Protein 6ZSV (pdb70)

Organism: Chondromyces crocatus (NCBI:txid52)

Nearest PDB structures (foldseek):
  6zsv-assembly1_A  TM=1.003E+00  e=2.819E-73  Chondromyces crocatus
  6zsu-assembly1_A  TM=9.706E-01  e=1.200E-39  Chondromyces crocatus
  3d1l-assembly1_A  TM=4.741E-01  e=6.044E+00  Bacteroides fragilis NCTC 9343
  6zsv-assembly1_A  TM=1.002E+00  e=1.143E-65  Chondromyces crocatus
  6zsu-assembly1_A  TM=9.699E-01  e=3.719E-38  Chondromyces crocatus

Sequence (614 aa):
SMDVLEYFERLKNRELAFVLDDLQLSDMVTRRGFSVIPFDDFDLAREDHPPAFVLVTRLDYHGKLMQAWETAKGISSHLSLAKFDTSPKSVEYSLDQLLSMDFAETLKRRGDYYDSVASTNRMEVVTPGAVLTCDFGNEIEIANNDVEMQKGWLYSVAEFFETSVINLEADRSSYTLNGDLCFTGLIYLCNRPDLKERASATMDELMRMSTRGRNVVSFVDNQIVRMELGGVDMTATLRELIVGKEREGSSTEFAMGCVEYPLAQDWTINSVMNEGSHGIHVGVGMGKEIPHMDFIAKGAELRIAMADIGSMDVLEYFERLKNRELAFVLDDLQLSDMVTRRGFSVIPFDDFDLAREDHPPAFVLVTRLDYHGKLMQAWETAKGISSHLSLAKFDTSPKSVEYSLDQLLSMDFAETLKRRGDYYDSVASTNRMEVVTPGAVLTCDFGNEIEIANNDVEMQKGWLYSVAEFFETSVINLEADRSSYTLNGDLCFTGLIYLCNRPDLKERASATMDELMRMSTRGRNVVSFVDNQIVRMELGGVDMTATLRELIVGKEREGSSTEFAMGCVEYPLAQDWTINSVMNEGSHGIHVGVGMGKEIPHMDFIAKGAELRI

Radius of gyration: 28.45 Å; Cα contacts (8 Å, |Δi|>4): 1372; chains: 2; bounding box: 60×68×69 Å

Structure (mmCIF, N/CA/C/O backbone):
data_6ZSV
#
_entry.id   6ZSV
#
_cell.length_a   52.448
_cell.length_b   67.500
_cell.length_c   86.152
_cell.angle_alpha   90.000
_cell.angle_beta   95.990
_cell.angle_gamma   90.000
#
_symmetry.space_group_name_H-M   'P 1 21 1'
#
loop_
_entity.id
_entity.type
_entity.pdbx_description
1 polymer 'Uncharacterized protein'
2 non-polymer 'ZINC ION'
3 water water
#
loop_
_atom_site.group_PDB
_atom_site.id
_atom_site.type_symbol
_atom_site.label_atom_id
_atom_site.label_alt_id
_atom_site.label_comp_id
_atom_site.label_asym_id
_atom_site.label_entity_id
_atom_site.label_seq_id
_atom_site.pdbx_PDB_ins_code
_atom_site.Cartn_x
_atom_site.Cartn_y
_atom_site.Cartn_z
_atom_site.occupancy
_atom_site.B_iso_or_equiv
_atom_site.auth_seq_id
_atom_site.auth_comp_id
_atom_site.auth_asym_id
_atom_site.auth_atom_id
_atom_site.pdbx_PDB_model_num
ATOM 1 N N . SER A 1 8 ? 58.49476 60.25286 68.47653 1.000 68.73736 0 SER A N 1
ATOM 2 C CA . SER A 1 8 ? 57.17750 60.46149 67.80681 1.000 67.89586 0 SER A CA 1
ATOM 3 C C . SER A 1 8 ? 56.97674 61.94099 67.49856 1.000 70.16945 0 SER A C 1
ATOM 4 O O . SER A 1 8 ? 56.56110 62.72661 68.35135 1.000 73.25882 0 SER A O 1
ATOM 12 N N . MET A 1 9 ? 57.25803 62.29353 66.25055 1.000 67.80659 1 MET A N 1
ATOM 13 C CA . MET A 1 9 ? 57.30875 63.68066 65.82579 1.000 70.36909 1 MET A CA 1
ATOM 14 C C . MET A 1 9 ? 55.92223 64.30394 65.78199 1.000 71.77636 1 MET A C 1
ATOM 15 O O . MET A 1 9 ? 54.92415 63.63802 65.50056 1.000 72.24941 1 MET A O 1
ATOM 29 N N . ASP A 1 10 ? 55.87475 65.60145 66.06715 1.000 71.29740 2 ASP A N 1
ATOM 30 C CA . ASP A 1 10 ? 54.63811 66.36094 65.97052 1.000 69.69781 2 ASP A CA 1
ATOM 31 C C . ASP A 1 10 ? 54.33042 66.66573 64.51019 1.000 64.95210 2 ASP A C 1
ATOM 32 O O . ASP A 1 10 ? 55.23748 66.89564 63.70435 1.000 60.66093 2 ASP A O 1
ATOM 41 N N . VAL A 1 11 ? 53.04022 66.66752 64.17218 1.000 66.45969 3 VAL A N 1
ATOM 42 C CA . VAL A 1 11 ? 52.63871 66.87737 62.78430 1.000 66.18052 3 VAL A CA 1
ATOM 43 C C . VAL A 1 11 ? 53.16766 68.20803 62.26727 1.000 67.30914 3 VAL A C 1
ATOM 44 O O . VAL A 1 11 ? 53.66952 68.29531 61.14027 1.000 61.71717 3 VAL A O 1
ATOM 57 N N . LEU A 1 12 ? 53.04544 69.26988 63.06682 1.000 74.76213 4 LEU A N 1
ATOM 58 C CA . LEU A 1 12 ? 53.54031 70.56856 62.62610 1.000 79.34025 4 LEU A CA 1
ATOM 59 C C . LEU A 1 12 ? 55.05643 70.56135 62.47344 1.000 80.85828 4 LEU A C 1
ATOM 60 O O . LEU A 1 12 ? 55.59197 71.24686 61.59384 1.000 90.61478 4 LEU A O 1
ATOM 76 N N . GLU A 1 13 ? 55.76331 69.79868 63.31363 1.000 75.64633 5 GLU A N 1
ATOM 77 C CA . GLU A 1 13 ? 57.19703 69.61594 63.11454 1.000 71.89328 5 GLU A CA 1
ATOM 78 C C . GLU A 1 13 ? 57.47524 68.93447 61.78234 1.000 80.10848 5 GLU A C 1
ATOM 79 O O . GLU A 1 13 ? 58.47262 69.23561 61.11616 1.000 91.56193 5 GLU A O 1
ATOM 91 N N . TYR A 1 14 ? 56.60424 68.00959 61.37678 1.000 121.52719 6 TYR A N 1
ATOM 92 C CA . TYR A 1 14 ? 56.82845 67.28895 60.12970 1.000 108.06969 6 TYR A CA 1
ATOM 93 C C . TYR A 1 14 ? 56.67122 68.21054 58.92638 1.000 109.33398 6 TYR A C 1
ATOM 94 O O . TYR A 1 14 ? 57.50792 68.20663 58.01507 1.000 57.64825 6 TYR A O 1
ATOM 112 N N . PHE A 1 15 ? 55.60112 69.00910 58.90299 1.000 63.35238 7 PHE A N 1
ATOM 113 C CA . PHE A 1 15 ? 55.29621 69.80438 57.71991 1.000 59.05269 7 PHE A CA 1
ATOM 114 C C . PHE A 1 15 ? 56.16431 71.05093 57.61332 1.000 58.39309 7 PHE A C 1
ATOM 115 O O . PHE A 1 15 ? 56.40186 71.53261 56.50001 1.000 57.61716 7 PHE A O 1
ATOM 132 N N . GLU A 1 16 ? 56.64846 71.58960 58.73652 1.000 60.42895 8 GLU A N 1
ATOM 133 C CA . GLU A 1 16 ? 57.62599 72.66904 58.64999 1.000 62.46833 8 GLU A CA 1
ATOM 134 C C . GLU A 1 16 ? 58.88034 72.19378 57.92515 1.000 59.62176 8 GLU A C 1
ATOM 135 O O . GLU A 1 16 ? 59.46911 72.93409 57.12759 1.000 58.62122 8 GLU A O 1
ATOM 147 N N . ARG A 1 17 ? 59.28986 70.94712 58.17138 1.000 59.84427 9 ARG A N 1
ATOM 148 C CA . ARG A 1 17 ? 60.42464 70.38501 57.44906 1.000 60.21099 9 ARG A CA 1
ATOM 149 C C . ARG A 1 17 ? 60.08652 70.17262 55.98076 1.000 52.31878 9 ARG A C 1
ATOM 150 O O . ARG A 1 17 ? 60.94611 70.34796 55.10971 1.000 53.53132 9 ARG A O 1
ATOM 171 N N . LEU A 1 18 ? 58.84168 69.79392 55.68518 1.000 48.79561 10 LEU A N 1
ATOM 172 C CA . LEU A 1 18 ? 58.42273 69.68812 54.29303 1.000 43.52127 10 LEU A CA 1
ATOM 173 C C . LEU A 1 18 ? 58.49829 71.04424 53.60392 1.000 42.50268 10 LEU A C 1
ATOM 174 O O . LEU A 1 18 ? 58.95758 71.14403 52.46082 1.000 44.14813 10 LEU A O 1
ATOM 190 N N . LYS A 1 19 ? 58.05720 72.10260 54.28915 1.000 49.16364 11 LYS A N 1
ATOM 191 C CA . LYS A 1 19 ? 58.14922 73.44474 53.72794 1.000 53.20538 11 LYS A CA 1
ATOM 192 C C . LYS A 1 19 ? 59.59635 73.87882 53.55352 1.000 53.98727 11 LYS A C 1
ATOM 193 O O . LYS A 1 19 ? 59.89966 74.66510 52.64928 1.000 53.98833 11 LYS A O 1
ATOM 212 N N . ASN A 1 20 ? 60.49958 73.38072 54.39881 1.000 57.55473 12 ASN A N 1
ATOM 213 C CA . ASN A 1 20 ? 61.90175 73.77001 54.36014 1.000 61.81379 12 ASN A CA 1
ATOM 214 C C . ASN A 1 20 ? 62.78005 72.75659 53.63749 1.000 61.05816 12 ASN A C 1
ATOM 215 O O . ASN A 1 20 ? 64.00977 72.85235 53.71305 1.000 63.19603 12 ASN A O 1
ATOM 226 N N . ARG A 1 21 ? 62.18435 71.79455 52.94069 1.000 58.23142 13 ARG A N 1
ATOM 227 C CA . ARG A 1 21 ? 62.93740 70.79637 52.18585 1.000 57.04598 13 ARG A CA 1
ATOM 228 C C . ARG A 1 21 ? 63.97739 70.10572 53.06574 1.000 57.65329 13 ARG A C 1
ATOM 229 O O . ARG A 1 21 ? 65.15013 69.97370 52.70661 1.000 57.40490 13 ARG A O 1
ATOM 250 N N . GLU A 1 22 ? 63.53495 69.66034 54.23696 1.000 56.82335 14 GLU A N 1
ATOM 251 C CA . GLU A 1 22 ? 64.38018 68.91628 55.16210 1.000 59.44892 14 GLU A CA 1
ATOM 252 C C . GLU A 1 22 ? 63.84039 67.50705 55.37481 1.000 59.70151 14 GLU A C 1
ATOM 253 O O . GLU A 1 22 ? 63.94309 66.94823 56.46990 1.000 60.74409 14 GLU A O 1
ATOM 265 N N . LEU A 1 23 ? 63.25586 66.92870 54.32859 1.000 56.96174 15 LEU A N 1
ATOM 266 C CA . LEU A 1 23 ? 62.69864 65.58724 54.38116 1.000 56.09528 15 LEU A CA 1
ATOM 267 C C . LEU A 1 23 ? 63.24368 64.75439 53.23146 1.000 60.58334 15 LEU A C 1
ATOM 268 O O . LEU A 1 23 ? 63.44529 65.26373 52.12421 1.000 58.42265 15 LEU A O 1
ATOM 284 N N . ALA A 1 24 ? 63.46643 63.46741 53.49570 1.000 65.41464 16 ALA A N 1
ATOM 285 C CA . ALA A 1 24 ? 63.75222 62.52160 52.42581 1.000 65.12398 16 ALA A CA 1
ATOM 286 C C . ALA A 1 24 ? 62.52158 62.38020 51.53966 1.000 62.38803 16 ALA A C 1
ATOM 287 O O . ALA A 1 24 ? 61.46032 61.94895 52.00175 1.000 65.17433 16 ALA A O 1
ATOM 294 N N . PHE A 1 25 ? 62.65427 62.76066 50.27113 1.000 54.91327 17 PHE A N 1
ATOM 295 C CA . PHE A 1 25 ? 61.55696 62.66260 49.31339 1.000 47.40400 17 PHE A CA 1
ATOM 296 C C . PHE A 1 25 ? 61.67170 61.32649 48.58717 1.000 44.32963 17 PHE A C 1
ATOM 297 O O . PHE A 1 25 ? 62.56542 61.13779 47.75664 1.000 45.53654 17 PHE A O 1
ATOM 314 N N . VAL A 1 26 ? 60.77687 60.39745 48.90725 1.000 42.86383 18 VAL A N 1
ATOM 315 C CA . VAL A 1 26 ? 60.75138 59.08584 48.27023 1.000 45.26874 18 VAL A CA 1
ATOM 316 C C . VAL A 1 26 ? 59.81102 59.14747 47.07294 1.000 36.89549 18 VAL A C 1
ATOM 317 O O . VAL A 1 26 ? 58.65773 59.57827 47.19796 1.000 31.05207 18 VAL A O 1
ATOM 330 N N . LEU A 1 27 ? 60.30373 58.71971 45.91022 1.000 42.05911 19 LEU A N 1
ATOM 331 C CA . LEU A 1 27 ? 59.56653 58.82755 44.65797 1.000 43.49977 19 LEU A CA 1
ATOM 332 C C . LEU A 1 27 ? 59.55783 57.48933 43.93790 1.000 43.66127 19 LEU A C 1
ATOM 333 O O . LEU A 1 27 ? 60.58307 56.80480 43.86808 1.000 41.36900 19 LEU A O 1
ATOM 349 N N . ASP A 1 28 ? 58.39923 57.13007 43.38708 1.000 44.77131 20 ASP A N 1
ATOM 350 C CA . ASP A 1 28 ? 58.23108 55.83509 42.74038 1.000 44.68899 20 ASP A CA 1
ATOM 351 C C . ASP A 1 28 ? 58.41338 55.88018 41.22950 1.000 43.75385 20 ASP A C 1
ATOM 352 O O . ASP A 1 28 ? 58.84769 54.88250 40.64606 1.000 59.44595 20 ASP A O 1
ATOM 361 N N . ASP A 1 29 ? 58.09350 56.99743 40.57836 1.000 39.31307 21 ASP A N 1
ATOM 362 C CA . ASP A 1 29 ? 58.29223 57.15596 39.13858 1.000 46.63208 21 ASP A CA 1
ATOM 363 C C . ASP A 1 29 ? 59.39836 58.18585 38.93310 1.000 42.72060 21 ASP A C 1
ATOM 364 O O . ASP A 1 29 ? 59.17654 59.38607 39.11932 1.000 40.09563 21 ASP A O 1
ATOM 373 N N . LEU A 1 30 ? 60.59009 57.71610 38.55616 1.000 43.54283 22 LEU A N 1
ATOM 374 C CA . LEU A 1 30 ? 61.73794 58.60454 38.42563 1.000 47.16365 22 LEU A CA 1
ATOM 375 C C . LEU A 1 30 ? 61.63134 59.56057 37.24549 1.000 52.92851 22 LEU A C 1
ATOM 376 O O . LEU A 1 30 ? 62.39226 60.53176 37.20126 1.000 51.74571 22 LEU A O 1
ATOM 392 N N . GLN A 1 31 ? 60.72001 59.31804 36.29846 1.000 58.91770 23 GLN A N 1
ATOM 393 C CA . GLN A 1 31 ? 60.45667 60.30222 35.25702 1.000 63.75725 23 GLN A CA 1
ATOM 394 C C . GLN A 1 31 ? 59.86788 61.58065 35.83094 1.000 53.98764 23 GLN A C 1
ATOM 395 O O . GLN A 1 31 ? 59.92779 62.62478 35.17377 1.000 51.32938 23 GLN A O 1
ATOM 409 N N . LEU A 1 32 ? 59.31726 61.52358 37.04123 1.000 48.24938 24 LEU A N 1
ATOM 410 C CA . LEU A 1 32 ? 58.84559 62.70453 37.74788 1.000 46.74541 24 LEU A CA 1
ATOM 411 C C . LEU A 1 32 ? 59.93647 63.36381 38.58153 1.000 45.66817 24 LEU A C 1
ATOM 412 O O . LEU A 1 32 ? 59.65618 64.34061 39.28337 1.000 41.26092 24 LEU A O 1
ATOM 428 N N . SER A 1 33 ? 61.16810 62.85917 38.52265 1.000 48.37762 25 SER A N 1
ATOM 429 C CA . SER A 1 33 ? 62.21036 63.33700 39.42445 1.000 50.06743 25 SER A CA 1
ATOM 430 C C . SER A 1 33 ? 62.52725 64.80610 39.17369 1.000 50.97810 25 SER A C 1
ATOM 431 O O . SER A 1 33 ? 62.63771 65.59689 40.11757 1.000 44.60947 25 SER A O 1
ATOM 439 N N . ASP A 1 34 ? 62.66765 65.19270 37.90313 1.000 54.72770 26 ASP A N 1
ATOM 440 C CA . ASP A 1 34 ? 63.10500 66.54869 37.58817 1.000 59.75265 26 ASP A CA 1
ATOM 441 C C . ASP A 1 34 ? 62.14642 67.59212 38.14773 1.000 56.25082 26 ASP A C 1
ATOM 442 O O . ASP A 1 34 ? 62.58132 68.64633 38.62632 1.000 58.42854 26 ASP A O 1
ATOM 451 N N . MET A 1 35 ? 60.83746 67.32737 38.09240 1.000 59.03769 27 MET A N 1
ATOM 452 C CA . MET A 1 35 ? 59.88681 68.30506 38.61030 1.000 58.03071 27 MET A CA 1
ATOM 453 C C . MET A 1 35 ? 59.99977 68.43355 40.12374 1.000 54.41930 27 MET A C 1
ATOM 454 O O . MET A 1 35 ? 59.77830 69.52084 40.67006 1.000 52.19678 27 MET A O 1
ATOM 468 N N . VAL A 1 36 ? 60.33351 67.34372 40.81500 1.000 49.84247 28 VAL A N 1
ATOM 469 C CA . VAL A 1 36 ? 60.48643 67.39913 42.26413 1.000 47.57605 28 VAL A CA 1
ATOM 470 C C . VAL A 1 36 ? 61.80086 68.07347 42.63701 1.000 53.17127 28 VAL A C 1
ATOM 471 O O . VAL A 1 36 ? 61.84585 68.92470 43.53220 1.000 52.18098 28 VAL A O 1
ATOM 484 N N . THR A 1 37 ? 62.89439 67.69828 41.96647 1.000 59.75295 29 THR A N 1
ATOM 485 C CA . THR A 1 37 ? 64.18065 68.31995 42.26578 1.000 66.52523 29 THR A CA 1
ATOM 486 C C . THR A 1 37 ? 64.19593 69.78869 41.85879 1.000 70.05256 29 THR A C 1
ATOM 487 O O . THR A 1 37 ? 64.94843 70.58319 42.43547 1.000 72.45683 29 THR A O 1
ATOM 498 N N . ARG A 1 38 ? 63.38174 70.16948 40.87036 1.000 70.57211 30 ARG A N 1
ATOM 499 C CA . ARG A 1 38 ? 63.24851 71.57624 40.51257 1.000 73.93321 30 ARG A CA 1
ATOM 500 C C . ARG A 1 38 ? 62.56576 72.37656 41.61160 1.000 68.29940 30 ARG A C 1
ATOM 501 O O . ARG A 1 38 ? 62.65257 73.60938 41.61030 1.000 69.96288 30 ARG A O 1
ATOM 522 N N . ARG A 1 39 ? 61.90028 71.70358 42.54952 1.000 63.96486 31 ARG A N 1
ATOM 523 C CA . ARG A 1 39 ? 61.26162 72.35764 43.68247 1.000 60.72367 31 ARG A CA 1
ATOM 524 C C . ARG A 1 39 ? 62.12640 72.34836 44.93368 1.000 56.63198 31 ARG A C 1
ATOM 525 O O . ARG A 1 39 ? 61.66000 72.77225 45.99689 1.000 54.78099 31 ARG A O 1
ATOM 546 N N . GLY A 1 40 ? 63.35850 71.86202 44.83954 1.000 52.48613 32 GLY A N 1
ATOM 547 C CA . GLY A 1 40 ? 64.30229 71.94829 45.93222 1.000 51.89038 32 GLY A CA 1
ATOM 548 C C . GLY A 1 40 ? 64.41959 70.73202 46.81868 1.000 48.73565 32 GLY A C 1
ATOM 549 O O . GLY A 1 40 ? 65.01670 70.83503 47.89715 1.000 47.74645 32 GLY A O 1
ATOM 553 N N . PHE A 1 41 ? 63.88280 69.59221 46.40830 1.000 48.69821 33 PHE A N 1
ATOM 554 C CA . PHE A 1 41 ? 63.95183 68.37924 47.20643 1.000 47.90151 33 PHE A CA 1
ATOM 555 C C . PHE A 1 41 ? 65.04378 67.45576 46.68027 1.000 50.60737 33 PHE A C 1
ATOM 556 O O . PHE A 1 41 ? 65.31743 67.40869 45.47902 1.000 56.13544 33 PHE A O 1
ATOM 573 N N . SER A 1 42 ? 65.66704 66.71759 47.59812 1.000 50.93899 34 SER A N 1
ATOM 574 C CA . SER A 1 42 ? 66.59594 65.64968 47.24502 1.000 57.17292 34 SER A CA 1
ATOM 575 C C . SER A 1 42 ? 65.80854 64.34699 47.15804 1.000 58.77064 34 SER A C 1
ATOM 576 O O . SER A 1 42 ? 65.27217 63.87042 48.16540 1.000 60.03492 34 SER A O 1
ATOM 584 N N . VAL A 1 43 ? 65.73661 63.77512 45.95972 1.000 56.56641 35 VAL A N 1
ATOM 585 C CA . VAL A 1 43 ? 64.84951 62.65183 45.67657 1.000 53.39975 35 VAL A CA 1
ATOM 586 C C . VAL A 1 43 ? 65.61673 61.34207 45.77692 1.000 52.76659 35 VAL A C 1
ATOM 587 O O . VAL A 1 43 ? 66.78433 61.25553 45.38190 1.000 53.53703 35 VAL A O 1
ATOM 600 N N . ILE A 1 44 ? 64.94671 60.31520 46.29175 1.000 50.14719 36 ILE A N 1
ATOM 601 C CA . ILE A 1 44 ? 65.49845 58.96642 46.37405 1.000 53.11308 36 ILE A CA 1
ATOM 602 C C . ILE A 1 44 ? 64.44910 57.99804 45.84032 1.000 48.92692 36 ILE A C 1
ATOM 603 O O . ILE A 1 44 ? 63.27080 58.09924 4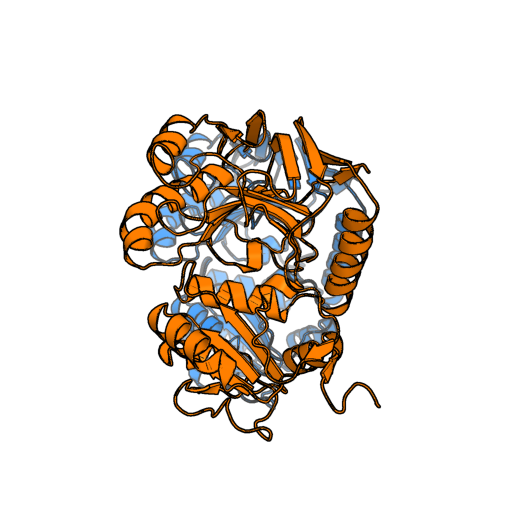6.21544 1.000 46.83480 36 ILE A O 1
ATOM 619 N N . PRO A 1 45 ? 64.81043 57.06505 44.96111 1.000 47.64648 37 PRO A N 1
ATOM 620 C CA . PRO A 1 45 ? 63.80740 56.11441 44.46137 1.000 44.41812 37 PRO A CA 1
ATOM 621 C C . PRO A 1 45 ? 63.17613 55.30464 45.58736 1.000 43.90546 37 PRO A C 1
ATOM 622 O O . PRO A 1 45 ? 63.74059 55.13552 46.67148 1.000 42.13435 37 PRO A O 1
ATOM 633 N N . PHE A 1 46 ? 61.97654 54.79395 45.30313 1.000 43.76714 38 PHE A N 1
ATOM 634 C CA . PHE A 1 46 ? 61.20845 54.06000 46.30373 1.000 47.02073 38 PHE A CA 1
ATOM 635 C C . PHE A 1 46 ? 61.94789 52.80584 46.75108 1.000 42.72713 38 PHE A C 1
ATOM 636 O O . PHE A 1 46 ? 62.05628 52.52807 47.95081 1.000 42.90223 38 PHE A O 1
ATOM 653 N N . ASP A 1 47 ? 62.46917 52.03536 45.79781 1.000 46.35110 39 ASP A N 1
ATOM 654 C CA . ASP A 1 47 ? 63.10013 50.75852 46.10911 1.000 56.07175 39 ASP A CA 1
ATOM 655 C C . ASP A 1 47 ? 64.49528 50.90306 46.70379 1.000 55.56985 39 ASP A C 1
ATOM 656 O O . ASP A 1 47 ? 65.15574 49.88431 46.93867 1.000 56.83153 39 ASP A O 1
ATOM 665 N N . ASP A 1 48 ? 64.95638 52.12732 46.95863 1.000 55.80406 40 ASP A N 1
ATOM 666 C CA . ASP A 1 48 ? 66.25545 52.35156 47.57784 1.000 62.46240 40 ASP A CA 1
ATOM 667 C C . ASP A 1 48 ? 66.16124 52.91815 48.98788 1.000 58.60084 40 ASP A C 1
ATOM 668 O O . ASP A 1 48 ? 67.18504 52.98997 49.67744 1.000 62.49163 40 ASP A O 1
ATOM 677 N N . PHE A 1 49 ? 64.97397 53.32240 49.43054 1.000 52.52712 41 PHE A N 1
ATOM 678 C CA . PHE A 1 49 ? 64.76613 53.86662 50.76563 1.000 46.36097 41 PHE A CA 1
ATOM 679 C C . PHE A 1 49 ? 64.28721 52.75235 51.68632 1.000 47.40508 41 PHE A C 1
ATOM 680 O O . PHE A 1 49 ? 63.32231 52.04979 51.36706 1.000 49.20555 41 PHE A O 1
ATOM 697 N N . ASP A 1 50 ? 64.96223 52.59019 52.82385 1.000 48.06928 42 ASP A N 1
ATOM 698 C CA . ASP A 1 50 ? 64.62442 51.52409 53.76633 1.000 49.02688 42 ASP A CA 1
ATOM 699 C C . ASP A 1 50 ? 63.62220 52.06879 54.77654 1.000 47.96433 42 ASP A C 1
ATOM 700 O O . ASP A 1 50 ? 63.98545 52.65767 55.79582 1.000 48.26180 42 ASP A O 1
ATOM 709 N N . LEU A 1 51 ? 62.33590 51.87062 54.48783 1.000 50.19428 43 LEU A N 1
ATOM 710 C CA . LEU A 1 51 ? 61.30196 52.21721 55.45115 1.000 50.91710 43 LEU A CA 1
ATOM 711 C C . LEU A 1 51 ? 61.40590 51.38057 56.71753 1.000 52.91716 43 LEU A C 1
ATOM 712 O O . LEU A 1 51 ? 60.90809 51.80228 57.76738 1.000 50.28111 43 LEU A O 1
ATOM 728 N N . ALA A 1 52 ? 62.07544 50.22548 56.65062 1.000 58.58373 44 ALA A N 1
ATOM 729 C CA . ALA A 1 52 ? 62.09583 49.30376 57.78275 1.000 61.85276 44 ALA A CA 1
ATOM 730 C C . ALA A 1 52 ? 63.09602 49.75102 58.84913 1.000 63.71767 44 ALA A C 1
ATOM 731 O O . ALA A 1 52 ? 62.85752 49.56062 60.04874 1.000 67.66674 44 ALA A O 1
ATOM 738 N N . ARG A 1 53 ? 64.23398 50.30275 58.44609 1.000 67.80905 45 ARG A N 1
ATOM 739 C CA . ARG A 1 53 ? 65.24338 50.70434 59.42130 1.000 71.02860 45 ARG A CA 1
ATOM 740 C C . ARG A 1 53 ? 64.69344 51.81634 60.30597 1.000 83.29261 45 ARG A C 1
ATOM 741 O O . ARG A 1 53 ? 63.99636 52.70368 59.83142 1.000 69.76835 45 ARG A O 1
ATOM 762 N N . GLU A 1 54 ? 65.00066 51.77060 61.60330 1.000 74.84857 46 GLU A N 1
ATOM 763 C CA . GLU A 1 54 ? 64.39809 52.73012 62.52631 1.000 76.78559 46 GLU A CA 1
ATOM 764 C C . GLU A 1 54 ? 65.10270 54.08012 62.50507 1.000 76.01961 46 GLU A C 1
ATOM 765 O O . GLU A 1 54 ? 64.46817 55.10946 62.76787 1.000 79.00145 46 GLU A O 1
ATOM 777 N N . ASP A 1 55 ? 66.39424 54.09948 62.18664 1.000 77.13882 47 ASP A N 1
ATOM 778 C CA . ASP A 1 55 ? 67.13416 55.34832 62.07962 1.000 80.31606 47 ASP A CA 1
ATOM 779 C C . ASP A 1 55 ? 66.88856 56.07530 60.76240 1.000 67.84082 47 ASP A C 1
ATOM 780 O O . ASP A 1 55 ? 67.45204 57.15879 60.56688 1.000 63.66149 47 ASP A O 1
ATOM 789 N N . HIS A 1 56 ? 66.07331 55.52755 59.85797 1.000 60.95956 48 HIS A N 1
ATOM 790 C CA . HIS A 1 56 ? 65.90123 56.15937 58.55735 1.000 54.78905 48 HIS A CA 1
ATOM 791 C C . HIS A 1 56 ? 65.36573 57.57369 58.75134 1.000 51.59377 48 HIS A C 1
ATOM 792 O O . HIS A 1 56 ? 64.55216 57.81320 59.64640 1.000 49.06679 48 HIS A O 1
ATOM 806 N N . PRO A 1 57 ? 65.81669 58.53883 57.95454 1.000 49.52283 49 PRO A N 1
ATOM 807 C CA . PRO A 1 57 ? 65.39796 59.94420 58.16719 1.000 50.68246 49 PRO A CA 1
ATOM 808 C C . PRO A 1 57 ? 63.93372 60.14042 57.82916 1.000 45.59378 49 PRO A C 1
ATOM 809 O O . PRO A 1 57 ? 63.36750 59.37916 57.03489 1.000 42.91215 49 PRO A O 1
ATOM 820 N N . PRO A 1 58 ? 63.28984 61.14178 58.43907 1.000 47.02702 50 PRO A N 1
ATOM 821 C CA . PRO A 1 58 ? 61.84836 61.32609 58.21160 1.000 45.64457 50 PRO A CA 1
ATOM 822 C C . PRO A 1 58 ? 61.56945 61.58270 56.74211 1.000 43.28041 50 PRO A C 1
ATOM 823 O O . PRO A 1 58 ? 62.20867 62.42281 56.10362 1.000 44.35295 50 PRO A O 1
ATOM 834 N N . ALA A 1 59 ? 60.59218 60.85693 56.20393 1.000 44.54294 51 ALA A N 1
ATOM 835 C CA . ALA A 1 59 ? 60.43140 60.73570 54.76553 1.000 44.07667 51 ALA A CA 1
ATOM 836 C C . ALA A 1 59 ? 59.04585 61.16457 54.30723 1.000 45.77113 51 ALA A C 1
ATOM 837 O O . ALA A 1 59 ? 58.06765 61.07549 55.04935 1.000 43.95714 51 ALA A O 1
ATOM 844 N N . PHE A 1 60 ? 58.97639 61.62621 53.06104 1.000 45.37241 52 PHE A N 1
ATOM 845 C CA . PHE A 1 60 ? 57.72594 61.92114 52.37562 1.000 45.54987 52 PHE A CA 1
ATOM 846 C C . PHE A 1 60 ? 57.71372 61.10116 51.09434 1.000 39.25748 52 PHE A C 1
ATOM 847 O O . PHE A 1 60 ? 58.56816 61.29693 50.22049 1.000 37.66894 52 PHE A O 1
ATOM 864 N N . VAL A 1 61 ? 56.76447 60.17574 50.98604 1.000 39.13767 53 VAL A N 1
ATOM 865 C CA . VAL A 1 61 ? 56.65930 59.28251 49.83852 1.000 32.26810 53 VAL A CA 1
ATOM 866 C C . VAL A 1 61 ? 55.56623 59.79772 48.91394 1.000 33.05775 53 VAL A C 1
ATOM 867 O O . VAL A 1 61 ? 54.44438 60.07515 49.35575 1.000 27.40157 53 VAL A O 1
ATOM 880 N N . LEU A 1 62 ? 55.89318 59.92958 47.63193 1.000 31.17804 54 LEU A N 1
ATOM 881 C CA . LEU A 1 62 ? 54.92305 60.25016 46.59066 1.000 34.26917 54 LEU A CA 1
ATOM 882 C C . LEU A 1 62 ? 54.71422 58.98587 45.77059 1.000 38.30954 54 LEU A C 1
ATOM 883 O O . LEU A 1 62 ? 55.62168 58.54685 45.05719 1.000 33.24286 54 LEU A O 1
ATOM 899 N N . VAL A 1 63 ? 53.53647 58.38486 45.88799 1.000 41.87265 55 VAL A N 1
ATOM 900 C CA . VAL A 1 63 ? 53.19296 57.20778 45.10127 1.000 41.87395 55 VAL A CA 1
ATOM 901 C C . VAL A 1 63 ? 52.31928 57.65164 43.93616 1.000 49.77647 55 VAL A C 1
ATOM 902 O O . VAL A 1 63 ? 51.24216 58.22986 44.13298 1.000 40.76432 55 VAL A O 1
ATOM 915 N N . THR A 1 64 ? 52.80846 57.40592 42.71977 1.000 54.38565 56 THR A N 1
ATOM 916 C CA . THR A 1 64 ? 52.10044 57.73168 41.49048 1.000 44.94778 56 THR A CA 1
ATOM 917 C C . THR A 1 64 ? 51.48944 56.51029 40.82442 1.000 51.30144 56 THR A C 1
ATOM 918 O O . THR A 1 64 ? 50.61096 56.65852 39.97097 1.000 47.79729 56 THR A O 1
ATOM 929 N N . ARG A 1 65 ? 51.93082 55.31653 41.19952 1.000 48.23584 57 ARG A N 1
ATOM 930 C CA . ARG A 1 65 ? 51.56478 54.08201 40.52593 1.000 53.44959 57 ARG A CA 1
ATOM 931 C C . ARG A 1 65 ? 50.88655 53.14118 41.50858 1.000 51.83315 57 ARG A C 1
ATOM 932 O O . ARG A 1 65 ? 51.27311 53.06306 42.68015 1.000 48.80885 57 ARG A O 1
ATOM 953 N N . LEU A 1 66 ? 49.87354 52.42758 41.01815 1.000 60.50224 58 LEU A N 1
ATOM 954 C CA . LEU A 1 66 ? 49.09451 51.55418 41.88490 1.000 64.63945 58 LEU A CA 1
ATOM 955 C C . LEU A 1 66 ? 49.93185 50.39590 42.40618 1.000 59.29952 58 LEU A C 1
ATOM 956 O O . LEU A 1 66 ? 49.75952 49.97192 43.55418 1.000 59.76515 58 LEU A O 1
ATOM 972 N N . ASP A 1 67 ? 50.84169 49.86892 41.58273 1.000 57.68109 59 ASP A N 1
ATOM 973 C CA . ASP A 1 67 ? 51.69235 48.77730 42.04401 1.000 57.25983 59 ASP A CA 1
ATOM 974 C C . ASP A 1 67 ? 52.59205 49.23195 43.18801 1.000 55.44726 59 ASP A C 1
ATOM 975 O O . ASP A 1 67 ? 52.83305 48.47452 44.13519 1.000 54.34197 59 ASP A O 1
ATOM 984 N N . TYR A 1 68 ? 53.09514 50.46819 43.12328 1.000 59.23540 60 TYR A N 1
ATOM 985 C CA . TYR A 1 68 ? 53.89414 50.99221 44.22590 1.000 56.77739 60 TYR A CA 1
ATOM 986 C C . TYR A 1 68 ? 53.02311 51.34370 45.42514 1.000 54.40638 60 TYR A C 1
ATOM 987 O O . TYR A 1 68 ? 53.47665 51.23195 46.57010 1.000 52.09658 60 TYR A O 1
ATOM 1005 N N . HIS A 1 69 ? 51.78364 51.77912 45.18895 1.000 53.90208 61 HIS A N 1
ATOM 1006 C CA . HIS A 1 69 ? 50.83932 51.93510 46.28567 1.000 63.16256 61 HIS A CA 1
ATOM 1007 C C . HIS A 1 69 ? 50.67427 50.64032 47.05902 1.000 66.64411 61 HIS A C 1
ATOM 1008 O O . HIS A 1 69 ? 50.49225 50.67152 48.27784 1.000 55.00300 61 HIS A O 1
ATOM 1022 N N . GLY A 1 70 ? 50.75391 49.49861 46.37396 1.000 57.23802 62 GLY A N 1
ATOM 1023 C CA . GLY A 1 70 ? 50.66798 48.20887 47.02057 1.000 60.06898 62 GLY A CA 1
ATOM 1024 C C . GLY A 1 70 ? 51.94337 47.84365 47.74558 1.000 60.93666 62 GLY A C 1
ATOM 1025 O O . GLY A 1 70 ? 51.89599 47.30141 48.85279 1.000 62.66421 62 GLY A O 1
ATOM 1029 N N . LYS A 1 71 ? 53.09181 48.12505 47.12599 1.000 67.27378 63 LYS A N 1
ATOM 1030 C CA . LYS A 1 71 ? 54.36346 47.89549 47.80175 1.000 65.73376 63 LYS A CA 1
ATOM 1031 C C . LYS A 1 71 ? 54.41953 48.65136 49.12400 1.000 59.76972 63 LYS A C 1
ATOM 1032 O O . LYS A 1 71 ? 54.89083 48.11720 50.13480 1.000 68.91153 63 LYS A O 1
ATOM 1051 N N . LEU A 1 72 ? 53.93707 49.89715 49.13752 1.000 60.93277 64 LEU A N 1
ATOM 1052 C CA . LEU A 1 72 ? 53.91933 50.67182 50.37344 1.000 55.52625 64 LEU A CA 1
ATOM 1053 C C . LEU A 1 72 ? 53.01667 50.02371 51.41408 1.000 58.95091 64 LEU A C 1
ATOM 1054 O O . LEU A 1 72 ? 53.38018 49.93923 52.59292 1.000 56.05904 64 LEU A O 1
ATOM 1070 N N . MET A 1 73 ? 51.83687 49.55355 50.99622 1.000 60.72611 65 MET A N 1
ATOM 1071 C CA . MET A 1 73 ? 50.93850 48.88404 51.93041 1.000 60.95266 65 MET A CA 1
ATOM 1072 C C . MET A 1 73 ? 51.55333 47.59884 52.46918 1.000 62.27034 65 MET A C 1
ATOM 1073 O O . MET A 1 73 ? 51.26940 47.20486 53.60618 1.000 60.69549 65 MET A O 1
ATOM 1087 N N . GLN A 1 74 ? 52.38759 46.92857 51.67075 1.000 66.87651 66 GLN A N 1
ATOM 1088 C CA . GLN A 1 74 ? 53.08536 45.74609 52.15741 1.000 70.68081 66 GLN A CA 1
ATOM 1089 C C . GLN A 1 74 ? 54.06188 46.07820 53.27495 1.000 68.59830 66 GLN A C 1
ATOM 1090 O O . GLN A 1 74 ? 54.44588 45.18014 54.03428 1.000 68.59544 66 GLN A O 1
ATOM 1104 N N . ALA A 1 75 ? 54.46240 47.34277 53.39695 1.000 66.72982 67 ALA A N 1
ATOM 1105 C CA . ALA A 1 75 ? 55.51533 47.7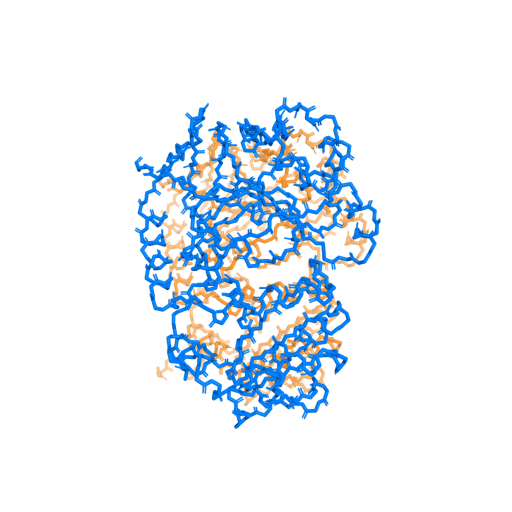4971 54.31469 1.000 64.06252 67 ALA A CA 1
ATOM 1106 C C . ALA A 1 75 ? 54.98798 48.45216 55.55888 1.000 63.34892 67 ALA A C 1
ATOM 1107 O O . ALA A 1 75 ? 55.78342 49.01361 56.32039 1.000 62.08123 67 ALA A O 1
ATOM 1114 N N . TRP A 1 76 ? 53.67729 48.41366 55.80114 1.000 66.03591 68 TRP A N 1
ATOM 1115 C CA . TRP A 1 76 ? 53.12353 49.13266 56.94309 1.000 67.77233 68 TRP A CA 1
ATOM 1116 C C . TRP A 1 76 ? 53.54161 48.48078 58.25680 1.000 73.76379 68 TRP A C 1
ATOM 1117 O O . TRP A 1 76 ? 54.09354 49.14679 59.14073 1.000 72.93373 68 TRP A O 1
ATOM 1138 N N . GLU A 1 77 ? 53.29024 47.17673 58.40764 1.000 81.91527 69 GLU A N 1
ATOM 1139 C CA . GLU A 1 77 ? 53.63727 46.50633 59.65582 1.000 87.97233 69 GLU A CA 1
ATOM 1140 C C . GLU A 1 77 ? 55.14330 46.46661 59.88247 1.000 82.66640 69 GLU A C 1
ATOM 1141 O O . GLU A 1 77 ? 55.58390 46.33223 61.02993 1.000 84.25481 69 GLU A O 1
ATOM 1153 N N . THR A 1 78 ? 55.93848 46.57734 58.81892 1.000 76.92545 70 THR A N 1
ATOM 1154 C CA . THR A 1 78 ? 57.39136 46.58436 58.92527 1.000 72.34898 70 THR A CA 1
ATOM 1155 C C . THR A 1 78 ? 57.97204 47.98328 59.10100 1.000 65.45101 70 THR A C 1
ATOM 1156 O O . THR A 1 78 ? 59.14013 48.10860 59.48427 1.000 60.29348 70 THR A O 1
ATOM 1167 N N . ALA A 1 79 ? 57.19081 49.02841 58.84011 1.000 56.70787 71 ALA A N 1
ATOM 1168 C CA . ALA A 1 79 ? 57.69145 50.39085 58.95262 1.000 55.45763 71 ALA A CA 1
ATOM 1169 C C . ALA A 1 79 ? 58.04249 50.71531 60.39670 1.000 56.26103 71 ALA A C 1
ATOM 1170 O O . ALA A 1 79 ? 57.32280 50.34001 61.32878 1.000 55.59412 71 ALA A O 1
ATOM 1177 N N . LYS A 1 80 ? 59.15783 51.43132 60.58003 1.000 59.05427 72 LYS A N 1
ATOM 1178 C CA . LYS A 1 80 ? 59.62177 51.71075 61.93550 1.000 60.27464 72 LYS A CA 1
ATOM 1179 C C . LYS A 1 80 ? 60.11665 53.14001 62.13356 1.000 60.94322 72 LYS A C 1
ATOM 1180 O O . LYS A 1 80 ? 60.89672 53.38956 63.06306 1.000 65.87672 72 LYS A O 1
ATOM 1199 N N . GLY A 1 81 ? 59.66514 54.08215 61.32165 1.000 55.55147 73 GLY A N 1
ATOM 1200 C CA . GLY A 1 81 ? 60.08345 55.45858 61.47269 1.000 53.16311 73 GLY A CA 1
ATOM 1201 C C . GLY A 1 81 ? 58.97152 56.44095 61.17002 1.000 51.35190 73 GLY A C 1
ATOM 1202 O O . GLY A 1 81 ? 57.78521 56.10542 61.26710 1.000 52.73851 73 GLY A O 1
ATOM 1206 N N . ILE A 1 82 ? 59.34109 57.64941 60.75672 1.000 48.84704 74 ILE A N 1
ATOM 1207 C CA . ILE A 1 82 ? 58.38198 58.71678 60.49982 1.000 53.34685 74 ILE A CA 1
ATOM 1208 C C . ILE A 1 82 ? 58.17625 58.85116 58.99835 1.000 45.77056 74 ILE A C 1
ATOM 1209 O O . ILE A 1 82 ? 59.13842 59.01441 58.23601 1.000 37.92049 74 ILE A O 1
ATOM 1225 N N . SER A 1 83 ? 56.91833 58.78989 58.57040 1.000 42.35715 75 SER A N 1
ATOM 1226 C CA . SER A 1 83 ? 56.59509 58.89642 57.15157 1.000 47.85092 75 SER A CA 1
ATOM 1227 C C . SER A 1 83 ? 55.11210 59.19889 56.99093 1.000 50.32991 75 SER A C 1
ATOM 1228 O O . SER A 1 83 ? 54.27927 58.57921 57.64758 1.000 49.12394 75 SER A O 1
ATOM 1236 N N . SER A 1 84 ? 54.77873 60.15380 56.14493 1.000 54.38384 76 SER A N 1
ATOM 1237 C CA . SER A 1 84 ? 53.43441 60.28349 55.57422 1.000 53.31283 76 SER A CA 1
ATOM 1238 C C . SER A 1 84 ? 53.53929 59.85416 54.10046 1.000 52.66525 76 SER A C 1
ATOM 1239 O O . SER A 1 84 ? 54.64217 59.58169 53.59749 1.000 51.44872 76 SER A O 1
ATOM 1247 N N . HIS A 1 85 ? 52.51364 60.17534 53.30867 1.000 42.22434 77 HIS A N 1
ATOM 1248 C CA . HIS A 1 85 ? 52.63922 59.92801 51.88346 1.000 43.17307 77 HIS A CA 1
ATOM 1249 C C . HIS A 1 85 ? 51.41504 60.47625 51.17667 1.000 38.43523 77 HIS A C 1
ATOM 1250 O O . HIS A 1 85 ? 50.29715 60.30480 51.66207 1.000 44.23789 77 HIS A O 1
ATOM 1264 N N . LEU A 1 86 ? 51.63827 61.14427 50.04842 1.000 48.16346 78 LEU A N 1
ATOM 1265 C CA . LEU A 1 86 ? 50.55274 61.62942 49.20241 1.000 51.32382 78 LEU A CA 1
ATOM 1266 C C . LEU A 1 86 ? 50.25757 60.56201 48.15420 1.000 44.15668 78 LEU A C 1
ATOM 1267 O O . LEU A 1 86 ? 51.08329 60.29779 47.27233 1.000 38.83348 78 LEU A O 1
ATOM 1283 N N . SER A 1 87 ? 49.09289 59.93305 48.25648 1.000 47.20983 79 SER A N 1
ATOM 1284 C CA . SER A 1 87 ? 48.73390 58.80560 47.39996 1.000 49.23174 79 SER A CA 1
ATOM 1285 C C . SER A 1 87 ? 47.88177 59.32792 46.24876 1.000 49.94385 79 SER A C 1
ATOM 1286 O O . SER A 1 87 ? 46.68048 59.56819 46.40567 1.000 49.53612 79 SER A O 1
ATOM 1294 N N . LEU A 1 88 ? 48.50592 59.49835 45.08880 1.000 49.51973 80 LEU A N 1
ATOM 1295 C CA . LEU A 1 88 ? 47.82131 59.92995 43.88005 1.000 52.81746 80 LEU A CA 1
ATOM 1296 C C . LEU A 1 88 ? 47.57847 58.78506 42.90843 1.000 48.62081 80 LEU A C 1
ATOM 1297 O O . LEU A 1 88 ? 46.99505 59.00587 41.84324 1.000 50.49700 80 LEU A O 1
ATOM 1313 N N . ALA A 1 89 ? 47.99441 57.56544 43.25968 1.000 47.25757 81 ALA A N 1
ATOM 1314 C CA . ALA A 1 89 ? 47.86514 56.44273 42.33928 1.000 47.15465 81 ALA A CA 1
ATOM 1315 C C . ALA A 1 89 ? 46.41154 56.16130 41.98640 1.000 50.24512 81 ALA A C 1
ATOM 1316 O O . ALA A 1 89 ? 46.11809 55.75008 40.85789 1.000 50.71196 81 ALA A O 1
ATOM 1323 N N . LYS A 1 90 ? 45.49243 56.36878 42.92383 1.000 52.63067 82 LYS A N 1
ATOM 1324 C CA . LYS A 1 90 ? 44.08711 56.05602 42.70256 1.000 56.58824 82 LYS A CA 1
ATOM 1325 C C . LYS A 1 90 ? 43.30894 57.20102 42.06415 1.000 54.73308 82 LYS A C 1
ATOM 1326 O O . LYS A 1 90 ? 42.12327 57.03155 41.76890 1.000 54.32608 82 LYS A O 1
ATOM 1345 N N . PHE A 1 91 ? 43.94563 58.34905 41.83372 1.000 51.30111 83 PHE A N 1
ATOM 1346 C CA . PHE A 1 91 ? 43.31178 59.46873 41.14696 1.000 51.13153 83 PHE A CA 1
ATOM 1347 C C . PHE A 1 91 ? 43.90739 59.62511 39.75275 1.000 46.76261 83 PHE A C 1
ATOM 1348 O O . PHE A 1 91 ? 44.19543 58.62997 39.08060 1.000 43.41512 83 PHE A O 1
ATOM 1365 N N . ASP A 1 92 ? 44.09296 60.86549 39.30655 1.000 43.97626 84 ASP A N 1
ATOM 1366 C CA . ASP A 1 92 ? 44.73564 61.14772 38.02813 1.000 43.98084 84 ASP A CA 1
ATOM 1367 C C . ASP A 1 92 ? 46.23907 61.27002 38.25038 1.000 41.48192 84 ASP A C 1
ATOM 1368 O O . ASP A 1 92 ? 46.68833 62.12648 39.02123 1.000 38.74676 84 ASP A O 1
ATOM 1377 N N . THR A 1 93 ? 47.01667 60.42576 37.56807 1.000 42.05001 85 THR A N 1
ATOM 1378 C CA . THR A 1 93 ? 48.45045 60.31436 37.82304 1.000 42.22504 85 THR A CA 1
ATOM 1379 C C . THR A 1 93 ? 49.30317 60.93407 36.71863 1.000 43.66769 85 THR A C 1
ATOM 1380 O O . THR A 1 93 ? 50.47694 60.57314 36.57240 1.000 42.90020 85 THR A O 1
ATOM 1391 N N . SER A 1 94 ? 48.75107 61.85683 35.94625 1.000 48.58959 86 SER A N 1
ATOM 1392 C CA . SER A 1 94 ? 49.51584 62.48593 34.88407 1.000 50.10388 86 SER A CA 1
ATOM 1393 C C . SER A 1 94 ? 50.43989 63.55436 35.45615 1.000 48.14020 86 SER A C 1
ATOM 1394 O O . SER A 1 94 ? 50.20168 64.07639 36.54948 1.000 44.67087 86 SER A O 1
ATOM 1402 N N . PRO A 1 95 ? 51.51470 63.89089 34.73708 1.000 49.18219 87 PRO A N 1
ATOM 1403 C CA . PRO A 1 95 ? 52.37552 64.99585 35.19965 1.000 45.53756 87 PRO A CA 1
ATOM 1404 C C . PRO A 1 95 ? 51.59570 66.25798 35.53078 1.000 50.96971 87 PRO A C 1
ATOM 1405 O O . PRO A 1 95 ? 51.91610 66.94505 36.50990 1.000 44.27153 87 PRO A O 1
ATOM 1416 N N . LYS A 1 96 ? 50.57408 66.58231 34.73644 1.000 49.69286 88 LYS A N 1
ATOM 1417 C CA . LYS A 1 96 ? 49.74556 67.74350 35.04080 1.000 52.14611 88 LYS A CA 1
ATOM 1418 C C . LYS A 1 96 ? 49.13810 67.62208 36.43125 1.000 54.42943 88 LYS A C 1
ATOM 1419 O O . LYS A 1 96 ? 49.19188 68.56326 37.23111 1.000 46.64964 88 LYS A O 1
ATOM 1438 N N . SER A 1 97 ? 48.55211 66.46258 36.73673 1.000 46.82331 89 SER A N 1
ATOM 1439 C CA . SER A 1 97 ? 47.95748 66.25988 38.05190 1.000 46.23973 89 SER A CA 1
ATOM 1440 C C . SER A 1 97 ? 49.01725 66.27641 39.14458 1.000 43.55082 89 SER A C 1
ATOM 1441 O O . SER A 1 97 ? 48.79815 66.84662 40.21943 1.000 41.98108 89 SER A O 1
ATOM 1449 N N . VAL A 1 98 ? 50.17422 65.66595 38.88650 1.000 44.60679 90 VAL A N 1
ATOM 1450 C CA . VAL A 1 98 ? 51.21511 65.57622 39.90541 1.000 43.83329 90 VAL A CA 1
ATOM 1451 C C . VAL A 1 98 ? 51.78616 66.95654 40.20554 1.000 41.17025 90 VAL A C 1
ATOM 1452 O O . VAL A 1 98 ? 51.93375 67.34254 41.37068 1.000 39.81516 90 VAL A O 1
ATOM 1465 N N . GLU A 1 99 ? 52.11996 67.72103 39.16319 1.000 52.88646 91 GLU A N 1
ATOM 1466 C CA . GLU A 1 99 ? 52.60925 69.07795 39.38475 1.000 51.06176 91 GLU A CA 1
ATOM 1467 C C . GLU A 1 99 ? 51.58982 69.90603 40.15914 1.000 47.99947 91 GLU A C 1
ATOM 1468 O O . GLU A 1 99 ? 51.95153 70.66190 41.06887 1.000 47.97029 91 GLU A O 1
ATOM 1480 N N . TYR A 1 100 ? 50.30828 69.77849 39.80811 1.000 47.91729 92 TYR A N 1
ATOM 1481 C CA . TYR A 1 100 ? 49.25279 70.49821 40.51406 1.000 46.48736 92 TYR A CA 1
ATOM 1482 C C . TYR A 1 100 ? 49.19571 70.08222 41.97827 1.000 42.14513 92 TYR A C 1
ATOM 1483 O O . TYR A 1 100 ? 49.13555 70.93040 42.87502 1.000 40.40488 92 TYR A O 1
ATOM 1501 N N . SER A 1 101 ? 49.23220 68.77443 42.23973 1.000 39.02937 93 SER A N 1
ATOM 1502 C CA . SER A 1 101 ? 49.11523 68.29613 43.61182 1.000 39.34243 93 SER A CA 1
ATOM 1503 C C . SER A 1 101 ? 50.26785 68.79904 44.47126 1.000 42.31816 93 SER A C 1
ATOM 1504 O O . SER A 1 101 ? 50.05790 69.22828 45.61197 1.000 41.02286 93 SER A O 1
ATOM 1512 N N . LEU A 1 102 ? 51.49332 68.76102 43.93939 1.000 38.92308 94 LEU A N 1
ATOM 1513 C CA . LEU A 1 102 ? 52.64649 69.18904 44.72423 1.000 38.63644 94 LEU A CA 1
ATOM 1514 C C . LEU A 1 102 ? 52.66386 70.70176 44.90313 1.000 40.97899 94 LEU A C 1
ATOM 1515 O O . LEU A 1 102 ? 52.97899 71.19839 45.99147 1.000 39.99976 94 LEU A O 1
ATOM 1531 N N . ASP A 1 103 ? 52.32933 71.45385 43.85060 1.000 44.38647 95 ASP A N 1
ATOM 1532 C CA . ASP A 1 103 ? 52.23389 72.90340 43.98821 1.000 48.67985 95 ASP A CA 1
ATOM 1533 C C . ASP A 1 103 ? 51.20828 73.28444 45.04901 1.000 47.79776 95 ASP A C 1
ATOM 1534 O O . ASP A 1 103 ? 51.43127 74.21449 45.83337 1.000 49.29436 95 ASP A O 1
ATOM 1543 N N . GLN A 1 104 ? 50.07555 72.57834 45.08918 1.000 54.16549 96 GLN A N 1
ATOM 1544 C CA . GLN A 1 104 ? 49.05152 72.87785 46.08511 1.000 47.60241 96 GLN A CA 1
ATOM 1545 C C . GLN A 1 104 ? 49.54683 72.56382 47.49144 1.000 46.74131 96 GLN A C 1
ATOM 1546 O O . GLN A 1 104 ? 49.37755 73.36878 48.41501 1.000 47.28269 96 GLN A O 1
ATOM 1560 N N . LEU A 1 105 ? 50.16329 71.39502 47.67222 1.000 48.52992 97 LEU A N 1
ATOM 1561 C CA . LEU A 1 105 ? 50.62544 70.99228 48.99576 1.000 47.79478 97 LEU A CA 1
ATOM 1562 C C . LEU A 1 105 ? 51.68637 71.94712 49.52391 1.000 45.28894 97 LEU A C 1
ATOM 1563 O O . LEU A 1 105 ? 51.63901 72.36478 50.68566 1.000 48.27452 97 LEU A O 1
ATOM 1579 N N . LEU A 1 106 ? 52.65253 72.30436 48.68315 1.000 50.51280 98 LEU A N 1
ATOM 1580 C CA . LEU A 1 106 ? 53.81198 73.06372 49.12883 1.000 50.72504 98 LEU A CA 1
ATOM 1581 C C . LEU A 1 106 ? 53.54319 74.55411 49.27915 1.000 59.07796 98 LEU A C 1
ATOM 1582 O O . LEU A 1 106 ? 54.44627 75.28594 49.70022 1.000 54.56207 98 LEU A O 1
ATOM 1598 N N . SER A 1 107 ? 52.33906 75.02196 48.96354 1.000 62.05669 99 SER A N 1
ATOM 1599 C CA . SER A 1 107 ? 52.02442 76.43834 49.05614 1.000 72.95955 99 SER A CA 1
ATOM 1600 C C . SER A 1 107 ? 51.13424 76.78725 50.23863 1.000 82.33467 99 SER A C 1
ATOM 1601 O O . SER A 1 107 ? 50.98245 77.97626 50.54461 1.000 86.86584 99 SER A O 1
ATOM 1609 N N . MET A 1 108 ? 50.55382 75.80045 50.90899 1.000 87.77436 100 MET A N 1
ATOM 1610 C CA . MET A 1 108 ? 49.50463 76.06237 51.87865 1.000 95.14519 100 MET A CA 1
ATOM 1611 C C . MET A 1 108 ? 50.05717 76.21004 53.29380 1.000 89.83627 100 MET A C 1
ATOM 1612 O O . MET A 1 108 ? 51.21348 75.90184 53.58353 1.000 76.76865 100 MET A O 1
ATOM 1626 N N . ASP A 1 109 ? 49.19060 76.69778 54.18122 1.000 91.51019 101 ASP A N 1
ATOM 1627 C CA . ASP A 1 109 ? 49.52422 76.96479 55.57611 1.000 107.52416 101 ASP A CA 1
ATOM 1628 C C . ASP A 1 109 ? 49.10179 75.75533 56.40274 1.000 92.66841 101 ASP A C 1
ATOM 1629 O O . ASP A 1 109 ? 47.90687 75.53219 56.62067 1.000 91.62344 101 ASP A O 1
ATOM 1638 N N . PHE A 1 110 ? 50.08278 74.98024 56.86778 1.000 77.17489 102 PHE A N 1
ATOM 1639 C CA . PHE A 1 110 ? 49.77419 73.71014 57.51641 1.000 86.96969 102 PHE A CA 1
ATOM 1640 C C . PHE A 1 110 ? 49.21853 73.92141 58.92042 1.000 89.20386 102 PHE A C 1
ATOM 1641 O O . PHE A 1 110 ? 48.16978 73.36786 59.26861 1.000 92.38834 102 PHE A O 1
ATOM 1658 N N . ALA A 1 111 ? 49.90908 74.71208 59.74721 1.000 97.06573 103 ALA A N 1
ATOM 1659 C CA . ALA A 1 111 ? 49.42890 74.94376 61.10676 1.000 101.09097 103 ALA A CA 1
ATOM 1660 C C . ALA A 1 111 ? 48.01276 75.50565 61.09571 1.000 102.84980 103 ALA A C 1
ATOM 1661 O O . ALA A 1 111 ? 47.17423 75.11484 61.91632 1.000 104.96080 103 ALA A O 1
ATOM 1668 N N . GLU A 1 112 ? 47.72849 76.42720 60.17157 1.000 100.92183 104 GLU A N 1
ATOM 1669 C CA . GLU A 1 112 ? 46.37186 76.94353 60.02623 1.000 101.95472 104 GLU A CA 1
ATOM 1670 C C . GLU A 1 112 ? 45.39700 75.82662 59.67638 1.000 94.35947 104 GLU A C 1
ATOM 1671 O O . GLU A 1 112 ? 44.25157 75.82373 60.14133 1.000 99.29555 104 GLU A O 1
ATOM 1683 N N . THR A 1 113 ? 45.83541 74.86756 58.85873 1.000 101.87902 105 THR A N 1
ATOM 1684 C CA . THR A 1 113 ? 44.95686 73.77516 58.45639 1.000 68.87837 105 THR A CA 1
ATOM 1685 C C . THR A 1 113 ? 44.71560 72.80406 59.60612 1.000 94.48566 105 THR A C 1
ATOM 1686 O O . THR A 1 113 ? 43.58994 72.33017 59.79955 1.000 68.20084 105 THR A O 1
ATOM 1697 N N . LEU A 1 114 ? 45.75729 72.49819 60.38149 1.000 70.48071 106 LEU A N 1
ATOM 1698 C CA . LEU A 1 114 ? 45.63118 71.47470 61.41179 1.000 73.34685 106 LEU A CA 1
ATOM 1699 C C . LEU A 1 114 ? 44.73802 71.92240 62.56152 1.000 74.44122 106 LEU A C 1
ATOM 1700 O O . LEU A 1 114 ? 44.14236 71.07772 63.23989 1.000 72.74858 106 LEU A O 1
ATOM 1716 N N . LYS A 1 115 ? 44.62848 73.23065 62.80383 1.000 72.62357 107 LYS A N 1
ATOM 1717 C CA . LYS A 1 115 ? 43.78236 73.69369 63.89836 1.000 75.33114 107 LYS A CA 1
ATOM 1718 C C . LYS A 1 115 ? 42.30603 73.63104 63.51807 1.000 71.26714 107 LYS A C 1
ATOM 1719 O O . LYS A 1 115 ? 41.47640 73.17972 64.31688 1.000 71.24478 107 LYS A O 1
ATOM 1738 N N . ARG A 1 116 ? 41.95350 74.09019 62.31299 1.000 66.11761 108 ARG A N 1
ATOM 1739 C CA . ARG A 1 116 ? 40.59782 73.87937 61.81466 1.000 60.37734 108 ARG A CA 1
ATOM 1740 C C . ARG A 1 116 ? 40.22428 72.40530 61.91076 1.000 57.53942 108 ARG A C 1
ATOM 1741 O O . ARG A 1 116 ? 39.14898 72.04860 62.40746 1.000 57.43744 108 ARG A O 1
ATOM 1762 N N . ARG A 1 117 ? 41.11996 71.53212 61.44759 1.000 54.84135 109 ARG A N 1
ATOM 1763 C CA . ARG A 1 117 ? 40.91906 70.09513 61.58431 1.000 56.37627 109 ARG A CA 1
ATOM 1764 C C . ARG A 1 117 ? 40.66825 69.71692 63.03669 1.000 57.82472 109 ARG A C 1
ATOM 1765 O O . ARG A 1 117 ? 39.70290 69.01306 63.35057 1.000 58.47072 109 ARG A O 1
ATOM 1786 N N . GLY A 1 118 ? 41.52865 70.18439 63.94029 1.000 59.20910 110 GLY A N 1
ATOM 1787 C CA . GLY A 1 118 ? 41.31227 69.91733 65.35027 1.000 61.56718 110 GLY A CA 1
ATOM 1788 C C . GLY A 1 118 ? 39.98814 70.46282 65.84511 1.000 63.60165 110 GLY A C 1
ATOM 1789 O O . GLY A 1 118 ? 39.27043 69.79258 66.59118 1.000 65.75944 110 GLY A O 1
ATOM 1793 N N . ASP A 1 119 ? 39.64285 71.68349 65.43192 1.000 62.84288 111 ASP A N 1
ATOM 1794 C CA . ASP A 1 119 ? 38.38529 72.27829 65.86659 1.000 63.89387 111 ASP A CA 1
ATOM 1795 C C . ASP A 1 119 ? 37.19108 71.50484 65.32067 1.000 61.72271 111 ASP A C 1
ATOM 1796 O O . ASP A 1 119 ? 36.18260 71.34250 66.01706 1.000 65.75508 111 ASP A O 1
ATOM 1805 N N . TYR A 1 120 ? 37.28060 71.02054 64.07670 1.000 57.94232 112 TYR A N 1
ATOM 1806 C CA . TYR A 1 120 ? 36.15278 70.30186 63.48939 1.000 54.65824 112 TYR A CA 1
ATOM 1807 C C . TYR A 1 120 ? 35.88498 68.99693 64.23093 1.000 54.18727 112 TYR A C 1
ATOM 1808 O O . TYR A 1 120 ? 34.72366 68.61406 64.42114 1.000 56.17918 112 TYR A O 1
ATOM 1826 N N . TYR A 1 121 ? 36.93965 68.28780 64.64182 1.000 51.43456 113 TYR A N 1
ATOM 1827 C CA . TYR A 1 121 ? 36.74238 67.12421 65.49708 1.000 51.40257 113 TYR A CA 1
ATOM 1828 C C . TYR A 1 121 ? 36.15217 67.51233 66.84308 1.000 54.32976 113 TYR A C 1
ATOM 1829 O O . TYR A 1 121 ? 35.35146 66.75663 67.40082 1.000 54.10291 113 TYR A O 1
ATOM 1847 N N . ASP A 1 122 ? 36.50754 68.69479 67.36105 1.000 56.26156 114 ASP A N 1
ATOM 1848 C CA . ASP A 1 122 ? 35.85069 69.22782 68.54547 1.000 59.96101 114 ASP A CA 1
ATOM 1849 C C . ASP A 1 122 ? 34.38852 69.56289 68.29458 1.000 58.48205 114 ASP A C 1
ATOM 1850 O O . ASP A 1 122 ? 33.67804 69.90617 69.24649 1.000 61.37627 114 ASP A O 1
ATOM 1859 N N . SER A 1 123 ? 33.92315 69.48252 67.04786 1.000 55.27408 115 SER A N 1
ATOM 1860 C CA . SER A 1 123 ? 32.52820 69.73762 66.71292 1.000 55.30374 115 SER A CA 1
ATOM 1861 C C . SER A 1 123 ? 31.74120 68.46047 66.46066 1.000 54.49689 115 SER A C 1
ATOM 1862 O O . SER A 1 123 ? 30.58014 68.36233 66.86816 1.000 56.60901 115 SER A O 1
ATOM 1870 N N . VAL A 1 124 ? 32.35281 67.47123 65.81025 1.000 51.81066 116 VAL A N 1
ATOM 1871 C CA . VAL A 1 124 ? 31.65188 66.22237 65.53788 1.000 51.29795 116 VAL A CA 1
ATOM 1872 C C . VAL A 1 124 ? 31.38227 65.46594 66.83251 1.000 53.49307 116 VAL A C 1
ATOM 1873 O O . VAL A 1 124 ? 30.30081 64.89741 67.01899 1.000 54.96356 116 VAL A O 1
ATOM 1886 N N . ALA A 1 125 ? 32.35828 65.43419 67.74096 1.000 54.00853 117 ALA A N 1
ATOM 1887 C CA . ALA A 1 125 ? 32.20115 64.64965 68.96007 1.000 56.25346 117 ALA A CA 1
ATOM 1888 C C . ALA A 1 125 ? 31.06689 65.18561 69.82473 1.000 59.78253 117 ALA A C 1
ATOM 1889 O O . ALA A 1 125 ? 30.32718 64.40957 70.44106 1.000 61.81920 117 ALA A O 1
ATOM 1896 N N . SER A 1 126 ? 30.90158 66.50802 69.87097 1.000 60.87670 118 SER A N 1
ATOM 1897 C CA . SER A 1 126 ? 29.94827 67.10026 70.80119 1.000 66.95241 118 SER A CA 1
ATOM 1898 C C . SER A 1 126 ? 28.52610 67.08715 70.25474 1.000 72.34359 118 SER A C 1
ATOM 1899 O O . SER A 1 126 ? 27.57393 66.84649 71.00630 1.000 76.83607 118 SER A O 1
ATOM 1907 N N . THR A 1 127 ? 28.36073 67.32880 68.96053 1.000 75.72454 119 THR A N 1
ATOM 1908 C CA . THR A 1 127 ? 27.04390 67.59251 68.40376 1.000 80.19552 119 THR A CA 1
ATOM 1909 C C . THR A 1 127 ? 26.41005 66.33453 67.82418 1.000 78.54308 119 THR A C 1
ATOM 1910 O O . THR A 1 127 ? 27.09709 65.39851 67.40450 1.000 76.11956 119 THR A O 1
ATOM 1921 N N . ASN A 1 128 ? 25.07566 66.33331 67.80390 1.000 78.44551 120 ASN A N 1
ATOM 1922 C CA . ASN A 1 128 ? 24.28809 65.27022 67.19717 1.000 76.33301 120 ASN A CA 1
ATOM 1923 C C . ASN A 1 128 ? 23.73278 65.66255 65.83451 1.000 71.84677 120 ASN A C 1
ATOM 1924 O O . ASN A 1 128 ? 23.19543 64.80136 65.12879 1.000 68.95956 120 ASN A O 1
ATOM 1935 N N . ARG A 1 129 ? 23.84901 66.93479 65.45197 1.000 70.85125 121 ARG A N 1
ATOM 1936 C CA . ARG A 1 129 ? 23.24659 67.44582 64.22948 1.000 70.03678 121 ARG A CA 1
ATOM 1937 C C . ARG A 1 129 ? 24.15123 68.49697 63.60674 1.000 64.07113 121 ARG A C 1
ATOM 1938 O O . ARG A 1 129 ? 24.72211 69.33380 64.31163 1.000 63.41396 121 ARG A O 1
ATOM 1959 N N . MET A 1 130 ? 24.26324 68.45820 62.28076 1.000 58.60572 122 MET A N 1
ATOM 1960 C CA . MET A 1 130 ? 24.97669 69.47917 61.52771 1.000 57.18339 122 MET A CA 1
ATOM 1961 C C . MET A 1 130 ? 24.14666 69.88796 60.32130 1.000 58.08454 122 MET A C 1
ATOM 1962 O O . MET A 1 130 ? 23.56140 69.03971 59.64311 1.000 57.66322 122 MET A O 1
ATOM 1976 N N . GLU A 1 131 ? 24.09579 71.19254 60.06376 1.000 59.95180 123 GLU A N 1
ATOM 1977 C CA . GLU A 1 131 ? 23.40193 71.75175 58.91131 1.000 63.35564 123 GLU A CA 1
ATOM 1978 C C . GLU A 1 131 ? 24.41615 72.41075 57.98926 1.000 59.30874 123 GLU A C 1
ATOM 1979 O O . GLU A 1 131 ? 25.18915 73.27225 58.42344 1.000 60.07008 123 GLU A O 1
ATOM 1991 N N . VAL A 1 132 ? 24.41308 72.00750 56.72426 1.000 57.59684 124 VAL A N 1
ATOM 1992 C CA . VAL A 1 132 ? 25.32136 72.54922 55.72018 1.000 56.24177 124 VAL A CA 1
ATOM 1993 C C . VAL A 1 132 ? 24.49822 73.43141 54.79368 1.000 58.34184 124 VAL A C 1
ATOM 1994 O O . VAL A 1 132 ? 23.62093 72.94114 54.07173 1.000 57.47140 124 VAL A O 1
ATOM 2007 N N . VAL A 1 133 ? 24.78130 74.73036 54.80505 1.000 66.13266 125 VAL A N 1
ATOM 2008 C CA . VAL A 1 133 ? 24.03458 75.70237 54.01491 1.000 75.98521 125 VAL A CA 1
ATOM 2009 C C . VAL A 1 133 ? 24.87614 76.10139 52.80756 1.000 76.52986 125 VAL A C 1
ATOM 2010 O O . VAL A 1 133 ? 25.97874 76.63825 52.95871 1.000 67.96993 125 VAL A O 1
ATOM 2023 N N . THR A 1 134 ? 24.35337 75.84094 51.60901 1.000 71.31732 126 THR A N 1
ATOM 2024 C CA . THR A 1 134 ? 24.94755 76.25150 50.34010 1.000 71.68628 126 THR A CA 1
ATOM 2025 C C . THR A 1 134 ? 23.93402 77.14618 49.63638 1.000 75.74304 126 THR A C 1
ATOM 2026 O O . THR A 1 134 ? 22.77970 77.22784 50.07840 1.000 76.90952 126 THR A O 1
ATOM 2037 N N . PRO A 1 135 ? 24.31215 77.82929 48.54773 1.000 77.56982 127 PRO A N 1
ATOM 2038 C CA . PRO A 1 135 ? 23.46831 78.92376 48.03673 1.000 87.64242 127 PRO A CA 1
ATOM 2039 C C . PRO A 1 135 ? 21.97629 78.63753 47.97943 1.000 86.30233 127 PRO A C 1
ATOM 2040 O O . PRO A 1 135 ? 21.17541 79.46433 48.42886 1.000 82.71106 127 PRO A O 1
ATOM 2051 N N . GLY A 1 136 ? 21.58954 77.49155 47.43078 1.000 83.88106 128 GLY A N 1
ATOM 2052 C CA . GLY A 1 136 ? 20.18100 77.18563 47.30217 1.000 79.00163 128 GLY A CA 1
ATOM 2053 C C . GLY A 1 136 ? 19.78753 75.85365 47.89842 1.000 79.51417 128 GLY A C 1
ATOM 2054 O O . GLY A 1 136 ? 18.82608 75.22104 47.44787 1.000 83.63345 128 GLY A O 1
ATOM 2058 N N . ALA A 1 137 ? 20.51330 75.42564 48.92733 1.000 76.03185 129 ALA A N 1
ATOM 2059 C CA . ALA A 1 137 ? 20.29473 74.10890 49.50137 1.000 71.93540 129 ALA A CA 1
ATOM 2060 C C . ALA A 1 137 ? 20.69675 74.10589 50.96749 1.000 66.86171 129 ALA A C 1
ATOM 2061 O O . ALA A 1 137 ? 21.47090 74.94797 51.42729 1.000 67.10326 129 ALA A O 1
ATOM 2068 N N . VAL A 1 138 ? 20.14227 73.14195 51.69769 1.000 70.61585 130 VAL A N 1
ATOM 2069 C CA . VAL A 1 138 ? 20.49900 72.88689 53.08777 1.000 64.77481 130 VAL A CA 1
ATOM 2070 C C . VAL A 1 138 ? 20.58855 71.37907 53.26912 1.000 58.63645 130 VAL A C 1
ATOM 2071 O O . VAL A 1 138 ? 19.69728 70.64256 52.83469 1.000 59.26134 130 VAL A O 1
ATOM 2084 N N . LEU A 1 139 ? 21.66505 70.91774 53.89619 1.000 56.54592 131 LEU A N 1
ATOM 2085 C CA . LEU A 1 139 ? 21.87939 69.50134 54.15040 1.000 54.89954 131 LEU A CA 1
ATOM 2086 C C . LEU A 1 139 ? 22.01839 69.27069 55.64625 1.000 55.53057 131 LEU A C 1
ATOM 2087 O O . LEU A 1 139 ? 22.68013 70.04402 56.34345 1.000 55.68687 131 LEU A O 1
ATOM 2103 N N . THR A 1 140 ? 21.39854 68.20235 56.13303 1.000 59.67801 132 THR A N 1
ATOM 2104 C CA . THR A 1 140 ? 21.48447 67.82132 57.53230 1.000 60.30098 132 THR A CA 1
ATOM 2105 C C . THR A 1 140 ? 22.27493 66.52741 57.67153 1.000 57.22159 132 THR A C 1
ATOM 2106 O O . THR A 1 140 ? 22.22929 65.65137 56.80220 1.000 53.72092 132 THR A O 1
ATOM 2117 N N . CYS A 1 141 ? 23.00345 66.42027 58.77971 1.000 55.27052 133 CYS A N 1
ATOM 2118 C CA . CYS A 1 141 ? 23.79148 65.23714 59.09870 1.000 55.06221 133 CYS A CA 1
ATOM 2119 C C . CYS A 1 141 ? 23.52191 64.86424 60.54658 1.000 58.25247 133 CYS A C 1
ATOM 2120 O O . CYS A 1 141 ? 23.82326 65.64457 61.45564 1.000 56.24121 133 CYS A O 1
ATOM 2128 N N . ASP A 1 142 ? 22.93952 63.68696 60.75674 1.000 59.45703 134 ASP A N 1
ATOM 2129 C CA . ASP A 1 142 ? 22.66685 63.16863 62.09251 1.000 67.28223 134 ASP A CA 1
ATOM 2130 C C . ASP A 1 142 ? 23.73228 62.13698 62.43808 1.000 56.93557 134 ASP A C 1
ATOM 2131 O O . ASP A 1 142 ? 23.70128 61.01397 61.92664 1.000 56.29715 134 ASP A O 1
ATOM 2140 N N . PHE A 1 143 ? 24.67172 62.51379 63.30300 1.000 63.19522 135 PHE A N 1
ATOM 2141 C CA . PHE A 1 143 ? 25.68733 61.57394 63.75389 1.000 55.55525 135 PHE A CA 1
ATOM 2142 C C . PHE A 1 143 ? 25.07669 60.56179 64.71413 1.000 58.27499 135 PHE A C 1
ATOM 2143 O O . PHE A 1 143 ? 24.27689 60.91279 65.58541 1.000 61.19975 135 PHE A O 1
ATOM 2160 N N . GLY A 1 144 ? 25.44813 59.29792 64.54817 1.000 57.64850 136 GLY A N 1
ATOM 2161 C CA . GLY A 1 144 ? 25.06494 58.27881 65.49822 1.000 60.34352 136 GLY A CA 1
ATOM 2162 C C . GLY A 1 144 ? 25.80604 58.45030 66.81142 1.000 61.39094 136 GLY A C 1
ATOM 2163 O O . GLY A 1 144 ? 26.59376 59.37525 67.01120 1.000 60.10810 136 GLY A O 1
ATOM 2167 N N . ASN A 1 145 ? 25.53587 57.52856 67.73634 1.000 68.83997 137 ASN A N 1
ATOM 2168 C CA . ASN A 1 145 ? 26.23391 57.54166 69.01539 1.000 67.79686 137 ASN A CA 1
ATOM 2169 C C . ASN A 1 145 ? 27.61614 56.90800 68.92306 1.000 64.06575 137 ASN A C 1
ATOM 2170 O O . ASN A 1 145 ? 28.44269 57.11594 69.81824 1.000 63.81314 137 ASN A O 1
ATOM 2181 N N . GLU A 1 146 ? 27.87871 56.14245 67.86527 1.000 61.32133 138 GLU A N 1
ATOM 2182 C CA . GLU A 1 146 ? 29.18995 55.55519 67.60736 1.000 59.17443 138 GLU A CA 1
ATOM 2183 C C . GLU A 1 146 ? 29.59089 55.93222 66.18874 1.000 56.96153 138 GLU A C 1
ATOM 2184 O O . GLU A 1 146 ? 29.04087 55.39210 65.22255 1.000 56.51738 138 GLU A O 1
ATOM 2196 N N . ILE A 1 147 ? 30.54246 56.85254 66.05709 1.000 55.89546 139 ILE A N 1
ATOM 2197 C CA . ILE A 1 147 ? 30.99741 57.32739 64.75520 1.000 58.15941 139 ILE A CA 1
ATOM 2198 C C . ILE A 1 147 ? 32.38999 56.77592 64.48447 1.000 54.41485 139 ILE A C 1
ATOM 2199 O O . ILE A 1 147 ? 33.22827 56.69805 65.39035 1.000 55.17843 139 ILE A O 1
ATOM 2215 N N . GLU A 1 148 ? 32.63293 56.39484 63.23302 1.000 53.66414 140 GLU A N 1
ATOM 2216 C CA . GLU A 1 148 ? 33.95458 55.99786 62.76612 1.000 52.29426 140 GLU A CA 1
ATOM 2217 C C . GLU A 1 148 ? 34.61395 57.20776 62.11830 1.000 49.52938 140 GLU A C 1
ATOM 2218 O O . GLU A 1 148 ? 33.97716 57.91763 61.33018 1.000 48.20335 140 GLU A O 1
ATOM 2230 N N . ILE A 1 149 ? 35.88273 57.44590 62.44734 1.000 48.77101 141 ILE A N 1
ATOM 2231 C CA . ILE A 1 149 ? 36.59203 58.61377 61.94287 1.000 48.52813 141 ILE A CA 1
ATOM 2232 C C . ILE A 1 149 ? 37.94407 58.19661 61.37832 1.000 47.24901 141 ILE A C 1
ATOM 2233 O O . ILE A 1 149 ? 38.47660 57.12873 61.68639 1.000 44.94828 141 ILE A O 1
ATOM 2249 N N . ALA A 1 150 ? 38.49546 59.06977 60.53863 1.000 44.14403 142 ALA A N 1
ATOM 2250 C CA . ALA A 1 150 ? 39.84160 58.89527 60.01819 1.000 42.50179 142 ALA A CA 1
ATOM 2251 C C . ALA A 1 150 ? 40.86054 59.26526 61.08805 1.000 44.29166 142 ALA A C 1
ATOM 2252 O O . ALA A 1 150 ? 40.61636 60.13308 61.93133 1.000 45.61848 142 ALA A O 1
ATOM 2259 N N . ASN A 1 151 ? 42.00635 58.58672 61.05101 1.000 47.95856 143 ASN A N 1
ATOM 2260 C CA . ASN A 1 151 ? 43.07477 58.81157 62.01943 1.000 51.78647 143 ASN A CA 1
ATOM 2261 C C . ASN A 1 151 ? 43.20824 60.29159 62.34805 1.000 61.43480 143 ASN A C 1
ATOM 2262 O O . ASN A 1 151 ? 43.29758 61.13376 61.45214 1.000 65.82289 143 ASN A O 1
ATOM 2273 N N . ASN A 1 152 ? 43.21366 60.60701 63.64433 1.000 62.39449 144 ASN A N 1
ATOM 2274 C CA . ASN A 1 152 ? 43.25520 61.99042 64.10095 1.000 60.38839 144 ASN A CA 1
ATOM 2275 C C . ASN A 1 152 ? 44.49402 62.28824 64.93908 1.000 60.35245 144 ASN A C 1
ATOM 2276 O O . ASN A 1 152 ? 44.48265 63.23002 65.73800 1.000 64.06629 144 ASN A O 1
ATOM 2287 N N . ASP A 1 153 ? 45.56886 61.52743 64.75393 1.000 60.34463 145 ASP A N 1
ATOM 2288 C CA . ASP A 1 153 ? 46.79368 61.77885 65.50121 1.000 79.01490 145 ASP A CA 1
ATOM 2289 C C . ASP A 1 153 ? 47.35278 63.15359 65.15458 1.000 72.04960 145 ASP A C 1
ATOM 2290 O O . ASP A 1 153 ? 47.43022 63.52874 63.98176 1.000 66.95126 145 ASP A O 1
ATOM 2299 N N . VAL A 1 154 ? 47.73581 63.91100 66.18218 1.000 102.95143 146 VAL A N 1
ATOM 2300 C CA . VAL A 1 154 ? 48.42198 65.18202 65.97973 1.000 119.49950 146 VAL A CA 1
ATOM 2301 C C . VAL A 1 154 ? 49.92954 65.05967 66.18169 1.000 120.43057 146 VAL A C 1
ATOM 2302 O O . VAL A 1 154 ? 50.68364 65.87431 65.62850 1.000 130.25093 146 VAL A O 1
ATOM 2315 N N . GLU A 1 155 ? 50.38952 64.07998 66.95563 1.000 116.15023 147 GLU A N 1
ATOM 2316 C CA . GLU A 1 155 ? 51.80064 63.71931 67.02523 1.000 108.14345 147 GLU A CA 1
ATOM 2317 C C . GLU A 1 155 ? 51.98182 62.41021 66.26593 1.000 96.49209 147 GLU A C 1
ATOM 2318 O O . GLU A 1 155 ? 51.34483 61.40404 66.59575 1.000 96.45627 147 GLU A O 1
ATOM 2330 N N . MET A 1 156 ? 52.83327 62.43074 65.24220 1.000 90.78331 148 MET A N 1
ATOM 2331 C CA . MET A 1 156 ? 52.95591 61.29695 64.33541 1.000 80.11219 148 MET A CA 1
ATOM 2332 C C . MET A 1 156 ? 53.68886 60.14379 65.00846 1.000 78.27437 148 MET A C 1
ATOM 2333 O O . MET A 1 156 ? 54.79735 60.31231 65.52650 1.000 75.49635 148 MET A O 1
ATOM 2347 N N . GLN A 1 157 ? 53.06448 58.97011 64.99259 1.000 68.64765 149 GLN A N 1
ATOM 2348 C CA . GLN A 1 157 ? 53.60475 57.80974 65.67665 1.000 71.45907 149 GLN A CA 1
ATOM 2349 C C . GLN A 1 157 ? 54.67005 57.12292 64.82633 1.000 71.86545 149 GLN A C 1
ATOM 2350 O O . GLN A 1 157 ? 54.77481 57.33541 63.61558 1.000 69.61674 149 GLN A O 1
ATOM 2364 N N . LYS A 1 158 ? 55.46759 56.28766 65.48868 1.000 75.67262 150 LYS A N 1
ATOM 2365 C CA . LYS A 1 158 ? 56.51518 55.52838 64.82179 1.000 76.85858 150 LYS A CA 1
ATOM 2366 C C . LYS A 1 158 ? 55.90842 54.33362 64.10084 1.000 73.34686 150 LYS A C 1
ATOM 2367 O O . LYS A 1 158 ? 55.08469 53.60773 64.66662 1.000 72.61508 150 LYS A O 1
ATOM 2386 N N . GLY A 1 159 ? 56.31415 54.13195 62.85157 1.000 71.44963 151 GLY A N 1
ATOM 2387 C CA . GLY A 1 159 ? 55.86391 52.99396 62.08352 1.000 68.61074 151 GLY A CA 1
ATOM 2388 C C . GLY A 1 159 ? 54.48896 53.11876 61.46846 1.000 63.64908 151 GLY A C 1
ATOM 2389 O O . GLY A 1 159 ? 54.07405 52.20792 60.73879 1.000 61.31546 151 GLY A O 1
ATOM 2393 N N . TRP A 1 160 ? 53.76871 54.20229 61.73208 1.000 62.29808 152 TRP A N 1
ATOM 2394 C CA . TRP A 1 160 ? 52.44743 54.40684 61.15296 1.000 58.50741 152 TRP A CA 1
ATOM 2395 C C . TRP A 1 160 ? 52.58514 55.18882 59.85145 1.000 57.52421 152 TRP A C 1
ATOM 2396 O O . TRP A 1 160 ? 53.14376 56.29204 59.83754 1.000 56.99021 152 TRP A O 1
ATOM 2417 N N . LEU A 1 161 ? 52.07498 54.61875 58.76186 1.000 55.99683 153 LEU A N 1
ATOM 2418 C CA . LEU A 1 161 ? 52.15505 55.25184 57.44769 1.000 54.59466 153 LEU A CA 1
ATOM 2419 C C . LEU A 1 161 ? 50.97603 56.20553 57.29770 1.000 53.51303 153 LEU A C 1
ATOM 2420 O O . LEU A 1 161 ? 49.87603 55.81660 56.90087 1.000 58.57321 153 LEU A O 1
ATOM 2436 N N . TYR A 1 162 ? 51.21271 57.47621 57.60716 1.000 53.82233 154 TYR A N 1
ATOM 2437 C CA . TYR A 1 162 ? 50.16040 58.47694 57.53353 1.000 48.55957 154 TYR A CA 1
ATOM 2438 C C . TYR A 1 162 ? 49.89494 58.86509 56.08300 1.000 47.93947 154 TYR A C 1
ATOM 2439 O O . TYR A 1 162 ? 50.82343 59.17388 55.33202 1.000 48.93572 154 TYR A O 1
ATOM 2457 N N . SER A 1 163 ? 48.62729 58.83983 55.68470 1.000 55.74250 155 SER A N 1
ATOM 2458 C CA . SER A 1 163 ? 48.21884 59.47636 54.43885 1.000 52.97724 155 SER A CA 1
ATOM 2459 C C . SER A 1 163 ? 48.12836 60.97513 54.69932 1.000 50.14490 155 SER A C 1
ATOM 2460 O O . SER A 1 163 ? 47.42254 61.40383 55.62034 1.000 49.33225 155 SER A O 1
ATOM 2468 N N . VAL A 1 164 ? 48.84849 61.77799 53.91189 1.000 49.26842 156 VAL A N 1
ATOM 2469 C CA . VAL A 1 164 ? 48.82982 63.21884 54.14698 1.000 50.38559 156 VAL A CA 1
ATOM 2470 C C . VAL A 1 164 ? 47.39927 63.73581 54.11903 1.000 46.36230 156 VAL A C 1
ATOM 2471 O O . VAL A 1 164 ? 46.99507 64.52311 54.98138 1.000 45.21317 156 VAL A O 1
ATOM 2484 N N . ALA A 1 165 ? 46.60346 63.27808 53.14587 1.000 42.96819 157 ALA A N 1
ATOM 2485 C CA . ALA A 1 165 ? 45.24696 63.78963 52.97693 1.000 44.02016 157 ALA A CA 1
ATOM 2486 C C . ALA A 1 165 ? 44.49004 63.82629 54.29859 1.000 42.42277 157 ALA A C 1
ATOM 2487 O O . ALA A 1 165 ? 43.76431 64.78630 54.58083 1.000 43.87055 157 ALA A O 1
ATOM 2494 N N . GLU A 1 166 ? 44.64938 62.79394 55.12799 1.000 40.90476 158 GLU A N 1
ATOM 2495 C CA . GLU A 1 166 ? 43.96084 62.76350 56.41219 1.000 46.63296 158 GLU A CA 1
ATOM 2496 C C . GLU A 1 166 ? 44.40945 63.87988 57.34386 1.000 43.27607 158 GLU A C 1
ATOM 2497 O O . GLU A 1 166 ? 43.77136 64.09052 58.38367 1.000 45.57486 158 GLU A O 1
ATOM 2509 N N . PHE A 1 167 ? 45.48040 64.59674 57.00176 1.000 54.02177 159 PHE A N 1
ATOM 2510 C CA . PHE A 1 167 ? 45.86284 65.79057 57.74307 1.000 52.31330 159 PHE A CA 1
ATOM 2511 C C . PHE A 1 167 ? 45.12859 67.03689 57.26329 1.000 46.71436 159 PHE A C 1
ATOM 2512 O O . PHE A 1 167 ? 45.21152 68.08145 57.92352 1.000 47.91078 159 PHE A O 1
ATOM 2529 N N . PHE A 1 168 ? 44.42430 66.95541 56.13403 1.000 64.26147 160 PHE A N 1
ATOM 2530 C CA . PHE A 1 168 ? 43.79138 68.11375 55.51721 1.000 60.09574 160 PHE A CA 1
ATOM 2531 C C . PHE A 1 168 ? 42.28316 68.14769 55.72146 1.000 45.48855 160 PHE A C 1
ATOM 2532 O O . PHE A 1 168 ? 41.61726 69.03433 55.17255 1.000 46.57549 160 PHE A O 1
ATOM 2549 N N . GLU A 1 169 ? 41.72595 67.20950 56.48265 1.000 46.90215 161 GLU A N 1
ATOM 2550 C CA . GLU A 1 169 ? 40.27908 67.11756 56.59416 1.000 47.93370 161 GLU A CA 1
ATOM 2551 C C . GLU A 1 169 ? 39.89050 66.42241 57.88775 1.000 47.68922 161 GLU A C 1
ATOM 2552 O O . GLU A 1 169 ? 40.66325 65.64256 58.44686 1.000 46.24635 161 GLU A O 1
ATOM 2564 N N . THR A 1 170 ? 38.68096 66.72472 58.34933 1.000 52.99256 162 THR A N 1
ATOM 2565 C CA . THR A 1 170 ? 38.01442 65.97576 59.40743 1.000 49.41192 162 THR A CA 1
ATOM 2566 C C . THR A 1 170 ? 36.94331 65.11263 58.74932 1.000 47.46042 162 THR A C 1
ATOM 2567 O O . THR A 1 170 ? 35.99306 65.63826 58.15930 1.000 49.38648 162 THR A O 1
ATOM 2578 N N . SER A 1 171 ? 37.09860 63.79244 58.84035 1.000 43.80704 163 SER A N 1
ATOM 2579 C CA . SER A 1 171 ? 36.33980 62.86381 58.00892 1.000 41.44368 163 SER A CA 1
ATOM 2580 C C . SER A 1 171 ? 35.65242 61.81344 58.86759 1.000 42.02828 163 SER A C 1
ATOM 2581 O O . SER A 1 171 ? 36.31354 61.06599 59.59438 1.000 43.60524 163 SER A O 1
ATOM 2589 N N . VAL A 1 172 ? 34.32590 61.76470 58.77105 1.000 45.89185 164 VAL A N 1
ATOM 2590 C CA . VAL A 1 172 ? 33.50763 60.71480 59.36779 1.000 43.31816 164 VAL A CA 1
ATOM 2591 C C . VAL A 1 172 ? 33.02959 59.81976 58.24107 1.000 47.72557 164 VAL A C 1
ATOM 2592 O O . VAL A 1 172 ? 32.69491 60.30413 57.14904 1.000 41.62971 164 VAL A O 1
ATOM 2605 N N . ILE A 1 173 ? 32.98901 58.51071 58.49103 1.000 49.01638 165 ILE A N 1
ATOM 2606 C CA . ILE A 1 173 ? 32.69318 57.54728 57.44140 1.000 53.36347 165 ILE A CA 1
ATOM 2607 C C . ILE A 1 173 ? 31.78070 56.44480 57.95886 1.000 52.92565 165 ILE A C 1
ATOM 2608 O O . ILE A 1 173 ? 31.83056 56.06505 59.13195 1.000 56.06729 165 ILE A O 1
ATOM 2624 N N . ASN A 1 174 ? 30.93847 55.92961 57.05686 1.000 51.30105 166 ASN A N 1
ATOM 2625 C CA . ASN A 1 174 ? 30.05724 54.79796 57.35101 1.000 53.92260 166 ASN A CA 1
ATOM 2626 C C . ASN A 1 174 ? 30.71526 53.54115 56.78903 1.000 53.22372 166 ASN A C 1
ATOM 2627 O O . ASN A 1 174 ? 30.41398 53.08594 55.68342 1.000 50.99505 166 ASN A O 1
ATOM 2638 N N . LEU A 1 175 ? 31.63196 52.97150 57.57096 1.000 65.52984 167 LEU A N 1
ATOM 2639 C CA . LEU A 1 175 ? 32.42414 51.84150 57.09943 1.000 65.73975 167 LEU A CA 1
ATOM 2640 C C . LEU A 1 175 ? 31.78855 50.49731 57.43812 1.000 63.07222 167 LEU A C 1
ATOM 2641 O O . LEU A 1 175 ? 31.61734 49.65229 56.55400 1.000 62.08335 167 LEU A O 1
ATOM 2657 N N . GLU A 1 176 ? 31.44274 50.28010 58.70832 1.000 70.14614 168 GLU A N 1
ATOM 2658 C CA . GLU A 1 176 ? 30.89389 48.98959 59.10966 1.000 76.71925 168 GLU A CA 1
ATOM 2659 C C . GLU A 1 176 ? 29.56561 48.71350 58.41716 1.000 70.84131 168 GLU A C 1
ATOM 2660 O O . GLU A 1 176 ? 29.30365 47.58217 57.99245 1.000 72.11700 168 GLU A O 1
ATOM 2672 N N . ALA A 1 177 ? 28.71283 49.72864 58.29575 1.000 64.72802 169 ALA A N 1
ATOM 2673 C CA . ALA A 1 177 ? 27.40332 49.54432 57.68804 1.000 60.44006 169 ALA A CA 1
ATOM 2674 C C . ALA A 1 177 ? 26.97201 50.83516 57.00617 1.000 60.32553 169 ALA A C 1
ATOM 2675 O O . ALA A 1 177 ? 27.63385 51.87003 57.10897 1.000 53.77714 169 ALA A O 1
ATOM 2682 N N . ASP A 1 178 ? 25.83823 50.75685 56.30505 1.000 60.45281 170 ASP A N 1
ATOM 2683 C CA . ASP A 1 178 ? 25.32109 51.90053 55.56013 1.000 60.95850 170 ASP A CA 1
ATOM 2684 C C . ASP A 1 178 ? 25.33362 53.16563 56.40867 1.000 56.54607 170 ASP A C 1
ATOM 2685 O O . ASP A 1 178 ? 25.95912 54.16749 56.04694 1.000 53.83537 170 ASP A O 1
ATOM 2694 N N . ARG A 1 179 ? 24.64430 53.13491 57.54614 1.000 64.06702 171 ARG A N 1
ATOM 2695 C CA . ARG A 1 179 ? 24.59422 54.29330 58.42792 1.000 62.31973 171 ARG A CA 1
ATOM 2696 C C . ARG A 1 179 ? 25.10458 53.94355 59.81820 1.000 63.15594 171 ARG A C 1
ATOM 2697 O O . ARG A 1 179 ? 24.40025 54.12614 60.81552 1.000 58.30746 171 ARG A O 1
ATOM 2718 N N . SER A 1 180 ? 26.34126 53.45302 59.89261 1.000 60.65754 172 SER A N 1
ATOM 2719 C CA . SER A 1 180 ? 26.93646 53.13436 61.18117 1.000 66.44521 172 SER A CA 1
ATOM 2720 C C . SER A 1 180 ? 27.36747 54.38083 61.93885 1.000 65.76299 172 SER A C 1
ATOM 2721 O O . SER A 1 180 ? 27.56259 54.30912 63.15762 1.000 70.45820 172 SER A O 1
ATOM 2729 N N . SER A 1 181 ? 27.50006 55.51593 61.25647 1.000 55.86382 173 SER A N 1
ATOM 2730 C CA . SER A 1 181 ? 27.98751 56.73051 61.90242 1.000 56.12245 173 SER A CA 1
ATOM 2731 C C . SER A 1 181 ? 27.07254 57.93310 61.72139 1.000 55.98781 173 SER A C 1
ATOM 2732 O O . SER A 1 181 ? 26.92033 58.72310 62.65550 1.000 57.64930 173 SER A O 1
ATOM 2740 N N . TYR A 1 182 ? 26.46717 58.10025 60.54950 1.000 54.42305 174 TYR A N 1
ATOM 2741 C CA . TYR A 1 182 ? 25.72033 59.31534 60.26056 1.000 54.39806 174 TYR A CA 1
ATOM 2742 C C . TYR A 1 182 ? 24.70519 59.02790 59.16706 1.000 81.91943 174 TYR A C 1
ATOM 2743 O O . TYR A 1 182 ? 24.83390 58.05643 58.41897 1.000 52.68455 174 TYR A O 1
ATOM 2761 N N . THR A 1 183 ? 23.69622 59.89358 59.08019 1.000 77.34436 175 THR A N 1
ATOM 2762 C CA . THR A 1 183 ? 22.71477 59.84122 58.00612 1.000 65.34501 175 THR A CA 1
ATOM 2763 C C . THR A 1 183 ? 22.54864 61.22800 57.40414 1.000 62.98544 175 THR A C 1
ATOM 2764 O O . THR A 1 183 ? 22.62704 62.24091 58.10515 1.000 54.78203 175 THR A O 1
ATOM 2775 N N . LEU A 1 184 ? 22.29441 61.26582 56.09925 1.000 63.73582 176 LEU A N 1
ATOM 2776 C CA . LEU A 1 184 ? 22.18933 62.51537 55.35945 1.000 58.30398 176 LEU A CA 1
ATOM 2777 C C . LEU A 1 184 ? 20.79475 62.64651 54.76773 1.000 58.59890 176 LEU A C 1
ATOM 2778 O O . LEU A 1 184 ? 20.29494 61.71446 54.12869 1.000 53.55183 176 LEU A O 1
ATOM 2794 N N . ASN A 1 185 ? 20.17037 63.80060 54.99395 1.000 55.25237 177 ASN A N 1
ATOM 2795 C CA . ASN A 1 185 ? 18.88504 64.13780 54.39146 1.000 56.77171 177 ASN A CA 1
ATOM 2796 C C . ASN A 1 185 ? 18.94599 65.59073 53.95424 1.000 57.44179 177 ASN A C 1
ATOM 2797 O O . ASN A 1 185 ? 19.16844 66.47871 54.78295 1.000 58.58457 177 ASN A O 1
ATOM 2808 N N . GLY A 1 186 ? 18.76764 65.83450 52.66272 1.000 57.09853 178 GLY A N 1
ATOM 2809 C CA . GLY A 1 186 ? 18.75640 67.18197 52.14442 1.000 58.13142 178 GLY A CA 1
ATOM 2810 C C . GLY A 1 186 ? 19.67561 67.32700 50.95606 1.000 61.26016 178 GLY A C 1
ATOM 2811 O O . GLY A 1 186 ? 20.20270 66.34828 50.41703 1.000 59.29804 178 GLY A O 1
ATOM 2815 N N . ASP A 1 187 ? 19.89127 68.57744 50.55697 1.000 58.02907 179 ASP A N 1
ATOM 2816 C CA . ASP A 1 187 ? 20.59483 68.90947 49.32950 1.000 56.35809 179 ASP A CA 1
ATOM 2817 C C . ASP A 1 187 ? 21.91569 69.60256 49.63059 1.000 55.56005 179 ASP A C 1
ATOM 2818 O O . ASP A 1 187 ? 22.06011 70.29708 50.64105 1.000 56.79630 179 ASP A O 1
ATOM 2827 N N . LEU A 1 188 ? 22.87728 69.40393 48.73278 1.000 54.98875 180 LEU A N 1
ATOM 2828 C CA . LEU A 1 188 ? 24.19086 70.02765 48.83370 1.000 53.89337 180 LEU A CA 1
ATOM 2829 C C . LEU A 1 188 ? 24.56776 70.59556 47.47445 1.000 53.20233 180 LEU A C 1
ATOM 2830 O O . LEU A 1 188 ? 24.72213 69.84425 46.50741 1.000 51.85098 180 LEU A O 1
ATOM 2846 N N . CYS A 1 189 ? 24.70909 71.91648 47.40147 1.000 55.15143 181 CYS A N 1
ATOM 2847 C CA . CYS A 1 189 ? 25.23148 72.58928 46.21801 1.000 56.98045 181 CYS A CA 1
ATOM 2848 C C . CYS A 1 189 ? 26.74173 72.71692 46.37789 1.000 54.24907 181 CYS A C 1
ATOM 2849 O O . CYS A 1 189 ? 27.21883 73.34301 47.33074 1.000 55.15489 181 CYS A O 1
ATOM 2857 N N . PHE A 1 190 ? 27.48926 72.11206 45.46076 1.000 59.03591 182 PHE A N 1
ATOM 2858 C CA . PHE A 1 190 ? 28.92930 71.96664 45.60266 1.000 50.87426 182 PHE A CA 1
ATOM 2859 C C . PHE A 1 190 ? 29.67652 72.57418 44.42018 1.000 51.29654 182 PHE A C 1
ATOM 2860 O O . PHE A 1 190 ? 29.09660 72.92747 43.39177 1.000 52.51511 182 PHE A O 1
ATOM 2877 N N . THR A 1 191 ? 30.99368 72.69446 44.59403 1.000 50.53818 183 THR A N 1
ATOM 2878 C CA . THR A 1 191 ? 31.84989 73.36446 43.62095 1.000 51.22442 183 THR A CA 1
ATOM 2879 C C . THR A 1 191 ? 32.30742 72.40898 42.52185 1.000 49.38530 183 THR A C 1
ATOM 2880 O O . THR A 1 191 ? 32.03430 72.63640 41.33921 1.000 50.28310 183 THR A O 1
ATOM 2891 N N . GLY A 1 192 ? 33.01292 71.34560 42.90025 1.000 47.17741 184 GLY A N 1
ATOM 2892 C CA . GLY A 1 192 ? 33.47885 70.36019 41.94653 1.000 45.70568 184 GLY A CA 1
ATOM 2893 C C . GLY A 1 192 ? 33.45472 68.96991 42.54077 1.000 43.79911 184 GLY A C 1
ATOM 2894 O O . GLY A 1 192 ? 32.79905 68.74404 43.56048 1.000 43.69733 184 GLY A O 1
ATOM 2898 N N . LEU A 1 193 ? 34.16183 68.02488 41.92913 1.000 42.58738 185 LEU A N 1
ATOM 2899 C CA . LEU A 1 193 ? 34.22098 66.68330 42.48438 1.000 41.17628 185 LEU A CA 1
ATOM 2900 C C . LEU A 1 193 ? 35.53143 66.02164 42.09565 1.000 40.23901 185 LEU A C 1
ATOM 2901 O O . LEU A 1 193 ? 36.18539 66.40265 41.12154 1.000 40.62358 185 LEU A O 1
ATOM 2917 N N . ILE A 1 194 ? 35.91621 65.03216 42.89734 1.000 39.27203 186 ILE A N 1
ATOM 2918 C CA . ILE A 1 194 ? 36.98762 64.10883 42.56239 1.000 38.59997 186 ILE A CA 1
ATOM 2919 C C . ILE A 1 194 ? 36.42766 62.70185 42.72169 1.000 38.27941 186 ILE A C 1
ATOM 2920 O O . ILE A 1 194 ? 35.34209 62.49921 43.26656 1.000 40.56985 186 ILE A O 1
ATOM 2936 N N . TYR A 1 195 ? 37.18398 61.71954 42.24278 1.000 38.11484 187 TYR A N 1
ATOM 2937 C CA . TYR A 1 195 ? 36.74392 60.33426 42.30730 1.000 38.30761 187 TYR A CA 1
ATOM 2938 C C . TYR A 1 195 ? 37.96340 59.43498 42.42876 1.000 38.21931 187 TYR A C 1
ATOM 2939 O O . TYR A 1 195 ? 38.99667 59.68516 41.80300 1.000 38.22844 187 TYR A O 1
ATOM 2957 N N . LEU A 1 196 ? 37.82179 58.38237 43.23012 1.000 38.41536 188 LEU A N 1
ATOM 2958 C CA . LEU A 1 196 ? 38.92390 57.52324 43.63626 1.000 41.58293 188 LEU A CA 1
ATOM 2959 C C . LEU A 1 196 ? 38.58392 56.08389 43.29440 1.000 46.06619 188 LEU A C 1
ATOM 2960 O O . LEU A 1 196 ? 37.48599 55.60895 43.60535 1.000 40.25313 188 LEU A O 1
ATOM 2976 N N . CYS A 1 197 ? 39.52440 55.40234 42.65174 1.000 53.71202 189 CYS A N 1
ATOM 2977 C CA . CYS A 1 197 ? 39.36783 54.00758 42.26857 1.000 65.06284 189 CYS A CA 1
ATOM 2978 C C . CYS A 1 197 ? 40.53531 53.20854 42.82634 1.000 83.18861 189 CYS A C 1
ATOM 2979 O O . CYS A 1 197 ? 41.69845 53.55559 42.59401 1.000 85.30974 189 CYS A O 1
ATOM 2987 N N . ASN A 1 198 ? 40.22181 52.14516 43.56446 1.000 95.75756 190 ASN A N 1
ATOM 2988 C CA . ASN A 1 198 ? 41.25115 51.32344 44.18605 1.000 110.02759 190 ASN A CA 1
ATOM 2989 C C . ASN A 1 198 ? 41.81843 50.26533 43.25008 1.000 108.18119 190 ASN A C 1
ATOM 2990 O O . ASN A 1 198 ? 42.83184 49.64238 43.58806 1.000 115.20125 190 ASN A O 1
ATOM 3001 N N . ARG A 1 199 ? 41.20157 50.04402 42.09544 1.000 95.97503 191 ARG A N 1
ATOM 3002 C CA . ARG A 1 199 ? 41.59143 48.96270 41.20851 1.000 86.15464 191 ARG A CA 1
ATOM 3003 C C . ARG A 1 199 ? 41.75130 49.47359 39.78623 1.000 79.40233 191 ARG A C 1
ATOM 3004 O O . ARG A 1 199 ? 41.09046 50.44009 39.38995 1.000 74.89731 191 ARG A O 1
ATOM 3025 N N . PRO A 1 200 ? 42.62757 48.84527 38.99470 1.000 78.34699 192 PRO A N 1
ATOM 3026 C CA . PRO A 1 200 ? 42.72605 49.24224 37.57975 1.000 75.50975 192 PRO A CA 1
ATOM 3027 C C . PRO A 1 200 ? 41.49973 48.84193 36.78162 1.000 72.30002 192 PRO A C 1
ATOM 3028 O O . PRO A 1 200 ? 41.17029 49.50728 35.79170 1.000 70.27764 192 PRO A O 1
ATOM 3039 N N . ASP A 1 201 ? 40.81165 47.77347 37.19148 1.000 71.44744 193 ASP A N 1
ATOM 3040 C CA . ASP A 1 201 ? 39.57632 47.37561 36.52564 1.000 75.92386 193 ASP A CA 1
ATOM 3041 C C . ASP A 1 201 ? 38.55021 48.50059 36.57108 1.000 68.66707 193 ASP A C 1
ATOM 3042 O O . ASP A 1 201 ? 37.98986 48.88819 35.54007 1.000 65.22174 193 ASP A O 1
ATOM 3051 N N . LEU A 1 202 ? 38.29831 49.04457 37.76324 1.000 59.63275 194 LEU A N 1
ATOM 3052 C CA . LEU A 1 202 ? 37.29494 50.09446 37.90136 1.000 62.13807 194 LEU A CA 1
ATOM 3053 C C . LEU A 1 202 ? 37.71951 51.36983 37.18598 1.000 59.78494 194 LEU A C 1
ATOM 3054 O O . LEU A 1 202 ? 36.89984 52.01498 36.52348 1.000 55.64786 194 LEU A O 1
ATOM 3070 N N . LYS A 1 203 ? 38.99076 51.75499 37.31591 1.000 58.62559 195 LYS A N 1
ATOM 3071 C CA . LYS A 1 203 ? 39.45612 52.99879 36.71139 1.000 64.78475 195 LYS A CA 1
ATOM 3072 C C . LYS A 1 203 ? 39.28367 52.98573 35.19834 1.000 69.36338 195 LYS A C 1
ATOM 3073 O O . LYS A 1 203 ? 38.99798 54.02762 34.59783 1.000 65.94612 195 LYS A O 1
ATOM 3092 N N . GLU A 1 204 ? 39.45432 51.82236 34.56694 1.000 77.52508 196 GLU A N 1
ATOM 3093 C CA . GLU A 1 204 ? 39.26313 51.71837 33.12432 1.000 80.61231 196 GLU A CA 1
ATOM 3094 C C . GLU A 1 204 ? 37.80892 51.95701 32.74133 1.000 76.75924 196 GLU A C 1
ATOM 3095 O O . GLU A 1 204 ? 37.52770 52.58877 31.71689 1.000 75.75027 196 GLU A O 1
ATOM 3107 N N . ARG A 1 205 ? 36.87448 51.46859 33.55483 1.000 74.04366 197 ARG A N 1
ATOM 3108 C CA . ARG A 1 205 ? 35.46360 51.57295 33.20460 1.000 70.74738 197 ARG A CA 1
ATOM 3109 C C . ARG A 1 205 ? 34.94656 52.99263 33.39429 1.000 63.29789 197 ARG A C 1
ATOM 3110 O O . ARG A 1 205 ? 34.29271 53.55036 32.50454 1.000 60.65623 197 ARG A O 1
ATOM 3131 N N . ALA A 1 206 ? 35.22693 53.59281 34.55197 1.000 64.48442 198 ALA A N 1
ATOM 3132 C CA . ALA A 1 206 ? 34.49881 54.77493 34.99010 1.000 57.85480 198 ALA A CA 1
ATOM 3133 C C . ALA A 1 206 ? 35.21879 56.08957 34.73054 1.000 48.21086 198 ALA A C 1
ATOM 3134 O O . ALA A 1 206 ? 34.55926 57.13546 34.70143 1.000 47.70681 198 ALA A O 1
ATOM 3141 N N . SER A 1 207 ? 36.53723 56.06947 34.54408 1.000 47.77208 199 SER A N 1
ATOM 3142 C CA . SER A 1 207 ? 37.29382 57.31614 34.48940 1.000 46.36861 199 SER A CA 1
ATOM 3143 C C . SER A 1 207 ? 36.74778 58.24740 33.41408 1.000 47.46432 199 SER A C 1
ATOM 3144 O O . SER A 1 207 ? 36.50157 59.43180 33.67047 1.000 46.51343 199 SER A O 1
ATOM 3152 N N . ALA A 1 208 ? 36.55407 57.72841 32.19938 1.000 49.86143 200 ALA A N 1
ATOM 3153 C CA . ALA A 1 208 ? 36.03173 58.54983 31.11192 1.000 51.43195 200 ALA A CA 1
ATOM 3154 C C . ALA A 1 208 ? 34.72683 59.22825 31.51467 1.000 51.16590 200 ALA A C 1
ATOM 3155 O O . ALA A 1 208 ? 34.56904 60.44322 31.35669 1.000 50.97372 200 ALA A O 1
ATOM 3162 N N . THR A 1 209 ? 33.78693 58.45500 32.06275 1.000 59.81329 201 THR A N 1
ATOM 3163 C CA . THR A 1 209 ? 32.51244 59.01974 32.49437 1.000 52.54247 201 THR A CA 1
ATOM 3164 C C . THR A 1 209 ? 32.72381 60.05419 33.59113 1.000 48.89581 201 THR A C 1
ATOM 3165 O O . THR A 1 209 ? 32.17430 61.15878 33.53486 1.000 49.09752 201 THR A O 1
ATOM 3176 N N . MET A 1 210 ? 33.52156 59.71220 34.60423 1.000 46.92577 202 MET A N 1
ATOM 3177 C CA . MET A 1 210 ? 33.69935 60.61874 35.73380 1.000 47.40979 202 MET A CA 1
ATOM 3178 C C . MET A 1 210 ? 34.32448 61.93586 35.29073 1.000 44.88527 202 MET A C 1
ATOM 3179 O O . MET A 1 210 ? 33.98138 63.00097 35.81659 1.000 44.48633 202 MET A O 1
ATOM 3193 N N . ASP A 1 211 ? 35.24151 61.88851 34.32163 1.000 45.57323 203 ASP A N 1
ATOM 3194 C CA . ASP A 1 211 ? 35.83167 63.12374 33.81671 1.000 45.90199 203 ASP A CA 1
ATOM 3195 C C . ASP A 1 211 ? 34.78774 63.98018 33.11158 1.000 51.47851 203 ASP A C 1
ATOM 3196 O O . ASP A 1 211 ? 34.82221 65.21230 33.20694 1.000 49.47773 203 ASP A O 1
ATOM 3205 N N . GLU A 1 212 ? 33.85543 63.34845 32.39497 1.000 57.63738 204 GLU A N 1
ATOM 3206 C CA . GLU A 1 212 ? 32.71414 64.08231 31.86070 1.000 60.48653 204 GLU A CA 1
ATOM 3207 C C . GLU A 1 212 ? 31.99461 64.83324 32.97224 1.000 51.55712 204 GLU A C 1
ATOM 3208 O O . GLU A 1 212 ? 31.71972 66.03270 32.85449 1.000 51.21783 204 GLU A O 1
ATOM 3220 N N . LEU A 1 213 ? 31.69728 64.13864 34.07311 1.000 48.72992 205 LEU A N 1
ATOM 3221 C CA . LEU A 1 213 ? 30.98343 64.77193 35.17597 1.000 48.07517 205 LEU A CA 1
ATOM 3222 C C . LEU A 1 213 ? 31.78862 65.92622 35.75791 1.000 47.16581 205 LEU A C 1
ATOM 3223 O O . LEU A 1 213 ? 31.22386 66.96433 36.12148 1.000 47.89480 205 LEU A O 1
ATOM 3239 N N . MET A 1 214 ? 33.11090 65.77028 35.84364 1.000 45.93678 206 MET A N 1
ATOM 3240 C CA . MET A 1 214 ? 33.94203 66.83775 36.39153 1.000 45.42990 206 MET A CA 1
ATOM 3241 C C . MET A 1 214 ? 33.88912 68.08304 35.51671 1.000 47.39238 206 MET A C 1
ATOM 3242 O O . MET A 1 214 ? 33.77050 69.20687 36.02268 1.000 48.02952 206 MET A O 1
ATOM 3256 N N . ARG A 1 215 ? 34.00271 67.90870 34.19894 1.000 48.73448 207 ARG A N 1
ATOM 3257 C CA . ARG A 1 215 ? 33.95014 69.05855 33.30396 1.000 50.99827 207 ARG A CA 1
ATOM 3258 C C . ARG A 1 215 ? 32.57529 69.71708 33.33742 1.000 52.71409 207 ARG A C 1
ATOM 3259 O O . ARG A 1 215 ? 32.46398 70.94713 33.24645 1.000 54.39513 207 ARG A O 1
ATOM 3280 N N . MET A 1 216 ? 31.51292 68.91833 33.44977 1.000 58.67815 208 MET A N 1
ATOM 3281 C CA . MET A 1 216 ? 30.17951 69.49095 33.58916 1.000 61.50499 208 MET A CA 1
ATOM 3282 C C . MET A 1 216 ? 30.10386 70.39385 34.81485 1.000 56.19855 208 MET A C 1
ATOM 3283 O O . MET A 1 216 ? 29.40243 71.41838 34.80258 1.000 55.91703 208 MET A O 1
ATOM 3297 N N . SER A 1 217 ? 30.82065 70.03454 35.88800 1.000 51.45360 209 SER A N 1
ATOM 3298 C CA . SER A 1 217 ? 30.72803 70.79178 37.12978 1.000 54.75995 209 SER A CA 1
ATOM 3299 C C . SER A 1 217 ? 31.16438 72.23663 36.95240 1.000 53.09767 209 SER A C 1
ATOM 3300 O O . SER A 1 217 ? 30.80074 73.08095 37.78333 1.000 54.06909 209 SER A O 1
ATOM 3308 N N . THR A 1 218 ? 31.91714 72.55102 35.89325 1.000 56.92099 210 THR A N 1
ATOM 3309 C CA . THR A 1 218 ? 32.30667 73.93341 35.64747 1.000 56.26246 210 THR A CA 1
ATOM 3310 C C . THR A 1 218 ? 31.23519 74.73090 34.91602 1.000 62.35948 210 THR A C 1
ATOM 3311 O O . THR A 1 218 ? 31.38056 75.95405 34.78092 1.000 61.89467 210 THR A O 1
ATOM 3322 N N . ARG A 1 219 ? 30.18955 74.08244 34.40744 1.000 62.88402 211 ARG A N 1
ATOM 3323 C CA . ARG A 1 219 ? 29.25628 74.73567 33.49660 1.000 63.96891 211 ARG A CA 1
ATOM 3324 C C . ARG A 1 219 ? 27.99340 75.24515 34.18306 1.000 65.78664 211 ARG A C 1
ATOM 3325 O O . ARG A 1 219 ? 27.02296 75.58562 33.49572 1.000 67.49285 211 ARG A O 1
ATOM 3346 N N . GLY A 1 220 ? 27.96875 75.29354 35.50607 1.000 63.81210 212 GLY A N 1
ATOM 3347 C CA . GLY A 1 220 ? 26.84119 75.86771 36.20134 1.000 67.83174 212 GLY A CA 1
ATOM 3348 C C . GLY A 1 220 ? 26.49788 75.08805 37.45292 1.000 70.70063 212 GLY A C 1
ATOM 3349 O O . GLY A 1 220 ? 27.32881 74.37069 38.00709 1.000 68.12906 212 GLY A O 1
ATOM 3353 N N . ARG A 1 221 ? 25.24324 75.24103 37.87387 1.000 69.92986 213 ARG A N 1
ATOM 3354 C CA . ARG A 1 221 ? 24.77623 74.74475 39.16246 1.000 68.61952 213 ARG A CA 1
ATOM 3355 C C . ARG A 1 221 ? 25.05303 73.26109 39.34314 1.000 63.93234 213 ARG A C 1
ATOM 3356 O O . ARG A 1 221 ? 24.69386 72.43853 38.49672 1.000 62.54317 213 ARG A O 1
ATOM 3377 N N . ASN A 1 222 ? 25.67901 72.92951 40.46831 1.000 57.25431 214 ASN A N 1
ATOM 3378 C CA . ASN A 1 222 ? 25.89696 71.55150 40.88491 1.000 54.49799 214 ASN A CA 1
ATOM 3379 C C . ASN A 1 222 ? 25.14595 71.31408 42.18241 1.000 54.37294 214 ASN A C 1
ATOM 3380 O O . ASN A 1 222 ? 25.29062 72.08915 43.13287 1.000 55.05524 214 ASN A O 1
ATOM 3391 N N . VAL A 1 223 ? 24.36056 70.24280 42.22689 1.000 53.81435 215 VAL A N 1
ATOM 3392 C CA . VAL A 1 223 ? 23.55047 69.92651 43.39871 1.000 53.95117 215 VAL A CA 1
ATOM 3393 C C . VAL A 1 223 ? 23.39829 68.41697 43.49940 1.000 53.94412 215 VAL A C 1
ATOM 3394 O O . VAL A 1 223 ? 23.06289 67.74996 42.51671 1.000 52.54249 215 VAL A O 1
ATOM 3407 N N . VAL A 1 224 ? 23.63205 67.88159 44.69431 1.000 51.04112 216 VAL A N 1
ATOM 3408 C CA . VAL A 1 224 ? 23.37657 66.48097 45.00278 1.000 50.00932 216 VAL A CA 1
ATOM 3409 C C . VAL A 1 224 ? 22.35789 66.42090 46.13219 1.000 51.10210 216 VAL A C 1
ATOM 3410 O O . VAL A 1 224 ? 22.41730 67.21612 47.07686 1.000 51.66292 216 VAL A O 1
ATOM 3423 N N . SER A 1 225 ? 21.42683 65.47540 46.03515 1.000 51.72150 217 SER A N 1
ATOM 3424 C CA . SER A 1 225 ? 20.32994 65.35447 46.98395 1.000 55.00692 217 SER A CA 1
ATOM 3425 C C . SER A 1 225 ? 20.34132 63.97993 47.63493 1.000 52.26162 217 SER A C 1
ATOM 3426 O O . SER A 1 225 ? 20.54597 62.96361 46.96418 1.000 51.63417 217 SER A O 1
ATOM 3434 N N . PHE A 1 226 ? 20.10371 63.95719 48.94217 1.000 58.14212 218 PHE A N 1
ATOM 3435 C CA . PHE A 1 226 ? 20.09139 62.72829 49.71956 1.000 55.76275 218 PHE A CA 1
ATOM 3436 C C . PHE A 1 226 ? 18.75735 62.57255 50.43372 1.000 61.77134 218 PHE A C 1
ATOM 3437 O O . PHE A 1 226 ? 18.21328 63.53922 50.97680 1.000 64.42328 218 PHE A O 1
ATOM 3454 N N . VAL A 1 227 ? 18.22615 61.35331 50.40342 1.000 54.93745 219 VAL A N 1
ATOM 3455 C CA . VAL A 1 227 ? 17.05177 60.97314 51.17942 1.000 56.99492 219 VAL A CA 1
ATOM 3456 C C . VAL A 1 227 ? 17.40433 59.70265 51.93814 1.000 56.63747 219 VAL A C 1
ATOM 3457 O O . VAL A 1 227 ? 17.71093 58.67488 51.32199 1.000 56.17778 219 VAL A O 1
ATOM 3470 N N . ASP A 1 228 ? 17.37448 59.77046 53.27033 1.000 57.19569 220 ASP A N 1
ATOM 3471 C CA . ASP A 1 228 ? 17.71533 58.61958 54.10659 1.000 57.26325 220 ASP A CA 1
ATOM 3472 C C . ASP A 1 228 ? 19.14447 58.16051 53.83178 1.000 63.99827 220 ASP A C 1
ATOM 3473 O O . ASP A 1 228 ? 19.43167 56.96347 53.75608 1.000 57.71686 220 ASP A O 1
ATOM 3482 N N . ASN A 1 229 ? 20.04805 59.13009 53.67225 1.000 68.69603 221 ASN A N 1
ATOM 3483 C CA . ASN A 1 229 ? 21.47066 58.89002 53.42084 1.000 71.25537 221 ASN A CA 1
ATOM 3484 C C . ASN A 1 229 ? 21.71563 58.21743 52.06990 1.000 75.52628 221 ASN A C 1
ATOM 3485 O O . ASN A 1 229 ? 22.79612 57.66591 51.82382 1.000 49.49117 221 ASN A O 1
ATOM 3496 N N . GLN A 1 230 ? 20.73169 58.26157 51.17695 1.000 75.21214 222 GLN A N 1
ATOM 3497 C CA . GLN A 1 230 ? 20.84658 57.68957 49.84273 1.000 76.00847 222 GLN A CA 1
ATOM 3498 C C . GLN A 1 230 ? 20.78718 58.81226 48.81650 1.000 72.36676 222 GLN A C 1
ATOM 3499 O O . GLN A 1 230 ? 19.85901 59.62645 48.83760 1.000 68.77662 222 GLN A O 1
ATOM 3513 N N . ILE A 1 231 ? 21.77728 58.85943 47.92657 1.000 71.27608 223 ILE A N 1
ATOM 3514 C CA . ILE A 1 231 ? 21.79240 59.87485 46.88289 1.000 67.68144 223 ILE A CA 1
ATOM 3515 C C . ILE A 1 231 ? 20.67828 59.58048 45.89051 1.000 66.58618 223 ILE A C 1
ATOM 3516 O O . ILE A 1 231 ? 20.56265 58.46552 45.36404 1.000 69.23461 223 ILE A O 1
ATOM 3532 N N . VAL A 1 232 ? 19.83072 60.57715 45.65780 1.000 61.33503 224 VAL A N 1
ATOM 3533 C CA . VAL A 1 232 ? 18.66407 60.41446 44.79690 1.000 64.93136 224 VAL A CA 1
ATOM 3534 C C . VAL A 1 232 ? 18.66194 61.34977 43.59741 1.000 65.85843 224 VAL A C 1
ATOM 3535 O O . VAL A 1 232 ? 17.75487 61.24522 42.75663 1.000 58.05466 224 VAL A O 1
ATOM 3548 N N . ARG A 1 233 ? 19.63046 62.26476 43.49332 1.000 59.99427 225 ARG A N 1
ATOM 3549 C CA . ARG A 1 233 ? 19.68331 63.19220 42.37454 1.000 62.74009 225 ARG A CA 1
ATOM 3550 C C . ARG A 1 233 ? 21.07325 63.80162 42.32138 1.000 62.07010 225 ARG A C 1
ATOM 3551 O O . ARG A 1 233 ? 21.68305 64.06395 43.36139 1.000 51.57666 225 ARG A O 1
ATOM 3572 N N . MET A 1 234 ? 21.56542 64.01735 41.10414 1.000 53.28484 226 MET A N 1
ATOM 3573 C CA . MET A 1 234 ? 22.88050 64.61163 40.88614 1.000 51.70636 226 MET A CA 1
ATOM 3574 C C . MET A 1 234 ? 22.78295 65.57044 39.70915 1.000 53.35346 226 MET A C 1
ATOM 3575 O O . MET A 1 234 ? 22.68883 65.13542 38.55759 1.000 54.43218 226 MET A O 1
ATOM 3589 N N . GLU A 1 235 ? 22.81210 66.86734 39.99835 1.000 53.91472 227 GLU A N 1
ATOM 3590 C CA . GLU A 1 235 ? 22.79122 67.90898 38.98148 1.000 55.76110 227 GLU A CA 1
ATOM 3591 C C . GLU A 1 235 ? 24.20232 68.45033 38.79501 1.000 54.40334 227 GLU A C 1
ATOM 3592 O O . GLU A 1 235 ? 24.88303 68.76883 39.77549 1.000 52.94638 227 GLU A O 1
ATOM 3604 N N . LEU A 1 236 ? 24.63974 68.54533 37.54132 1.000 55.16551 228 LEU A N 1
ATOM 3605 C CA . LEU A 1 236 ? 25.94845 69.09704 37.21766 1.000 54.32584 228 LEU A CA 1
ATOM 3606 C C . LEU A 1 236 ? 25.80491 70.03847 36.03415 1.000 56.93709 228 LEU A C 1
ATOM 3607 O O . LEU A 1 236 ? 25.15730 69.69532 35.04083 1.000 58.70918 228 LEU A O 1
ATOM 3623 N N . GLY A 1 237 ? 26.40893 71.21826 36.14174 1.000 57.53388 229 GLY A N 1
ATOM 3624 C CA . GLY A 1 237 ? 26.30552 72.20452 35.08276 1.000 60.38045 229 GLY A CA 1
ATOM 3625 C C . GLY A 1 237 ? 24.88926 72.64089 34.79326 1.000 63.37797 229 GLY A C 1
ATOM 3626 O O . GLY A 1 237 ? 24.57825 73.01206 33.65680 1.000 66.02098 229 GLY A O 1
ATOM 3630 N N . GLY A 1 238 ? 24.01901 72.60207 35.79514 1.000 63.29898 230 GLY A N 1
ATOM 3631 C CA . GLY A 1 238 ? 22.63010 72.93645 35.59963 1.000 89.70602 230 GLY A CA 1
ATOM 3632 C C . GLY A 1 238 ? 21.81420 71.87924 34.89902 1.000 80.92924 230 GLY A C 1
ATOM 3633 O O . GLY A 1 238 ? 20.69645 72.17368 34.45684 1.000 69.92287 230 GLY A O 1
ATOM 3637 N N . VAL A 1 239 ? 22.33104 70.65804 34.78760 1.000 76.60666 231 VAL A N 1
ATOM 3638 C CA . VAL A 1 239 ? 21.63954 69.57296 34.10595 1.000 81.18632 231 VAL A CA 1
ATOM 3639 C C . VAL A 1 239 ? 21.55771 68.37392 35.04167 1.000 82.18695 231 VAL A C 1
ATOM 3640 O O . VAL A 1 239 ? 22.51001 68.07492 35.76987 1.000 60.11417 231 VAL A O 1
ATOM 3653 N N . ASP A 1 240 ? 20.42099 67.68122 35.01107 1.000 86.84328 232 ASP A N 1
ATOM 3654 C CA . ASP A 1 240 ? 20.19939 66.50343 35.84093 1.000 87.43785 232 ASP A CA 1
ATOM 3655 C C . ASP A 1 240 ? 20.88494 65.29799 35.21352 1.000 67.69715 232 ASP A C 1
ATOM 3656 O O . ASP A 1 240 ? 20.53481 64.88396 34.10274 1.000 78.60435 232 ASP A O 1
ATOM 3665 N N . MET A 1 241 ? 21.85569 64.73437 35.93324 1.000 92.20749 233 MET A N 1
ATOM 3666 C CA . MET A 1 241 ? 22.58537 63.56206 35.46871 1.000 103.34382 233 MET A CA 1
ATOM 3667 C C . MET A 1 241 ? 22.24408 62.30922 36.26632 1.000 57.37335 233 MET A C 1
ATOM 3668 O O . MET A 1 241 ? 23.02935 61.35376 36.28331 1.000 56.17527 233 MET A O 1
ATOM 3682 N N . THR A 1 242 ? 21.09633 62.28968 36.94143 1.000 58.34545 234 THR A N 1
ATOM 3683 C CA . THR A 1 242 ? 20.77426 61.16074 37.80345 1.000 57.83699 234 THR A CA 1
ATOM 3684 C C . THR A 1 242 ? 20.78654 59.84327 37.03833 1.000 59.22224 234 THR A C 1
ATOM 3685 O O . THR A 1 242 ? 21.13332 58.80330 37.61048 1.000 58.30615 234 THR A O 1
ATOM 3696 N N . ALA A 1 243 ? 20.42166 59.86090 35.75350 1.000 61.79870 235 ALA A N 1
ATOM 3697 C CA . ALA A 1 243 ? 20.45778 58.63599 34.96055 1.000 63.66957 235 ALA A CA 1
ATOM 3698 C C . ALA A 1 243 ? 21.87330 58.07565 34.87823 1.000 61.68205 235 ALA A C 1
ATOM 3699 O O . ALA A 1 243 ? 22.08021 56.86473 35.02408 1.000 62.04639 235 ALA A O 1
ATOM 3706 N N . THR A 1 244 ? 22.86246 58.94088 34.63844 1.000 59.88664 236 THR A N 1
ATOM 3707 C CA . THR A 1 244 ? 24.25054 58.49331 34.61342 1.000 58.01786 236 THR A CA 1
ATOM 3708 C C . THR A 1 244 ? 24.72064 58.05983 35.99687 1.000 55.43216 236 THR A C 1
ATOM 3709 O O . THR A 1 244 ? 25.56240 57.16138 36.10996 1.000 54.75387 236 THR A O 1
ATOM 3720 N N . LEU A 1 245 ? 24.19064 58.67491 37.05600 1.000 54.31076 237 LEU A N 1
ATOM 3721 C CA . LEU A 1 245 ? 24.56184 58.25747 38.40403 1.000 52.30401 237 LEU A CA 1
ATOM 3722 C C . LEU A 1 245 ? 24.06268 56.84745 38.69557 1.000 56.22595 237 LEU A C 1
ATOM 3723 O O . LEU A 1 245 ? 24.79788 56.02735 39.25831 1.000 52.69386 237 LEU A O 1
ATOM 3739 N N . ARG A 1 246 ? 22.81425 56.54881 38.32501 1.000 67.51300 238 ARG A N 1
ATOM 3740 C CA . ARG A 1 246 ? 22.25138 55.23550 38.61622 1.000 66.69734 238 ARG A CA 1
ATOM 3741 C C . ARG A 1 246 ? 22.98881 54.13742 37.86239 1.000 63.30307 238 ARG A C 1
ATOM 3742 O O . ARG A 1 246 ? 23.22723 53.05637 38.40884 1.000 63.03959 238 ARG A O 1
ATOM 3763 N N . GLU A 1 247 ? 23.37261 54.39707 36.61072 1.000 62.82961 239 GLU A N 1
ATOM 3764 C CA . GLU A 1 247 ? 24.08007 53.38103 35.84234 1.000 69.19512 239 GLU A CA 1
ATOM 3765 C C . GLU A 1 247 ? 25.38183 52.97018 36.51846 1.000 62.66925 239 GLU A C 1
ATOM 3766 O O . GLU A 1 247 ? 25.80150 51.81212 36.40432 1.000 65.29533 239 GLU A O 1
ATOM 3778 N N . LEU A 1 248 ? 26.02605 53.88746 37.23808 1.000 58.21082 240 LEU A N 1
ATOM 3779 C CA . LEU A 1 248 ? 27.32463 53.60544 37.82981 1.000 53.95432 240 LEU A CA 1
ATOM 3780 C C . LEU A 1 248 ? 27.25796 53.20989 39.29645 1.000 52.80279 240 LEU A C 1
ATOM 3781 O O . LEU A 1 248 ? 28.29769 52.85810 39.86577 1.000 52.82263 240 LEU A O 1
ATOM 3797 N N . ILE A 1 249 ? 26.08350 53.25063 39.92152 1.000 53.46380 241 ILE A N 1
ATOM 3798 C CA . ILE A 1 249 ? 25.94626 52.78186 41.29429 1.000 56.92996 241 ILE A CA 1
ATOM 3799 C C . ILE A 1 249 ? 24.93622 51.65216 41.44396 1.000 55.70712 241 ILE A C 1
ATOM 3800 O O . ILE A 1 249 ? 25.03891 50.87777 42.40932 1.000 55.96680 241 ILE A O 1
ATOM 3816 N N . VAL A 1 250 ? 23.95337 51.52554 40.55205 1.000 54.94546 242 VAL A N 1
ATOM 3817 C CA . VAL A 1 250 ? 22.87522 50.56772 40.76250 1.000 57.42798 242 VAL A CA 1
ATOM 3818 C C . VAL A 1 250 ? 23.41936 49.14767 40.70191 1.000 58.37919 242 VAL A C 1
ATOM 3819 O O . VAL A 1 250 ? 24.26016 48.81469 39.85636 1.000 56.86558 242 VAL A O 1
ATOM 3832 N N . GLY A 1 251 ? 22.93994 48.30266 41.60971 1.000 55.61725 243 GLY A N 1
ATOM 3833 C CA . GLY A 1 251 ? 23.36876 46.92148 41.64821 1.000 56.53962 243 GLY A CA 1
ATOM 3834 C C . GLY A 1 251 ? 24.81053 46.70844 42.03887 1.000 54.42064 243 GLY A C 1
ATOM 3835 O O . GLY A 1 251 ? 25.35957 45.63704 41.76925 1.000 57.40032 243 GLY A O 1
ATOM 3839 N N . LYS A 1 252 ? 25.44158 47.69321 42.67393 1.000 52.72424 244 LYS A N 1
ATOM 3840 C CA . LYS A 1 252 ? 26.84575 47.59771 43.04372 1.000 52.82878 244 LYS A CA 1
ATOM 3841 C C . LYS A 1 252 ? 27.06092 48.19164 44.42764 1.000 50.72604 244 LYS A C 1
ATOM 3842 O O . LYS A 1 252 ? 26.48369 49.22824 44.76529 1.000 46.98532 244 LYS A O 1
ATOM 3861 N N . GLU A 1 253 ? 27.89739 47.51802 45.21649 1.000 50.19840 245 GLU A N 1
ATOM 3862 C CA . GLU A 1 253 ? 28.27542 47.93174 46.57362 1.000 48.52431 245 GLU A CA 1
ATOM 3863 C C . GLU A 1 253 ? 27.00588 48.29299 47.34442 1.000 51.30224 245 GLU A C 1
ATOM 3864 O O . GLU A 1 253 ? 26.03708 47.52292 47.31490 1.000 48.68491 245 GLU A O 1
ATOM 3876 N N . ARG A 1 254 ? 26.97597 49.42385 48.05452 1.000 55.45406 246 ARG A N 1
ATOM 3877 C CA . ARG A 1 254 ? 25.78745 49.91471 48.73831 1.000 61.94245 246 ARG A CA 1
ATOM 3878 C C . ARG A 1 254 ? 25.05137 50.96629 47.91687 1.000 71.79729 246 ARG A C 1
ATOM 3879 O O . ARG A 1 254 ? 24.25840 51.73892 48.46602 1.000 80.51129 246 ARG A O 1
ATOM 3900 N N . GLU A 1 255 ? 25.31928 51.01969 46.61443 1.000 77.55989 247 GLU A N 1
ATOM 3901 C CA . GLU A 1 255 ? 24.58655 51.86501 45.66986 1.000 86.43969 247 GLU A CA 1
ATOM 3902 C C . GLU A 1 255 ? 24.67403 53.31192 46.13611 1.000 92.15441 247 GLU A C 1
ATOM 3903 O O . GLU A 1 255 ? 25.79278 53.85069 46.19810 1.000 96.68946 247 GLU A O 1
ATOM 3915 N N . GLY A 1 256 ? 23.56695 53.97229 46.45369 1.000 82.85721 248 GLY A N 1
ATOM 3916 C CA . GLY A 1 256 ? 23.58278 55.38374 46.75698 1.000 73.48336 248 GLY A CA 1
ATOM 3917 C C . GLY A 1 256 ? 23.95935 55.76208 48.16387 1.000 76.20005 248 GLY A C 1
ATOM 3918 O O . GLY A 1 256 ? 23.98954 56.95410 48.48324 1.000 85.93770 248 GLY A O 1
ATOM 3922 N N . SER A 1 257 ? 24.24960 54.78801 49.01794 1.000 70.03700 249 SER A N 1
ATOM 3923 C CA . SER A 1 257 ? 24.60342 55.08799 50.39630 1.000 59.04592 249 SER A CA 1
ATOM 3924 C C . SER A 1 257 ? 25.79289 56.03697 50.45141 1.000 49.25681 249 SER A C 1
ATOM 3925 O O . SER A 1 257 ? 26.83229 55.78846 49.83281 1.000 40.66728 249 SER A O 1
ATOM 3933 N N . SER A 1 258 ? 25.63426 57.13339 51.18956 1.000 47.86768 250 SER A N 1
ATOM 3934 C CA . SER A 1 258 ? 26.76157 58.01582 51.44656 1.000 46.15117 250 SER A CA 1
ATOM 3935 C C . SER A 1 258 ? 27.79028 57.27211 52.28547 1.000 40.08807 250 SER A C 1
ATOM 3936 O O . SER A 1 258 ? 27.45183 56.66253 53.30424 1.000 42.18887 250 SER A O 1
ATOM 3944 N N . THR A 1 259 ? 29.04939 57.31402 51.84819 1.000 40.28463 251 THR A N 1
ATOM 3945 C CA . THR A 1 259 ? 30.12212 56.60298 52.52555 1.000 52.70796 251 THR A CA 1
ATOM 3946 C C . THR A 1 259 ? 31.04362 57.50863 53.32557 1.000 72.21862 251 THR A C 1
ATOM 3947 O O . THR A 1 259 ? 31.78520 57.00710 54.17708 1.000 44.93793 251 THR A O 1
ATOM 3958 N N . GLU A 1 260 ? 31.01172 58.81666 53.08456 1.000 56.32739 252 GLU A N 1
ATOM 3959 C CA . GLU A 1 260 ? 31.88770 59.73755 53.79340 1.000 51.03237 252 GLU A CA 1
ATOM 3960 C C . GLU A 1 260 ? 31.18719 61.07219 53.97862 1.000 58.61010 252 GLU A C 1
ATOM 3961 O O . GLU A 1 260 ? 30.56845 61.58733 53.04441 1.000 54.49301 252 GLU A O 1
ATOM 3973 N N . PHE A 1 261 ? 31.27388 61.61127 55.19011 1.000 64.36304 253 PHE A N 1
ATOM 3974 C CA . PHE A 1 261 ? 30.94505 63.00258 55.46729 1.000 61.34910 253 PHE A CA 1
ATOM 3975 C C . PHE A 1 261 ? 32.16124 63.63933 56.11919 1.000 59.10393 253 PHE A C 1
ATOM 3976 O O . PHE A 1 261 ? 32.56732 63.23309 57.21363 1.000 60.24243 253 PHE A O 1
ATOM 3993 N N . ALA A 1 262 ? 32.74572 64.63224 55.45132 1.000 51.69103 254 ALA A N 1
ATOM 3994 C CA . ALA A 1 262 ? 34.01291 65.19659 55.88531 1.000 52.86628 254 ALA A CA 1
ATOM 3995 C C . ALA A 1 262 ? 34.01666 66.70335 55.67990 1.000 53.67254 254 ALA A C 1
ATOM 3996 O O . ALA A 1 262 ? 33.20645 67.25621 54.93324 1.000 54.69148 254 ALA A O 1
ATOM 4003 N N . MET A 1 263 ? 34.95222 67.35860 56.36458 1.000 52.68560 255 MET A N 1
ATOM 4004 C CA . MET A 1 263 ? 35.08919 68.80932 56.33864 1.000 53.72441 255 MET A CA 1
ATOM 4005 C C . MET A 1 263 ? 36.52603 69.15689 55.98272 1.000 48.08036 255 MET A C 1
ATOM 4006 O O . MET A 1 263 ? 37.45137 68.80453 56.72131 1.000 45.18308 255 MET A O 1
ATOM 4020 N N . GLY A 1 264 ? 36.70998 69.83780 54.85438 1.000 46.70406 256 GLY A N 1
ATOM 4021 C CA . GLY A 1 264 ? 38.03640 70.27477 54.46966 1.000 44.65930 256 GLY A CA 1
ATOM 4022 C C . GLY A 1 264 ? 38.50365 71.45094 55.30385 1.000 44.63907 256 GLY A C 1
ATOM 4023 O O . GLY A 1 264 ? 37.70988 72.26096 55.78453 1.000 46.20777 256 GLY A O 1
ATOM 4027 N N . CYS A 1 265 ? 39.82740 71.55203 55.46148 1.000 44.37816 257 CYS A N 1
ATOM 4028 C CA . CYS A 1 265 ? 40.40449 72.52297 56.38479 1.000 47.56264 257 CYS A CA 1
ATOM 4029 C C . CYS A 1 265 ? 41.51437 73.35109 55.75199 1.000 50.09782 257 CYS A C 1
ATOM 4030 O O . CYS A 1 265 ? 42.32640 73.93624 56.47838 1.000 47.58245 257 CYS A O 1
ATOM 4038 N N . VAL A 1 266 ? 41.55769 73.43882 54.42840 1.000 51.62623 258 VAL A N 1
ATOM 4039 C CA . VAL A 1 266 ? 42.68106 74.05136 53.73076 1.000 47.29577 258 VAL A CA 1
ATOM 4040 C C . VAL A 1 266 ? 42.19913 75.29099 52.99233 1.000 47.55263 258 VAL A C 1
ATOM 4041 O O . VAL A 1 266 ? 41.30683 75.20576 52.13930 1.000 46.74358 258 VAL A O 1
ATOM 4054 N N . GLU A 1 267 ? 42.80700 76.43517 53.30494 1.000 49.78770 259 GLU A N 1
ATOM 4055 C CA . GLU A 1 267 ? 42.64874 77.65311 52.51006 1.000 53.92147 259 GLU A CA 1
ATOM 4056 C C . GLU A 1 267 ? 43.77390 77.66279 51.48202 1.000 53.90234 259 GLU A C 1
ATOM 4057 O O . GLU A 1 267 ? 44.86908 78.16626 51.73264 1.000 57.63030 259 GLU A O 1
ATOM 4069 N N . TYR A 1 268 ? 43.51464 77.08820 50.31592 1.000 50.61270 260 TYR A N 1
ATOM 4070 C CA . TYR A 1 268 ? 44.53312 77.01759 49.27145 1.000 51.41794 260 TYR A CA 1
ATOM 4071 C C . TYR A 1 268 ? 44.83528 78.40858 48.73215 1.000 50.52518 260 TYR A C 1
ATOM 4072 O O . TYR A 1 268 ? 43.92518 79.07359 48.21605 1.000 49.22862 260 TYR A O 1
ATOM 4090 N N . PRO A 1 269 ? 46.07909 78.89010 48.82668 1.000 55.48008 261 PRO A N 1
ATOM 4091 C CA . PRO A 1 269 ? 46.38368 80.22324 48.27642 1.000 59.37200 261 PRO A CA 1
ATOM 4092 C C . PRO A 1 269 ? 46.41304 80.26586 46.75757 1.000 59.65385 261 PRO A C 1
ATOM 4093 O O . PRO A 1 269 ? 46.20975 81.34360 46.18464 1.000 59.60370 261 PRO A O 1
ATOM 4104 N N . LEU A 1 270 ? 46.65544 79.14323 46.08971 1.000 60.16258 262 LEU A N 1
ATOM 4105 C CA . LEU A 1 270 ? 46.73876 79.10471 44.63816 1.000 62.13335 262 LEU A CA 1
ATOM 4106 C C . LEU A 1 270 ? 45.42539 78.60998 44.04368 1.000 65.66751 262 LEU A C 1
ATOM 4107 O O . LEU A 1 270 ? 44.66537 77.88113 44.68701 1.000 64.76338 262 LEU A O 1
ATOM 4123 N N . ALA A 1 271 ? 45.16958 79.01311 42.80035 1.000 71.40931 263 ALA A N 1
ATOM 4124 C CA . ALA A 1 271 ? 43.89193 78.72144 42.16393 1.000 73.24195 263 ALA A CA 1
ATOM 4125 C C . ALA A 1 271 ? 43.67927 77.21849 42.03694 1.000 71.73278 263 ALA A C 1
ATOM 4126 O O . ALA A 1 271 ? 44.55795 76.48854 41.56894 1.000 70.22059 263 ALA A O 1
ATOM 4133 N N . GLN A 1 272 ? 42.50305 76.75958 42.45404 1.000 69.77005 264 GLN A N 1
ATOM 4134 C CA . GLN A 1 272 ? 42.11864 75.36991 42.26822 1.000 63.77372 264 GLN A CA 1
ATOM 4135 C C . GLN A 1 272 ? 41.72310 75.12497 40.81740 1.000 58.21070 264 GLN A C 1
ATOM 4136 O O . GLN A 1 272 ? 41.26808 76.02996 40.11223 1.000 55.24208 264 GLN A O 1
ATOM 4150 N N . ASP A 1 273 ? 41.91823 73.88731 40.37004 1.000 53.99533 265 ASP A N 1
ATOM 4151 C CA . ASP A 1 273 ? 41.53850 73.46065 39.02705 1.000 51.68453 265 ASP A CA 1
ATOM 4152 C C . ASP A 1 273 ? 40.64244 72.23913 39.17795 1.000 44.95833 265 ASP A C 1
ATOM 4153 O O . ASP A 1 273 ? 41.12173 71.15082 39.51249 1.000 45.09291 265 ASP A O 1
ATOM 4162 N N . TRP A 1 274 ? 39.34519 72.41881 38.93849 1.000 55.77624 266 TRP A N 1
ATOM 4163 C CA . TRP A 1 274 ? 38.35767 71.37635 39.18348 1.000 53.28979 266 TRP A CA 1
ATOM 4164 C C . TRP A 1 274 ? 38.19339 70.41371 38.01767 1.000 48.85625 266 TRP A C 1
ATOM 4165 O O . TRP A 1 274 ? 37.30462 69.55680 38.06582 1.000 48.44640 266 TRP A O 1
ATOM 4186 N N . THR A 1 275 ? 39.01404 70.53546 36.97659 1.000 49.78421 267 THR A N 1
ATOM 4187 C CA . THR A 1 275 ? 39.11515 69.50240 35.95552 1.000 52.65822 267 THR A CA 1
ATOM 4188 C C . THR A 1 275 ? 40.18414 68.47152 36.29085 1.000 49.20335 267 THR A C 1
ATOM 4189 O O . THR A 1 275 ? 40.26619 67.43732 35.61887 1.000 48.05338 267 THR A O 1
ATOM 4200 N N . ILE A 1 276 ? 40.99028 68.72270 37.31924 1.000 48.30769 268 ILE A N 1
ATOM 4201 C CA . ILE A 1 276 ? 42.07012 67.82765 37.71688 1.000 45.62979 268 ILE A CA 1
ATOM 4202 C C . ILE A 1 276 ? 41.57803 66.95262 38.86105 1.000 40.81594 268 ILE A C 1
ATOM 4203 O O . ILE A 1 276 ? 41.23161 67.45687 39.93712 1.000 38.29766 268 ILE A O 1
ATOM 4219 N N . ASN A 1 277 ? 41.55963 65.63837 38.63488 1.000 39.10369 269 ASN A N 1
ATOM 4220 C CA . ASN A 1 277 ? 41.20105 64.67732 39.67670 1.000 37.11973 269 ASN A CA 1
ATOM 4221 C C . ASN A 1 277 ? 42.42246 64.45527 40.56517 1.000 37.56439 269 ASN A C 1
ATOM 4222 O O . ASN A 1 277 ? 43.17877 63.49211 40.41816 1.000 36.08399 269 ASN A O 1
ATOM 4233 N N . SER A 1 278 ? 42.62395 65.38064 41.49879 1.000 43.43240 270 SER A N 1
ATOM 4234 C CA . SER A 1 278 ? 43.69692 65.29349 42.47907 1.000 41.75745 270 SER A CA 1
ATOM 4235 C C . SER A 1 278 ? 43.10101 65.30047 43.88050 1.000 38.61884 270 SER A C 1
ATOM 4236 O O . SER A 1 278 ? 42.16301 66.05246 44.16426 1.000 34.00193 270 SER A O 1
ATOM 4244 N N . VAL A 1 279 ? 43.65873 64.46260 44.75744 1.000 34.73983 271 VAL A N 1
ATOM 4245 C CA . VAL A 1 279 ? 43.12547 64.33175 46.11028 1.000 34.21525 271 VAL A CA 1
ATOM 4246 C C . VAL A 1 279 ? 43.22638 65.65102 46.86285 1.000 34.93421 271 VAL A C 1
ATOM 4247 O O . VAL A 1 279 ? 42.44706 65.90599 47.78881 1.000 34.74098 271 VAL A O 1
ATOM 4260 N N . MET A 1 280 ? 44.16598 66.51475 46.47156 1.000 36.05179 272 MET A N 1
ATOM 4261 C CA . MET A 1 280 ? 44.32630 67.79984 47.14185 1.000 37.46097 272 MET A CA 1
ATOM 4262 C C . MET A 1 280 ? 43.01686 68.57600 47.21643 1.000 37.90667 272 MET A C 1
ATOM 4263 O O . MET A 1 280 ? 42.79394 69.32811 48.17314 1.000 41.28977 272 MET A O 1
ATOM 4277 N N . ASN A 1 281 ? 42.14643 68.42762 46.21343 1.000 38.73410 273 ASN A N 1
ATOM 4278 C CA . ASN A 1 281 ? 40.90126 69.18564 46.19315 1.000 38.54154 273 ASN A CA 1
ATOM 4279 C C . ASN A 1 281 ? 39.92859 68.73226 47.27306 1.000 42.63175 273 ASN A C 1
ATOM 4280 O O . ASN A 1 281 ? 39.05896 69.51493 47.67223 1.000 42.86989 273 ASN A O 1
ATOM 4291 N N . GLU A 1 282 ? 40.05971 67.49545 47.75951 1.000 40.34526 274 GLU A N 1
ATOM 4292 C CA . GLU A 1 282 ? 39.18330 67.02195 48.82608 1.000 47.40997 274 GLU A CA 1
ATOM 4293 C C . GLU A 1 282 ? 39.35727 67.84977 50.09189 1.000 53.06179 274 GLU A C 1
ATOM 4294 O O . GLU A 1 282 ? 38.39707 68.04596 50.84806 1.000 60.20304 274 GLU A O 1
ATOM 4306 N N . GLY A 1 283 ? 40.56627 68.34587 50.33479 1.000 51.71508 275 GLY A N 1
ATOM 4307 C CA . GLY A 1 283 ? 40.82619 69.19221 51.47671 1.000 48.46886 275 GLY A CA 1
ATOM 4308 C C . GLY A 1 283 ? 40.34919 70.61659 51.34543 1.000 43.62831 275 GLY A C 1
ATOM 4309 O O . GLY A 1 283 ? 40.55326 71.41439 52.26548 1.000 44.58026 275 GLY A O 1
ATOM 4313 N N . SER A 1 284 ? 39.72328 70.96068 50.22150 1.000 39.68360 276 SER A N 1
ATOM 4314 C CA . SER A 1 284 ? 39.19340 72.30298 50.02439 1.000 43.41911 276 SER A CA 1
ATOM 4315 C C . SER A 1 284 ? 38.36294 72.72788 51.22662 1.000 45.51415 276 SER A C 1
ATOM 4316 O O . SER A 1 284 ? 37.47575 71.99488 51.67268 1.000 47.68551 276 SER A O 1
ATOM 4324 N N . HIS A 1 285 ? 38.65730 73.91702 51.75261 1.000 45.49009 277 HIS A N 1
ATOM 4325 C CA . HIS A 1 285 ? 37.93305 74.41566 52.91257 1.000 47.41041 277 HIS A CA 1
ATOM 4326 C C . HIS A 1 285 ? 36.43647 74.38762 52.64136 1.000 47.18459 277 HIS A C 1
ATOM 4327 O O . HIS A 1 285 ? 35.96112 74.94909 51.65144 1.000 47.48049 277 HIS A O 1
ATOM 4341 N N . GLY A 1 286 ? 35.70063 73.71082 53.51750 1.000 46.85657 278 GLY A N 1
ATOM 4342 C CA . GLY A 1 286 ? 34.27329 73.55194 53.34457 1.000 48.56083 278 GLY A CA 1
ATOM 4343 C C . GLY A 1 286 ? 33.80831 72.14582 53.65862 1.000 53.88116 278 GLY A C 1
ATOM 4344 O O . GLY A 1 286 ? 34.33371 71.49876 54.57124 1.000 49.87005 278 GLY A O 1
ATOM 4348 N N . ILE A 1 287 ? 32.81895 71.66493 52.90709 1.000 66.39380 279 ILE A N 1
ATOM 4349 C CA . ILE A 1 287 ? 32.23224 70.34912 53.12699 1.000 76.67277 279 ILE A CA 1
ATOM 4350 C C . ILE A 1 287 ? 32.30086 69.55269 51.83453 1.000 74.90231 279 ILE A C 1
ATOM 4351 O O . ILE A 1 287 ? 32.22093 70.10943 50.73658 1.000 94.03410 279 ILE A O 1
ATOM 4367 N N . HIS A 1 288 ? 32.44474 68.23386 51.96952 1.000 60.74269 280 HIS A N 1
ATOM 4368 C CA . HIS A 1 288 ? 32.31334 67.32428 50.84225 1.000 52.59920 280 HIS A CA 1
ATOM 4369 C C . HIS A 1 288 ? 31.67243 66.03087 51.33159 1.000 81.98684 280 HIS A C 1
ATOM 4370 O O . HIS A 1 288 ? 31.86596 65.60916 52.47776 1.000 100.75845 280 HIS A O 1
ATOM 4384 N N . VAL A 1 289 ? 30.87289 65.42905 50.45482 1.000 73.59513 281 VAL A N 1
ATOM 4385 C CA . VAL A 1 289 ? 30.14552 64.20236 50.74391 1.000 69.21891 281 VAL A CA 1
ATOM 4386 C C . VAL A 1 289 ? 30.67297 63.09415 49.85708 1.000 67.10241 281 VAL A C 1
ATOM 4387 O O . VAL A 1 289 ? 31.07075 63.32769 48.70325 1.000 68.18839 281 VAL A O 1
ATOM 4400 N N . GLY A 1 290 ? 30.68723 61.88520 50.40257 1.000 64.25858 282 GLY A N 1
ATOM 4401 C CA . GLY A 1 290 ? 31.18845 60.75905 49.66961 1.000 65.58555 282 GLY A CA 1
ATOM 4402 C C . GLY A 1 290 ? 30.19414 59.67634 49.32638 1.000 69.06948 282 GLY A C 1
ATOM 4403 O O . GLY A 1 290 ? 29.38157 59.29810 50.15930 1.000 73.02135 282 GLY A O 1
ATOM 4407 N N . VAL A 1 291 ? 30.23704 59.21484 48.08439 1.000 67.74618 283 VAL A N 1
ATOM 4408 C CA . VAL A 1 291 ? 29.40070 58.11038 47.61473 1.000 62.78432 283 VAL A CA 1
ATOM 4409 C C . VAL A 1 291 ? 30.31183 57.10916 46.92540 1.000 66.12499 283 VAL A C 1
ATOM 4410 O O . VAL A 1 291 ? 31.19604 57.49293 46.15134 1.000 74.36046 283 VAL A O 1
ATOM 4423 N N . GLY A 1 292 ? 30.11140 55.82968 47.21590 1.000 63.66112 284 GLY A N 1
ATOM 4424 C CA . GLY A 1 292 ? 30.93345 54.78471 46.64040 1.000 54.92146 284 GLY A CA 1
ATOM 4425 C C . GLY A 1 292 ? 32.13187 54.43620 47.50862 1.000 48.59478 284 GLY A C 1
ATOM 4426 O O . GLY A 1 292 ? 32.56243 55.19940 48.37115 1.000 36.02425 284 GLY A O 1
ATOM 4430 N N . MET A 1 293 ? 32.67785 53.24535 47.26308 1.000 51.66586 285 MET A N 1
ATOM 4431 C CA . MET A 1 293 ? 33.82688 52.75175 48.01283 1.000 50.68563 285 MET A CA 1
ATOM 4432 C C . MET A 1 293 ? 35.06213 52.57759 47.13922 1.000 52.98291 285 MET A C 1
ATOM 4433 O O . MET A 1 293 ? 36.07715 52.05244 47.61928 1.000 59.70361 285 MET A O 1
ATOM 4447 N N . GLY A 1 294 ? 35.00982 53.00077 45.87864 1.000 50.90996 286 GLY A N 1
ATOM 4448 C CA . GLY A 1 294 ? 36.15174 52.85124 45.00001 1.000 45.59941 286 GLY A CA 1
ATOM 4449 C C . GLY A 1 294 ? 36.45925 51.42867 44.59989 1.000 43.25606 286 GLY A C 1
ATOM 4450 O O . GLY A 1 294 ? 37.58138 51.13901 44.18256 1.000 49.45655 286 GLY A O 1
ATOM 4454 N N . LYS A 1 295 ? 35.48583 50.52935 44.70888 1.000 41.06628 287 LYS A N 1
ATOM 4455 C CA . LYS A 1 295 ? 35.66291 49.11168 44.42117 1.000 51.24914 287 LYS A CA 1
ATOM 4456 C C . LYS A 1 295 ? 34.93134 48.70863 43.14792 1.000 50.91974 287 LYS A C 1
ATOM 4457 O O . LYS A 1 295 ? 35.55905 48.26839 42.18209 1.000 51.02695 287 LYS A O 1
ATOM 4476 N N . GLU A 1 296 ? 33.60623 48.83328 43.13451 1.000 46.29064 288 GLU A N 1
ATOM 4477 C CA . GLU A 1 296 ? 32.82375 48.76697 41.91135 1.000 48.39648 288 GLU A CA 1
ATOM 4478 C C . GLU A 1 296 ? 32.19997 50.10900 41.55686 1.000 42.93243 288 GLU A C 1
ATOM 4479 O O . GLU A 1 296 ? 31.67946 50.26511 40.44820 1.000 43.30523 288 GLU A O 1
ATOM 4491 N N . ILE A 1 297 ? 32.24602 51.07786 42.46740 1.000 39.15260 289 ILE A N 1
ATOM 4492 C CA . ILE A 1 297 ? 31.78479 52.44078 42.22669 1.000 37.84152 289 ILE A CA 1
ATOM 4493 C C . ILE A 1 297 ? 32.95162 53.35316 42.58098 1.000 44.59130 289 ILE A C 1
ATOM 4494 O O . ILE A 1 297 ? 33.54106 53.18817 43.65886 1.000 46.11650 289 ILE A O 1
ATOM 4510 N N . PRO A 1 298 ? 33.33562 54.31166 41.73615 1.000 55.26474 290 PRO A N 1
ATOM 4511 C CA . PRO A 1 298 ? 34.36985 55.27070 42.15855 1.000 60.56144 290 PRO A CA 1
ATOM 4512 C C . PRO A 1 298 ? 33.88092 56.07050 43.35825 1.000 67.02465 290 PRO A C 1
ATOM 4513 O O . PRO A 1 298 ? 32.74242 56.54276 43.38445 1.000 76.38209 290 PRO A O 1
ATOM 4524 N N . HIS A 1 299 ? 34.74212 56.21425 44.36484 1.000 62.37470 291 HIS A N 1
ATOM 4525 C CA . HIS A 1 299 ? 34.37224 57.00780 45.53372 1.000 66.32631 291 HIS A CA 1
ATOM 4526 C C . HIS A 1 299 ? 34.29990 58.46959 45.11448 1.000 79.56629 291 HIS A C 1
ATOM 4527 O O . HIS A 1 299 ? 35.31875 59.15846 45.03282 1.000 92.95330 291 HIS A O 1
ATOM 4541 N N . MET A 1 300 ? 33.09040 58.95029 44.84128 1.000 76.05545 292 MET A N 1
ATOM 4542 C CA . MET A 1 300 ? 32.89201 60.33873 44.45582 1.000 70.20318 292 MET A CA 1
ATOM 4543 C C . MET A 1 300 ? 32.92850 61.23823 45.68234 1.000 55.66864 292 MET A C 1
ATOM 4544 O O . MET A 1 300 ? 32.46453 60.86142 46.76161 1.000 58.17337 292 MET A O 1
ATOM 4558 N N . ASP A 1 301 ? 33.47678 62.44042 45.51320 1.000 77.41752 293 ASP A N 1
ATOM 4559 C CA . ASP A 1 301 ? 33.49110 63.45765 46.56476 1.000 59.30122 293 ASP A CA 1
ATOM 4560 C C . ASP A 1 301 ? 32.95277 64.75570 45.97026 1.000 47.24430 293 ASP A C 1
ATOM 4561 O O . ASP A 1 301 ? 33.66010 65.44986 45.23237 1.000 37.75311 293 ASP A O 1
ATOM 4570 N N . PHE A 1 302 ? 31.70855 65.09608 46.30002 1.000 45.39083 294 PHE A N 1
ATOM 4571 C CA . PHE A 1 302 ? 31.08879 66.34722 45.87905 1.000 50.24216 294 PHE A CA 1
ATOM 4572 C C . PHE A 1 302 ? 31.47455 67.42131 46.88855 1.000 46.84361 294 PHE A C 1
ATOM 4573 O O . PHE A 1 302 ? 30.98230 67.42667 48.02076 1.000 50.35507 294 PHE A O 1
ATOM 4590 N N . ILE A 1 303 ? 32.35461 68.32842 46.47545 1.000 42.27741 295 ILE A N 1
ATOM 4591 C CA . ILE A 1 303 ? 33.05813 69.22541 47.38509 1.000 37.12835 295 ILE A CA 1
ATOM 4592 C C . ILE A 1 303 ? 32.44006 70.61447 47.29519 1.000 41.09402 295 ILE A C 1
ATOM 4593 O O . ILE A 1 303 ? 32.43173 71.23354 46.22372 1.000 39.57205 295 ILE A O 1
ATOM 4609 N N . ALA A 1 304 ? 31.93150 71.10715 48.42163 1.000 47.59391 296 ALA A N 1
ATOM 4610 C CA . ALA A 1 304 ? 31.37374 72.45096 48.52993 1.000 53.47139 296 ALA A CA 1
ATOM 4611 C C . ALA A 1 304 ? 32.33808 73.30343 49.34522 1.000 64.80836 296 ALA A C 1
ATOM 4612 O O . ALA A 1 304 ? 32.60800 72.99593 50.51171 1.000 67.79842 296 ALA A O 1
ATOM 4619 N N . LYS A 1 305 ? 32.84571 74.37647 48.73788 1.000 71.18319 297 LYS A N 1
ATOM 4620 C CA . LYS A 1 305 ? 33.96095 75.11543 49.33200 1.000 87.65517 297 LYS A CA 1
ATOM 4621 C C . LYS A 1 305 ? 33.48820 76.10508 50.39356 1.000 68.41030 297 LYS A C 1
ATOM 4622 O O . LYS A 1 305 ? 33.68882 75.89161 51.59180 1.000 72.89650 297 LYS A O 1
ATOM 4641 N N . GLY A 1 306 ? 32.85027 77.19145 49.97418 1.000 70.82438 298 GLY A N 1
ATOM 4642 C CA . GLY A 1 306 ? 32.47559 78.23214 50.91156 1.000 80.06946 298 GLY A CA 1
ATOM 4643 C C . GLY A 1 306 ? 31.31771 77.89299 51.82540 1.000 88.73658 298 GLY A C 1
ATOM 4644 O O . GLY A 1 306 ? 30.67347 78.79121 52.37759 1.000 108.00330 298 GLY A O 1
ATOM 4648 N N . ALA A 1 307 ? 31.05390 76.60334 52.00925 1.000 98.47995 299 ALA A N 1
ATOM 4649 C CA . ALA A 1 307 ? 29.88341 76.17838 52.76270 1.000 93.33700 299 ALA A CA 1
ATOM 4650 C C . ALA A 1 307 ? 30.04560 76.46526 54.25094 1.000 92.35617 299 ALA A C 1
ATOM 4651 O O . ALA A 1 307 ? 31.11616 76.25871 54.82902 1.000 100.97123 299 ALA A O 1
ATOM 4658 N N . GLU A 1 308 ? 28.96651 76.93845 54.86970 1.000 95.18973 300 GLU A N 1
ATOM 4659 C CA . GLU A 1 308 ? 28.94522 77.24598 56.29179 1.000 95.28974 300 GLU A CA 1
ATOM 4660 C C . GLU A 1 308 ? 28.23769 76.13973 57.06526 1.000 88.66942 300 GLU A C 1
ATOM 4661 O O . GLU A 1 308 ? 27.30035 75.50967 56.56883 1.000 90.09893 300 GLU A O 1
ATOM 4673 N N . LEU A 1 309 ? 28.70098 75.90728 58.29077 1.000 79.52145 301 LEU A N 1
ATOM 4674 C CA . LEU A 1 309 ? 28.17236 74.85459 59.14423 1.000 70.62342 301 LEU A CA 1
ATOM 4675 C C . LEU A 1 309 ? 27.29602 75.44573 60.24125 1.000 70.17098 301 LEU A C 1
ATOM 4676 O O . LEU A 1 309 ? 27.50939 76.57447 60.69410 1.000 73.63043 301 LEU A O 1
ATOM 4692 N N . ARG A 1 310 ? 26.30146 74.66658 60.66332 1.000 68.87664 302 ARG A N 1
ATOM 4693 C CA . ARG A 1 310 ? 25.38817 75.05417 61.72894 1.000 68.32182 302 ARG A CA 1
ATOM 4694 C C . ARG A 1 310 ? 25.17534 73.85461 62.64074 1.000 73.61540 302 ARG A C 1
ATOM 4695 O O . ARG A 1 310 ? 25.11998 72.71298 62.17330 1.000 63.49309 302 ARG A O 1
ATOM 4716 N N . ILE A 1 311 ? 25.06945 74.11904 63.93886 1.000 81.01428 303 ILE A N 1
ATOM 4717 C CA . ILE A 1 311 ? 24.94410 73.06467 64.93657 1.000 77.95987 303 ILE A CA 1
ATOM 4718 C C . ILE A 1 311 ? 23.51946 73.03109 65.48643 1.000 76.56431 303 ILE A C 1
ATOM 4719 O O . ILE A 1 311 ? 22.63722 72.38043 64.92375 1.000 73.04356 303 ILE A O 1
ATOM 4735 N N . ALA B 1 2 ? 49.60024 34.74289 97.62425 1.000 77.08957 -6 ALA B N 1
ATOM 4736 C CA . ALA B 1 2 ? 50.94411 34.26720 98.05267 1.000 81.72185 -6 ALA B CA 1
ATOM 4737 C C . ALA B 1 2 ? 50.86038 32.84512 98.60934 1.000 78.10330 -6 ALA B C 1
ATOM 4738 O O . ALA B 1 2 ? 51.51392 31.93738 98.09210 1.000 78.07490 -6 ALA B O 1
ATOM 4745 N N . MET B 1 3 ? 50.08101 32.64987 99.67611 1.000 83.92258 -5 MET B N 1
ATOM 4746 C CA . MET B 1 3 ? 49.79713 31.29414 100.13714 1.000 85.33098 -5 MET B CA 1
ATOM 4747 C C . MET B 1 3 ? 48.99233 30.53415 99.08569 1.000 81.80150 -5 MET B C 1
ATOM 4748 O O . MET B 1 3 ? 49.39585 29.45556 98.62661 1.000 80.26195 -5 MET B O 1
ATOM 4762 N N . ALA B 1 4 ? 47.82726 31.06403 98.71343 1.000 86.55086 -4 ALA B N 1
ATOM 4763 C CA . ALA B 1 4 ? 47.11977 30.61708 97.51497 1.000 83.07566 -4 ALA B CA 1
ATOM 4764 C C . ALA B 1 4 ? 47.86488 31.18113 96.31125 1.000 82.47741 -4 ALA B C 1
ATOM 4765 O O . ALA B 1 4 ? 47.79822 32.38140 96.03336 1.000 82.82715 -4 ALA B O 1
ATOM 4772 N N . ASP B 1 5 ? 48.58759 30.31420 95.59790 1.000 75.28096 -3 ASP B N 1
ATOM 4773 C CA . ASP B 1 5 ? 49.61852 30.66759 94.62668 1.000 70.23026 -3 ASP B CA 1
ATOM 4774 C C . ASP B 1 5 ? 50.53703 29.45025 94.62270 1.000 66.68690 -3 ASP B C 1
ATOM 4775 O O . ASP B 1 5 ? 51.11415 29.05564 93.60049 1.000 60.28985 -3 ASP B O 1
ATOM 4784 N N . ILE B 1 6 ? 50.69532 28.85326 95.81272 1.000 75.31275 -2 ILE B N 1
ATOM 4785 C CA . ILE B 1 6 ? 51.40534 27.58406 95.98089 1.000 74.41023 -2 ILE B CA 1
ATOM 4786 C C . ILE B 1 6 ? 50.72188 26.47872 95.19231 1.000 64.45573 -2 ILE B C 1
ATOM 4787 O O . ILE B 1 6 ? 51.38690 25.58444 94.64984 1.000 55.47787 -2 ILE B O 1
ATOM 4803 N N . GLY B 1 7 ? 49.39854 26.53297 95.08598 1.000 59.62450 -1 GLY B N 1
ATOM 4804 C CA . GLY B 1 7 ? 48.67456 25.52176 94.35238 1.000 56.73028 -1 GLY B CA 1
ATOM 4805 C C . GLY B 1 7 ? 47.73750 26.05780 93.29464 1.000 53.42976 -1 GLY B C 1
ATOM 4806 O O . GLY B 1 7 ? 46.93839 25.30466 92.72767 1.000 53.95824 -1 GLY B O 1
ATOM 4810 N N . SER B 1 8 ? 47.82046 27.35198 93.01023 1.000 57.08234 0 SER B N 1
ATOM 4811 C CA . SER B 1 8 ? 46.90672 27.95708 92.05004 1.000 52.35906 0 SER B CA 1
ATOM 4812 C C . SER B 1 8 ? 47.52992 29.22998 91.49023 1.000 53.16327 0 SER B C 1
ATOM 4813 O O . SER B 1 8 ? 48.64087 29.61817 91.85615 1.000 51.10797 0 SER B O 1
ATOM 4821 N N . MET B 1 9 ? 46.79321 29.87942 90.58915 1.000 51.24108 1 MET B N 1
ATOM 4822 C CA . MET B 1 9 ? 47.20368 31.15239 90.01175 1.000 50.61141 1 MET B CA 1
ATOM 4823 C C . MET B 1 9 ? 45.95212 31.97830 89.75970 1.000 54.36488 1 MET B C 1
ATOM 4824 O O . MET B 1 9 ? 45.00353 31.48581 89.14208 1.000 54.14017 1 MET B O 1
ATOM 4838 N N . ASP B 1 10 ? 45.94523 33.21960 90.24337 1.000 63.75143 2 ASP B N 1
ATOM 4839 C CA . ASP B 1 10 ? 44.81800 34.10775 89.99091 1.000 66.51818 2 ASP B CA 1
ATOM 4840 C C . ASP B 1 10 ? 44.52854 34.17078 88.49760 1.000 63.09085 2 ASP B C 1
ATOM 4841 O O . ASP B 1 10 ? 45.43286 34.38002 87.68553 1.000 70.36528 2 ASP B O 1
ATOM 4850 N N . VAL B 1 11 ? 43.26009 33.97179 88.13251 1.000 69.85229 3 VAL B N 1
ATOM 4851 C CA . VAL B 1 11 ? 42.87633 34.08789 86.72868 1.000 67.26691 3 VAL B CA 1
ATOM 4852 C C . VAL B 1 11 ? 43.30663 35.44234 86.18230 1.000 69.01197 3 VAL B C 1
ATOM 4853 O O . VAL B 1 11 ? 43.76517 35.55382 85.03840 1.000 57.40963 3 VAL B O 1
ATOM 4866 N N . LEU B 1 12 ? 43.18078 36.49157 87.00033 1.000 70.06659 4 LEU B N 1
ATOM 4867 C CA . LEU B 1 12 ? 43.66386 37.80932 86.60211 1.000 72.21589 4 LEU B CA 1
ATOM 4868 C C . LEU B 1 12 ? 45.17863 37.80846 86.43378 1.000 69.81889 4 LEU B C 1
ATOM 4869 O O . LEU B 1 12 ? 45.70954 38.44568 85.51655 1.000 63.51799 4 LEU B O 1
ATOM 4885 N N . GLU B 1 13 ? 45.89275 37.10843 87.31895 1.000 66.26369 5 GLU B N 1
ATOM 4886 C CA . GLU B 1 13 ? 47.32634 36.91746 87.13343 1.000 67.34870 5 GLU B CA 1
ATOM 4887 C C . GLU B 1 13 ? 47.60294 36.21350 85.81095 1.000 61.56040 5 GLU B C 1
ATOM 4888 O O . GLU B 1 13 ? 48.48767 36.61681 85.04885 1.000 60.24041 5 GLU B O 1
ATOM 4900 N N . TYR B 1 14 ? 46.85127 35.15012 85.52528 1.000 61.34741 6 TYR B N 1
ATOM 4901 C CA . TYR B 1 14 ? 47.08857 34.38070 84.31033 1.000 58.21910 6 TYR B CA 1
ATOM 4902 C C . TYR B 1 14 ? 46.92382 35.24073 83.06468 1.000 56.46526 6 TYR B C 1
ATOM 4903 O O . TYR B 1 14 ? 47.73691 35.16270 82.13630 1.000 55.36522 6 TYR B O 1
ATOM 4921 N N . PHE B 1 15 ? 45.87153 36.05822 83.01838 1.000 54.49828 7 PHE B N 1
ATOM 4922 C CA . PHE B 1 15 ? 45.54379 36.76726 81.78862 1.000 55.21390 7 PHE B CA 1
ATOM 4923 C C . PHE B 1 15 ? 46.41596 37.99478 81.56710 1.000 56.34327 7 PHE B C 1
ATOM 4924 O O . PHE B 1 15 ? 46.64008 38.37966 80.41431 1.000 57.59559 7 PHE B O 1
ATOM 4941 N N . GLU B 1 16 ? 46.91222 38.62780 82.63392 1.000 57.14414 8 GLU B N 1
ATOM 4942 C CA . GLU B 1 16 ? 47.87996 39.70034 82.43589 1.000 68.02919 8 GLU B CA 1
ATOM 4943 C C . GLU B 1 16 ? 49.16822 39.15966 81.82737 1.000 66.71834 8 GLU B C 1
ATOM 4944 O O . GLU B 1 16 ? 49.86718 39.88152 81.10749 1.000 54.91951 8 GLU B O 1
ATOM 4956 N N . ARG B 1 17 ? 49.48851 37.89024 82.09093 1.000 61.28800 9 ARG B N 1
ATOM 4957 C CA . ARG B 1 17 ? 50.63283 37.26275 81.44200 1.000 58.07694 9 ARG B CA 1
ATOM 4958 C C . ARG B 1 17 ? 50.36385 37.02555 79.96436 1.000 55.50387 9 ARG B C 1
ATOM 4959 O O . ARG B 1 17 ? 51.29029 37.09474 79.14894 1.000 56.67747 9 ARG B O 1
ATOM 4980 N N . LEU B 1 18 ? 49.10924 36.74615 79.60139 1.000 54.37152 10 LEU B N 1
ATOM 4981 C CA . LEU B 1 18 ? 48.75636 36.63789 78.19166 1.000 52.83125 10 LEU B CA 1
ATOM 4982 C C . LEU B 1 18 ? 48.88867 37.98455 77.49262 1.000 55.95145 10 LEU B C 1
ATOM 4983 O O . LEU B 1 18 ? 49.39893 38.05974 76.36838 1.000 56.20280 10 LEU B O 1
ATOM 4999 N N . LYS B 1 19 ? 48.42933 39.05833 78.14028 1.000 62.01008 11 LYS B N 1
ATOM 5000 C CA . LYS B 1 19 ? 48.53138 40.39027 77.55924 1.000 65.29696 11 LYS B CA 1
ATOM 5001 C C . LYS B 1 19 ? 49.97421 40.86139 77.46106 1.000 63.06840 11 LYS B C 1
ATOM 5002 O O . LYS B 1 19 ? 50.27780 41.71433 76.62031 1.000 63.06950 11 LYS B O 1
ATOM 5021 N N . ASN B 1 20 ? 50.86532 40.32825 78.29488 1.000 62.00361 12 ASN B N 1
ATOM 5022 C CA . ASN B 1 20 ? 52.27311 40.70185 78.27347 1.000 65.79022 12 ASN B CA 1
ATOM 5023 C C . ASN B 1 20 ? 53.14030 39.68848 77.53695 1.000 64.47829 12 ASN B C 1
ATOM 5024 O O . ASN B 1 20 ? 54.37206 39.77619 77.60328 1.000 61.73628 12 ASN B O 1
ATOM 5035 N N . ARG B 1 21 ? 52.53123 38.73286 76.84010 1.000 64.82091 13 ARG B N 1
ATOM 5036 C CA . ARG B 1 21 ? 53.26915 37.71402 76.09904 1.000 59.31281 13 ARG B CA 1
ATOM 5037 C C . ARG B 1 21 ? 54.28373 37.01453 77.00209 1.000 53.20151 13 ARG B C 1
ATOM 5038 O O . ARG B 1 21 ? 55.47766 36.92840 76.70045 1.000 54.87384 13 ARG B O 1
ATOM 5059 N N . GLU B 1 22 ? 53.79231 36.51019 78.13142 1.000 52.80689 14 GLU B N 1
ATOM 5060 C CA . GLU B 1 22 ? 54.61463 35.77419 79.08334 1.000 54.36591 14 GLU B CA 1
ATOM 5061 C C . GLU B 1 22 ? 54.04605 34.38379 79.34679 1.000 54.40109 14 GLU B C 1
ATOM 5062 O O . GLU B 1 22 ? 54.23088 33.82149 80.42987 1.000 56.46026 14 GLU B O 1
ATOM 5074 N N . LEU B 1 23 ? 53.34746 33.82277 78.36431 1.000 54.96369 15 LEU B N 1
ATOM 5075 C CA . LEU B 1 23 ? 52.77586 32.48995 78.46712 1.000 53.23921 15 LEU B CA 1
ATOM 5076 C C . LEU B 1 23 ? 53.29118 31.61009 77.33649 1.000 52.74305 15 LEU B C 1
ATOM 5077 O O . LEU B 1 23 ? 53.63130 32.09697 76.25462 1.000 46.91688 15 LEU B O 1
ATOM 5093 N N . ALA B 1 24 ? 53.34692 30.30502 77.59899 1.000 49.10723 16 ALA B N 1
ATOM 5094 C CA . ALA B 1 24 ? 53.70210 29.33038 76.57467 1.000 47.85911 16 ALA B CA 1
ATOM 5095 C C . ALA B 1 24 ? 52.50064 29.11465 75.66395 1.000 45.04019 16 ALA B C 1
ATOM 5096 O O . ALA B 1 24 ? 51.43111 28.69519 76.12238 1.000 43.58209 16 ALA B O 1
ATOM 5103 N N . PHE B 1 25 ? 52.66850 29.40394 74.37902 1.000 42.08402 17 PHE B N 1
ATOM 5104 C CA . PHE B 1 25 ? 51.58671 29.29224 73.40452 1.000 42.19159 17 PHE B CA 1
ATOM 5105 C C . PHE B 1 25 ? 51.70954 27.94345 72.70587 1.000 39.42694 17 PHE B C 1
ATOM 5106 O O . PHE B 1 25 ? 52.54946 27.76269 71.82117 1.000 44.16178 17 PHE B O 1
ATOM 5123 N N . VAL B 1 26 ? 50.86759 26.99801 73.10752 1.000 38.92851 18 VAL B N 1
ATOM 5124 C CA . VAL B 1 26 ? 50.85956 25.66140 72.52643 1.000 40.29826 18 VAL B CA 1
ATOM 5125 C C . VAL B 1 26 ? 49.92679 25.65725 71.32265 1.000 42.93889 18 VAL B C 1
ATOM 5126 O O . VAL B 1 26 ? 48.77775 26.10917 71.41021 1.000 37.32806 18 VAL B O 1
ATOM 5139 N N . LEU B 1 27 ? 50.41852 25.13890 70.19855 1.000 45.60376 19 LEU B N 1
ATOM 5140 C CA . LEU B 1 27 ? 49.70493 25.17863 68.92986 1.000 50.23314 19 LEU B CA 1
ATOM 5141 C C . LEU B 1 27 ? 49.64632 23.78678 68.32331 1.000 51.43545 19 LEU B C 1
ATOM 5142 O O . LEU B 1 27 ? 50.63236 23.04389 68.35573 1.000 46.35042 19 LEU B O 1
ATOM 5158 N N . ASP B 1 28 ? 48.48663 23.44495 67.76016 1.000 46.57547 20 ASP B N 1
ATOM 5159 C CA . ASP B 1 28 ? 48.27525 22.12337 67.18529 1.000 48.22168 20 ASP B CA 1
ATOM 5160 C C . ASP B 1 28 ? 48.34057 22.10429 65.66464 1.000 51.13885 20 ASP B C 1
ATOM 5161 O O . ASP B 1 28 ? 48.48556 21.02381 65.08224 1.000 53.97619 20 ASP B O 1
ATOM 5170 N N . ASP B 1 29 ? 48.23394 23.25734 65.00856 1.000 49.14627 21 ASP B N 1
ATOM 5171 C CA . ASP B 1 29 ? 48.36623 23.35338 63.55741 1.000 51.44595 21 ASP B CA 1
ATOM 5172 C C . ASP B 1 29 ? 49.41931 24.41189 63.26338 1.000 51.70166 21 ASP B C 1
ATOM 5173 O O . ASP B 1 29 ? 49.15903 25.60945 63.41912 1.000 50.30970 21 ASP B O 1
ATOM 5182 N N . LEU B 1 30 ? 50.60847 23.97258 62.84219 1.000 60.90273 22 LEU B N 1
ATOM 5183 C CA . LEU B 1 30 ? 51.72080 24.89375 62.64143 1.000 58.67810 22 LEU B CA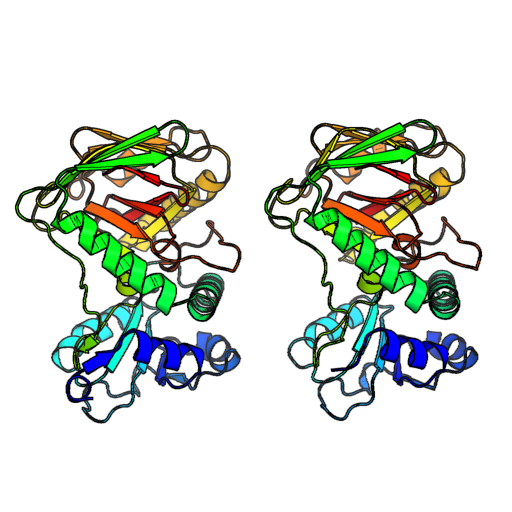 1
ATOM 5184 C C . LEU B 1 30 ? 51.52931 25.80291 61.43355 1.000 60.04635 22 LEU B C 1
ATOM 5185 O O . LEU B 1 30 ? 52.31995 26.73634 61.25665 1.000 62.64381 22 LEU B O 1
ATOM 5201 N N . GLN B 1 31 ? 50.50701 25.56337 60.60589 1.000 61.66812 23 GLN B N 1
ATOM 5202 C CA . GLN B 1 31 ? 50.17767 26.51562 59.55010 1.000 69.20503 23 GLN B CA 1
ATOM 5203 C C . GLN B 1 31 ? 49.81039 27.87363 60.13308 1.000 61.52014 23 GLN B C 1
ATOM 5204 O O . GLN B 1 31 ? 50.04847 28.90919 59.50047 1.000 65.89548 23 GLN B O 1
ATOM 5218 N N . LEU B 1 32 ? 49.24557 27.88968 61.33911 1.000 58.09753 24 LEU B N 1
ATOM 5219 C CA . LEU B 1 32 ? 48.88820 29.12934 62.01393 1.000 58.08784 24 LEU B CA 1
ATOM 5220 C C . LEU B 1 32 ? 50.05608 29.75703 62.76426 1.000 52.99368 24 LEU B C 1
ATOM 5221 O O . LEU B 1 32 ? 49.88393 30.82773 63.35804 1.000 58.70909 24 LEU B O 1
ATOM 5237 N N . SER B 1 33 ? 51.23276 29.13073 62.74330 1.000 54.91283 25 SER B N 1
ATOM 5238 C CA . SER B 1 33 ? 52.34876 29.59832 63.55801 1.000 51.56620 25 SER B CA 1
ATOM 5239 C C . SER B 1 33 ? 52.64836 31.07046 63.29843 1.000 52.39703 25 SER B C 1
ATOM 5240 O O . SER B 1 33 ? 52.68619 31.88384 64.22858 1.000 50.69957 25 SER B O 1
ATOM 5248 N N . ASP B 1 34 ? 52.87619 31.42776 62.03144 1.000 55.95040 26 ASP B N 1
ATOM 5249 C CA . ASP B 1 34 ? 53.19225 32.81309 61.69928 1.000 57.91390 26 ASP B CA 1
ATOM 5250 C C . ASP B 1 34 ? 52.15751 33.77014 62.27750 1.000 56.33107 26 ASP B C 1
ATOM 5251 O O . ASP B 1 34 ? 52.49944 34.86999 62.72254 1.000 63.30027 26 ASP B O 1
ATOM 5260 N N . MET B 1 35 ? 50.88492 33.36785 62.27850 1.000 58.33139 27 MET B N 1
ATOM 5261 C CA . MET B 1 35 ? 49.83217 34.22100 62.81934 1.000 59.49112 27 MET B CA 1
ATOM 5262 C C . MET B 1 35 ? 50.05299 34.49607 64.29975 1.000 53.98775 27 MET B C 1
ATOM 5263 O O . MET B 1 35 ? 49.82311 35.61359 64.77431 1.000 54.33997 27 MET B O 1
ATOM 5277 N N . VAL B 1 36 ? 50.50998 33.48925 65.04469 1.000 50.67784 28 VAL B N 1
ATOM 5278 C CA . VAL B 1 36 ? 50.70773 33.65290 66.48298 1.000 51.18728 28 VAL B CA 1
ATOM 5279 C C . VAL B 1 36 ? 51.99114 34.42476 66.76424 1.000 55.06879 28 VAL B C 1
ATOM 5280 O O . VAL B 1 36 ? 51.98296 35.45115 67.45672 1.000 56.32955 28 VAL B O 1
ATOM 5293 N N . THR B 1 37 ? 53.11881 33.93722 66.23749 1.000 61.54940 29 THR B N 1
ATOM 5294 C CA . THR B 1 37 ? 54.39417 34.60190 66.48794 1.000 68.20965 29 THR B CA 1
ATOM 5295 C C . THR B 1 37 ? 54.38006 36.04324 65.99235 1.000 79.12497 29 THR B C 1
ATOM 5296 O O . THR B 1 37 ? 55.07086 36.90050 66.55517 1.000 81.48330 29 THR B O 1
ATOM 5307 N N . ARG B 1 38 ? 53.60745 36.32822 64.94202 1.000 85.57313 30 ARG B N 1
ATOM 5308 C CA . ARG B 1 38 ? 53.42132 37.70051 64.48812 1.000 93.90919 30 ARG B CA 1
ATOM 5309 C C . ARG B 1 38 ? 52.84384 38.58743 65.57985 1.000 102.52115 30 ARG B C 1
ATOM 5310 O O . ARG B 1 38 ? 53.03820 39.80634 65.54058 1.000 111.37046 30 ARG B O 1
ATOM 5331 N N . ARG B 1 39 ? 52.14757 38.00430 66.55440 1.000 94.26390 31 ARG B N 1
ATOM 5332 C CA . ARG B 1 39 ? 51.58368 38.75145 67.66972 1.000 133.13887 31 ARG B CA 1
ATOM 5333 C C . ARG B 1 39 ? 52.47699 38.72883 68.90396 1.000 101.97925 31 ARG B C 1
ATOM 5334 O O . ARG B 1 39 ? 52.04068 39.14601 69.98222 1.000 111.71557 31 ARG B O 1
ATOM 5355 N N . GLY B 1 40 ? 53.70920 38.24908 68.77269 1.000 108.02358 32 GLY B N 1
ATOM 5356 C CA . GLY B 1 40 ? 54.67343 38.33578 69.84891 1.000 106.46759 32 GLY B CA 1
ATOM 5357 C C . GLY B 1 40 ? 54.67995 37.18742 70.82596 1.000 98.48598 32 GLY B C 1
ATOM 5358 O O . GLY B 1 40 ? 55.14648 37.36394 71.95839 1.000 102.73191 32 GLY B O 1
ATOM 5362 N N . PHE B 1 41 ? 54.19239 36.01866 70.42944 1.000 87.03348 33 PHE B N 1
ATOM 5363 C CA . PHE B 1 41 ? 54.14346 34.85594 71.30064 1.000 73.47107 33 PHE B CA 1
ATOM 5364 C C . PHE B 1 41 ? 55.18295 33.82863 70.87172 1.000 72.60057 33 PHE B C 1
ATOM 5365 O O . PHE B 1 41 ? 55.46675 33.66557 69.68183 1.000 75.45579 33 PHE B O 1
ATOM 5382 N N . SER B 1 42 ? 55.74436 33.12833 71.85661 1.000 70.90439 34 SER B N 1
ATOM 5383 C CA . SER B 1 42 ? 56.65362 32.01474 71.60181 1.000 69.99986 34 SER B CA 1
ATOM 5384 C C . SER B 1 42 ? 55.81308 30.75590 71.41384 1.000 67.73740 34 SER B C 1
ATOM 5385 O O . SER B 1 42 ? 55.21120 30.25206 72.36931 1.000 66.66656 34 SER B O 1
ATOM 5393 N N . VAL B 1 43 ? 55.76363 30.25326 70.18360 1.000 60.90383 35 VAL B N 1
ATOM 5394 C CA . VAL B 1 43 ? 54.94275 29.09614 69.84662 1.000 54.97365 35 VAL B CA 1
ATOM 5395 C C . VAL B 1 43 ? 55.74155 27.82063 70.07243 1.000 50.06998 35 VAL B C 1
ATOM 5396 O O . VAL B 1 43 ? 56.94698 27.76591 69.80527 1.000 53.71124 35 VAL B O 1
ATOM 5409 N N . ILE B 1 44 ? 55.06320 26.78594 70.56155 1.000 47.74491 36 ILE B N 1
ATOM 5410 C CA . ILE B 1 44 ? 55.63982 25.45029 70.69246 1.000 48.58845 36 ILE B CA 1
ATOM 5411 C C . ILE B 1 44 ? 54.59329 24.45429 70.20451 1.000 48.66505 36 ILE B C 1
ATOM 5412 O O . ILE B 1 44 ? 53.42267 24.54534 70.60628 1.000 42.71147 36 ILE B O 1
ATOM 5428 N N . PRO B 1 45 ? 54.94825 23.50701 69.33672 1.000 48.77994 37 PRO B N 1
ATOM 5429 C CA . PRO B 1 45 ? 53.94019 22.55421 68.84942 1.000 49.10268 37 PRO B CA 1
ATOM 5430 C C . PRO B 1 45 ? 53.33466 21.73185 69.98166 1.000 51.51250 37 PRO B C 1
ATOM 5431 O O . PRO B 1 45 ? 53.92620 21.54902 71.04940 1.000 49.80493 37 PRO B O 1
ATOM 5442 N N . PHE B 1 46 ? 52.12846 21.22287 69.72033 1.000 54.09428 38 PHE B N 1
ATOM 5443 C CA . PHE B 1 46 ? 51.36642 20.51264 70.74385 1.000 54.93217 38 PHE B CA 1
ATOM 5444 C C . PHE B 1 46 ? 52.10744 19.27062 71.22225 1.000 50.69711 38 PHE B C 1
ATOM 5445 O O . PHE B 1 46 ? 52.19607 19.01141 72.42753 1.000 50.51592 38 PHE B O 1
ATOM 5462 N N . ASP B 1 47 ? 52.64652 18.48610 70.29012 1.000 57.13111 39 ASP B N 1
ATOM 5463 C CA . ASP B 1 47 ? 53.29695 17.22835 70.63840 1.000 56.58918 39 ASP B CA 1
ATOM 5464 C C . ASP B 1 47 ? 54.71115 17.41015 71.18307 1.000 57.30301 39 ASP B C 1
ATOM 5465 O O . ASP B 1 47 ? 55.43734 16.41686 71.31931 1.000 59.24951 39 ASP B O 1
ATOM 5474 N N . ASP B 1 48 ? 55.12109 18.64041 71.49295 1.000 55.27373 40 ASP B N 1
ATOM 5475 C CA . ASP B 1 48 ? 56.43457 18.89523 72.06859 1.000 59.60345 40 ASP B CA 1
ATOM 5476 C C . ASP B 1 48 ? 56.37752 19.51942 73.45556 1.000 54.68764 40 ASP B C 1
ATOM 5477 O O . ASP B 1 48 ? 57.40962 19.56536 74.13620 1.000 58.15729 40 ASP B O 1
ATOM 5486 N N . PHE B 1 49 ? 55.21714 20.00660 73.88778 1.000 50.48547 41 PHE B N 1
ATOM 5487 C CA . PHE B 1 49 ? 55.03550 20.58067 75.21487 1.000 53.25286 41 PHE B CA 1
ATOM 5488 C C . PHE B 1 49 ? 54.49490 19.49386 76.13396 1.000 55.16654 41 PHE B C 1
ATOM 5489 O O . PHE B 1 49 ? 53.46442 18.88140 75.83576 1.000 56.47513 41 PHE B O 1
ATOM 5506 N N . ASP B 1 50 ? 55.19224 19.24335 77.23833 1.000 60.12628 42 ASP B N 1
ATOM 5507 C CA . ASP B 1 50 ? 54.78140 18.19947 78.17523 1.000 64.82208 42 ASP B CA 1
ATOM 5508 C C . ASP B 1 50 ? 53.88887 18.83186 79.23615 1.000 61.70360 42 ASP B C 1
ATOM 5509 O O . ASP B 1 50 ? 54.36920 19.52079 80.14051 1.000 61.12650 42 ASP B O 1
ATOM 5518 N N . LEU B 1 51 ? 52.57837 18.60534 79.11984 1.000 61.82164 43 LEU B N 1
ATOM 5519 C CA . LEU B 1 51 ? 51.64741 19.07439 80.13508 1.000 63.13739 43 LEU B CA 1
ATOM 5520 C C . LEU B 1 51 ? 51.74256 18.27325 81.42789 1.000 59.98578 43 LEU B C 1
ATOM 5521 O O . LEU B 1 51 ? 51.19980 18.71312 82.44747 1.000 61.82937 43 LEU B O 1
ATOM 5537 N N . ALA B 1 52 ? 52.40819 17.11290 81.41313 1.000 69.18622 44 ALA B N 1
ATOM 5538 C CA . ALA B 1 52 ? 52.49483 16.26981 82.59735 1.000 80.46912 44 ALA B CA 1
ATOM 5539 C C . ALA B 1 52 ? 53.48639 16.79121 83.62202 1.000 91.49766 44 ALA B C 1
ATOM 5540 O O . ALA B 1 52 ? 53.37177 16.45252 84.80346 1.000 96.07444 44 ALA B O 1
ATOM 5547 N N . ARG B 1 53 ? 54.43687 17.61551 83.20693 1.000 98.13927 45 ARG B N 1
ATOM 5548 C CA . ARG B 1 53 ? 55.45181 18.10377 84.12304 1.000 109.63546 45 ARG B CA 1
ATOM 5549 C C . ARG B 1 53 ? 54.86244 19.13726 85.06777 1.000 108.41582 45 ARG B C 1
ATOM 5550 O O . ARG B 1 53 ? 54.17837 20.07034 84.63785 1.000 103.72650 45 ARG B O 1
ATOM 5571 N N . GLU B 1 54 ? 55.12124 18.95860 86.36425 1.000 105.31032 46 GLU B N 1
ATOM 5572 C CA . GLU B 1 54 ? 54.74338 19.98045 87.33231 1.000 89.47085 46 GLU B CA 1
ATOM 5573 C C . GLU B 1 54 ? 55.51415 21.26913 87.08347 1.000 83.56432 46 GLU B C 1
ATOM 5574 O O . GLU B 1 54 ? 55.03880 22.35866 87.42835 1.000 83.21437 46 GLU B O 1
ATOM 5586 N N . ASP B 1 55 ? 56.69432 21.16251 86.47008 1.000 83.40656 47 ASP B N 1
ATOM 5587 C CA . ASP B 1 55 ? 57.54118 22.32469 86.24258 1.000 86.39428 47 ASP B CA 1
ATOM 5588 C C . ASP B 1 55 ? 57.18291 23.09441 84.97524 1.000 75.77931 47 ASP B C 1
ATOM 5589 O O . ASP B 1 55 ? 57.63671 24.23498 84.82145 1.000 72.99453 47 ASP B O 1
ATOM 5598 N N . HIS B 1 56 ? 56.41127 22.50465 84.05954 1.000 66.87454 48 HIS B N 1
ATOM 5599 C CA . HIS B 1 56 ? 56.17306 23.14746 82.77355 1.000 61.11084 48 HIS B CA 1
ATOM 5600 C C . HIS B 1 56 ? 55.61915 24.55162 83.00342 1.000 53.28600 48 HIS B C 1
ATOM 5601 O O . HIS B 1 56 ? 54.81664 24.76180 83.92406 1.000 52.01022 48 HIS B O 1
ATOM 5615 N N . PRO B 1 57 ? 56.03999 25.53442 82.21355 1.000 56.86064 49 PRO B N 1
ATOM 5616 C CA . PRO B 1 57 ? 55.60609 26.92087 82.45697 1.000 54.24121 49 PRO B CA 1
ATOM 5617 C C . PRO B 1 57 ? 54.14182 27.11852 82.10837 1.000 51.51002 49 PRO B C 1
ATOM 5618 O O . PRO B 1 57 ? 53.54035 26.29695 81.39694 1.000 48.93145 49 PRO B O 1
ATOM 5629 N N . PRO B 1 58 ? 53.53198 28.19887 82.59904 1.000 56.38488 50 PRO B N 1
ATOM 5630 C CA . PRO B 1 58 ? 52.10190 28.43090 82.32976 1.000 51.01468 50 PRO B CA 1
ATOM 5631 C C . PRO B 1 58 ? 51.84487 28.59392 80.83896 1.000 51.44723 50 PRO B C 1
ATOM 5632 O O . PRO B 1 58 ? 52.49704 29.39197 80.16140 1.000 49.22133 50 PRO B O 1
ATOM 5643 N N . ALA B 1 59 ? 50.87501 27.83708 80.33339 1.000 49.61282 51 ALA B N 1
ATOM 5644 C CA . ALA B 1 59 ? 50.67497 27.69202 78.90397 1.000 48.27790 51 ALA B CA 1
ATOM 5645 C C . ALA B 1 59 ? 49.27025 28.10713 78.48267 1.000 44.21862 51 ALA B C 1
ATOM 5646 O O . ALA B 1 59 ? 48.31716 28.08947 79.27000 1.000 45.06284 51 ALA B O 1
ATOM 5653 N N . PHE B 1 60 ? 49.16527 28.48272 77.21380 1.000 45.99662 52 PHE B N 1
ATOM 5654 C CA . PHE B 1 60 ? 47.89291 28.75328 76.55256 1.000 50.62350 52 PHE B CA 1
ATOM 5655 C C . PHE B 1 60 ? 47.82019 27.88213 75.30598 1.000 45.41837 52 PHE B C 1
ATOM 5656 O O . PHE B 1 60 ? 48.61777 28.05420 74.37728 1.000 38.24897 52 PHE B O 1
ATOM 5673 N N . VAL B 1 61 ? 46.87158 26.94984 75.28352 1.000 44.42971 53 VAL B N 1
ATOM 5674 C CA . VAL B 1 61 ? 46.75481 25.97865 74.20068 1.000 37.04793 53 VAL B CA 1
ATOM 5675 C C . VAL B 1 61 ? 45.68288 26.44893 73.22919 1.000 37.94648 53 VAL B C 1
ATOM 5676 O O . VAL B 1 61 ? 44.57404 26.81008 73.64155 1.000 38.88284 53 VAL B O 1
ATOM 5689 N N . LEU B 1 62 ? 46.01003 26.44464 71.93929 1.000 43.03182 54 LEU B N 1
ATOM 5690 C CA . LEU B 1 62 ? 45.05745 26.75221 70.87628 1.000 39.67556 54 LEU B CA 1
ATOM 5691 C C . LEU B 1 62 ? 44.83956 25.48179 70.06396 1.000 40.52877 54 LEU B C 1
ATOM 5692 O O . LEU B 1 62 ? 45.73556 25.04264 69.33492 1.000 40.10248 54 LEU B O 1
ATOM 5708 N N . VAL B 1 63 ? 43.65837 24.88568 70.19717 1.000 51.04111 55 VAL B N 1
ATOM 5709 C CA . VAL B 1 63 ? 43.30874 23.66901 69.47244 1.000 50.21905 55 VAL B CA 1
ATOM 5710 C C . VAL B 1 63 ? 42.35068 24.04296 68.35021 1.000 45.73653 55 VAL B C 1
ATOM 5711 O O . VAL B 1 63 ? 41.26789 24.59173 68.59781 1.000 46.63214 55 VAL B O 1
ATOM 5724 N N . THR B 1 64 ? 42.75551 23.75105 67.11529 1.000 55.94869 56 THR B N 1
ATOM 5725 C CA . THR B 1 64 ? 41.96513 24.05882 65.93222 1.000 50.74781 56 THR B CA 1
ATOM 5726 C C . THR B 1 64 ? 41.47536 22.81402 65.20657 1.000 53.67904 56 THR B C 1
ATOM 5727 O O . THR B 1 64 ? 40.74718 22.93575 64.21540 1.000 63.62283 56 THR B O 1
ATOM 5738 N N . ARG B 1 65 ? 41.85714 21.62595 65.66738 1.000 57.23070 57 ARG B N 1
ATOM 5739 C CA . ARG B 1 65 ? 41.49193 20.36805 65.03047 1.000 60.24673 57 ARG B CA 1
ATOM 5740 C C . ARG B 1 65 ? 40.81006 19.48253 66.06154 1.000 64.15793 57 ARG B C 1
ATOM 5741 O O . ARG B 1 65 ? 41.31680 19.32492 67.17784 1.000 60.89806 57 ARG B O 1
ATOM 5762 N N . LEU B 1 66 ? 39.66371 18.90905 65.68993 1.000 69.55301 58 LEU B N 1
ATOM 5763 C CA . LEU B 1 66 ? 38.91115 18.09373 66.63673 1.000 70.21754 58 LEU B CA 1
ATOM 5764 C C . LEU B 1 66 ? 39.74760 16.93107 67.15693 1.000 70.82860 58 LEU B C 1
ATOM 5765 O O . LEU B 1 66 ? 39.67245 16.58778 68.34255 1.000 65.38392 58 LEU B O 1
ATOM 5781 N N . ASP B 1 67 ? 40.55270 16.31212 66.28968 1.000 75.88260 59 ASP B N 1
ATOM 5782 C CA . ASP B 1 67 ? 41.38999 15.20209 66.73313 1.000 75.19354 59 ASP B CA 1
ATOM 5783 C C . ASP B 1 67 ? 42.34910 15.64586 67.83125 1.000 72.44969 59 ASP B C 1
ATOM 5784 O O . ASP B 1 67 ? 42.56686 14.91659 68.80630 1.000 79.15267 59 ASP B O 1
ATOM 5793 N N . TYR B 1 68 ? 42.92340 16.84537 67.69889 1.000 71.33107 60 TYR B N 1
ATOM 5794 C CA . TYR B 1 68 ? 43.79997 17.35859 68.74517 1.000 64.84190 60 TYR B CA 1
ATOM 5795 C C . TYR B 1 68 ? 43.00866 17.79271 69.97190 1.000 60.90224 60 TYR B C 1
ATOM 5796 O O . TYR B 1 68 ? 43.51415 17.69690 71.09596 1.000 58.83604 60 TYR B O 1
ATOM 5814 N N . HIS B 1 69 ? 41.78285 18.29155 69.78192 1.000 59.93623 61 HIS B N 1
ATOM 5815 C CA . HIS B 1 69 ? 40.90687 18.52825 70.92392 1.000 60.92163 61 HIS B CA 1
ATOM 5816 C C . HIS B 1 69 ? 40.66121 17.24237 71.70207 1.000 65.14506 61 HIS B C 1
ATOM 5817 O O . HIS B 1 69 ? 40.44504 17.28548 72.91761 1.000 56.42394 61 HIS B O 1
ATOM 5831 N N . GLY B 1 70 ? 40.70400 16.09684 71.02535 1.000 62.76139 62 GLY B N 1
ATOM 5832 C CA . GLY B 1 70 ? 40.55266 14.80811 71.67039 1.000 64.36193 62 GLY B CA 1
ATOM 5833 C C . GLY B 1 70 ? 41.81105 14.40336 72.40728 1.000 65.90947 62 GLY B C 1
ATOM 5834 O O . GLY B 1 70 ? 41.74042 13.84631 73.50560 1.000 68.94218 62 GLY B O 1
ATOM 5838 N N . LYS B 1 71 ? 42.97505 14.65989 71.80350 1.000 66.07981 63 LYS B N 1
ATOM 5839 C CA . LYS B 1 71 ? 44.23303 14.38791 72.49028 1.000 65.38587 63 LYS B CA 1
ATOM 5840 C C . LYS B 1 71 ? 44.37436 15.24252 73.74286 1.000 62.56729 63 LYS B C 1
ATOM 5841 O O . LYS B 1 71 ? 45.00957 14.81754 74.71478 1.000 62.24194 63 LYS B O 1
ATOM 5860 N N . LEU B 1 72 ? 43.78791 16.44260 73.74484 1.000 56.24624 64 LEU B N 1
ATOM 5861 C CA . LEU B 1 72 ? 43.87016 17.29569 74.92531 1.000 55.29353 64 LEU B CA 1
ATOM 5862 C C . LEU B 1 72 ? 43.01613 16.74467 76.05926 1.000 56.11400 64 LEU B C 1
ATOM 5863 O O . LEU B 1 72 ? 43.41682 16.80012 77.22801 1.000 58.15324 64 LEU B O 1
ATOM 5879 N N . MET B 1 73 ? 41.83271 16.21309 75.73448 1.000 58.89728 65 MET B N 1
ATOM 5880 C CA . MET B 1 73 ? 40.95675 15.66875 76.76802 1.000 59.11463 65 MET B CA 1
ATOM 5881 C C . MET B 1 73 ? 41.56334 14.42332 77.40430 1.000 61.74877 65 MET B C 1
ATOM 5882 O O . MET B 1 73 ? 41.46804 14.23515 78.62299 1.000 61.74260 65 MET B O 1
ATOM 5896 N N . GLN B 1 74 ? 42.19192 13.56167 76.60332 1.000 65.46830 66 GLN B N 1
ATOM 5897 C CA . GLN B 1 74 ? 42.83934 12.38044 77.15845 1.000 71.39256 66 GLN B CA 1
ATOM 5898 C C . GLN B 1 74 ? 44.07616 12.72751 77.97571 1.000 69.31258 66 GLN B C 1
ATOM 5899 O O . GLN B 1 74 ? 44.57047 11.87009 78.71618 1.000 67.56515 66 GLN B O 1
ATOM 5913 N N . ALA B 1 75 ? 44.58955 13.94943 77.85028 1.000 67.89925 67 ALA B N 1
ATOM 5914 C CA . ALA B 1 75 ? 45.73049 14.40970 78.62939 1.000 62.20421 67 ALA B CA 1
ATOM 5915 C C . ALA B 1 75 ? 45.31862 15.11806 79.91318 1.000 60.87045 67 ALA B C 1
ATOM 5916 O O . ALA B 1 75 ? 46.19177 15.57044 80.66320 1.000 58.63733 67 ALA B O 1
ATOM 5923 N N . TRP B 1 76 ? 44.01659 15.21542 80.18641 1.000 65.61501 68 TRP B N 1
ATOM 5924 C CA . TRP B 1 76 ? 43.54410 15.98535 81.33106 1.000 65.07799 68 TRP B CA 1
ATOM 5925 C C . TRP B 1 76 ? 43.99662 15.35963 82.64375 1.000 68.43958 68 TRP B C 1
ATOM 5926 O O . TRP B 1 76 ? 44.51358 16.05567 83.52493 1.000 71.53049 68 TRP B O 1
ATOM 5947 N N . GLU B 1 77 ? 43.80880 14.04651 82.79517 1.000 71.02110 69 GLU B N 1
ATOM 5948 C CA . GLU B 1 77 ? 44.13283 13.40077 84.06243 1.000 76.28269 69 GLU B CA 1
ATOM 5949 C C . GLU B 1 77 ? 45.59719 13.59520 84.43394 1.000 77.57759 69 GLU B C 1
ATOM 5950 O O . GLU B 1 77 ? 45.94684 13.56701 85.61894 1.000 81.15213 69 GLU B O 1
ATOM 5962 N N . THR B 1 78 ? 46.46372 13.79036 83.44363 1.000 75.69762 70 THR B N 1
ATOM 5963 C CA . THR B 1 78 ? 47.89874 13.88233 83.66603 1.000 73.64144 70 THR B CA 1
ATOM 5964 C C . THR B 1 78 ? 48.39480 15.31534 83.81077 1.000 66.53693 70 THR B C 1
ATOM 5965 O O . THR B 1 78 ? 49.55046 15.51411 84.19554 1.000 64.26873 70 THR B O 1
ATOM 5976 N N . ALA B 1 79 ? 47.55826 16.31195 83.53102 1.000 62.50286 71 ALA B N 1
ATOM 5977 C CA . ALA B 1 79 ? 47.99774 17.69767 83.62451 1.000 56.04930 71 ALA B CA 1
ATOM 5978 C C . ALA B 1 79 ? 48.40585 18.03264 85.05252 1.000 56.11822 71 ALA B C 1
ATOM 5979 O O . ALA B 1 79 ? 47.73796 17.64054 86.01477 1.000 56.93867 71 ALA B O 1
ATOM 5986 N N . LYS B 1 80 ? 49.51049 18.77500 85.18623 1.000 59.44471 72 LYS B N 1
ATOM 5987 C CA . LYS B 1 80 ? 50.05226 19.10131 86.49625 1.000 62.91997 72 LYS B CA 1
ATOM 5988 C C . LYS B 1 80 ? 50.38905 20.57215 86.69143 1.000 65.17857 72 LYS B C 1
ATOM 5989 O O . LYS B 1 80 ? 50.86264 20.93478 87.77665 1.000 66.91065 72 LYS B O 1
ATOM 6008 N N . GLY B 1 81 ? 50.16373 21.42532 85.69470 1.000 57.45220 73 GLY B N 1
ATOM 6009 C CA . GLY B 1 81 ? 50.52599 22.82125 85.81802 1.000 56.05946 73 GLY B CA 1
ATOM 6010 C C . GLY B 1 81 ? 49.37787 23.75449 85.49406 1.000 57.20606 73 GLY B C 1
ATOM 6011 O O . GLY B 1 81 ? 48.22310 23.33065 85.45910 1.000 51.87389 73 GLY B O 1
ATOM 6015 N N . ILE B 1 82 ? 49.67961 25.02921 85.27613 1.000 54.47620 74 ILE B N 1
ATOM 6016 C CA . ILE B 1 82 ? 48.65870 26.02333 84.93805 1.000 52.15796 74 ILE B CA 1
ATOM 6017 C C . ILE B 1 82 ? 48.49406 26.05966 83.43117 1.000 48.73757 74 ILE B C 1
ATOM 6018 O O . ILE B 1 82 ? 49.46848 26.22646 82.69003 1.000 49.43375 74 ILE B O 1
ATOM 6034 N N . SER B 1 83 ? 47.26171 25.84884 82.96431 1.000 47.46626 75 SER B N 1
ATOM 6035 C CA . SER B 1 83 ? 46.98156 25.90119 81.53715 1.000 47.00302 75 SER B CA 1
ATOM 6036 C C . SER B 1 83 ? 45.52478 26.27489 81.30923 1.000 46.95052 75 SER B C 1
ATOM 6037 O O . SER B 1 83 ? 44.63201 25.78168 82.00308 1.000 47.39567 75 SER B O 1
ATOM 6045 N N . SER B 1 84 ? 45.29170 27.13952 80.32452 1.000 47.81048 76 SER B N 1
ATOM 6046 C CA . SER B 1 84 ? 43.97870 27.35044 79.73802 1.000 49.11425 76 SER B CA 1
ATOM 6047 C C . SER B 1 84 ? 44.07922 27.01631 78.25562 1.000 48.68380 76 SER B C 1
ATOM 6048 O O . SER B 1 84 ? 45.17517 26.94077 77.68858 1.000 50.82980 76 SER B O 1
ATOM 6056 N N . HIS B 1 85 ? 42.92775 26.82086 77.61880 1.000 48.16966 77 HIS B N 1
ATOM 6057 C CA . HIS B 1 85 ? 42.90870 26.46021 76.21072 1.000 49.89089 77 HIS B CA 1
ATOM 6058 C C . HIS B 1 85 ? 41.68153 27.06256 75.54847 1.000 46.75357 77 HIS B C 1
ATOM 6059 O O . HIS B 1 85 ? 40.58479 27.03560 76.11232 1.000 45.67325 77 HIS B O 1
ATOM 6073 N N . LEU B 1 86 ? 41.88406 27.61742 74.35700 1.000 45.96036 78 LEU B N 1
ATOM 6074 C CA . LEU B 1 86 ? 40.80628 28.14311 73.52831 1.000 47.12874 78 LEU B CA 1
ATOM 6075 C C . LEU B 1 86 ? 40.42477 27.06285 72.52318 1.000 45.24572 78 LEU B C 1
ATOM 6076 O O . LEU B 1 86 ? 41.18660 26.77006 71.59537 1.000 44.40042 78 LEU B O 1
ATOM 6092 N N . SER B 1 87 ? 39.24823 26.46895 72.71024 1.000 48.43197 79 SER B N 1
ATOM 6093 C CA . SER B 1 87 ? 38.80919 25.33877 71.89334 1.000 52.04066 79 SER B CA 1
ATOM 6094 C C . SER B 1 87 ? 37.98870 25.87654 70.72833 1.000 49.84321 79 SER B C 1
ATOM 6095 O O . SER B 1 87 ? 36.76154 25.97139 70.78953 1.000 45.37263 79 SER B O 1
ATOM 6103 N N . LEU B 1 88 ? 38.67859 26.23654 69.65155 1.000 56.78604 80 LEU B N 1
ATOM 6104 C CA . LEU B 1 88 ? 38.03740 26.70149 68.43050 1.000 61.70945 80 LEU B CA 1
ATOM 6105 C C . LEU B 1 88 ? 37.83155 25.58377 67.41923 1.000 55.58817 80 LEU B C 1
ATOM 6106 O O . LEU B 1 88 ? 37.27502 25.83375 66.34556 1.000 52.58350 80 LEU B O 1
ATOM 6122 N N . ALA B 1 89 ? 38.25681 24.35902 67.74123 1.000 56.50164 81 ALA B N 1
ATOM 6123 C CA . ALA B 1 89 ? 38.04109 23.23829 66.83479 1.000 56.27454 81 ALA B CA 1
ATOM 6124 C C . ALA B 1 89 ? 36.55773 22.97843 66.61314 1.000 51.88060 81 ALA B C 1
ATOM 6125 O O . ALA B 1 89 ? 36.16342 22.50727 65.54135 1.000 52.78360 81 ALA B O 1
ATOM 6132 N N . LYS B 1 90 ? 35.72398 23.27861 67.60590 1.000 60.07272 82 LYS B N 1
ATOM 6133 C CA . LYS B 1 90 ? 34.29802 22.98432 67.54075 1.000 55.06721 82 LYS B CA 1
ATOM 6134 C C . LYS B 1 90 ? 33.51335 23.98710 66.70262 1.000 61.29359 82 LYS B C 1
ATOM 6135 O O . LYS B 1 90 ? 32.30848 23.79670 66.51039 1.000 60.42868 82 LYS B O 1
ATOM 6154 N N . PHE B 1 91 ? 34.16071 25.03652 66.19979 1.000 60.47983 83 PHE B N 1
ATOM 6155 C CA . PHE B 1 91 ? 33.49147 26.09020 65.44675 1.000 56.91875 83 PHE B CA 1
ATOM 6156 C C . PHE B 1 91 ? 34.08238 26.16729 64.04701 1.000 50.70569 83 PHE B C 1
ATOM 6157 O O . PHE B 1 91 ? 34.37393 25.13611 63.43406 1.000 53.50119 83 PHE B O 1
ATOM 6174 N N . ASP B 1 92 ? 34.26936 27.37788 63.53275 1.000 59.65145 84 ASP B N 1
ATOM 6175 C CA . ASP B 1 92 ? 34.92464 27.57973 62.24759 1.000 50.19794 84 ASP B CA 1
ATOM 6176 C C . ASP B 1 92 ? 36.41650 27.78675 62.48527 1.000 49.94260 84 ASP B C 1
ATOM 6177 O O . ASP B 1 92 ? 36.81260 28.70699 63.20960 1.000 47.60293 84 ASP B O 1
ATOM 6186 N N . THR B 1 93 ? 37.23969 26.93385 61.87581 1.000 50.92255 85 THR B N 1
ATOM 6187 C CA . THR B 1 93 ? 38.67087 26.89029 62.15394 1.000 53.22742 85 THR B CA 1
ATOM 6188 C C . THR B 1 93 ? 39.51190 27.41750 60.99457 1.000 53.90176 85 THR B C 1
ATOM 6189 O O . THR B 1 93 ? 40.67244 27.02974 60.83815 1.000 53.39878 85 THR B O 1
ATOM 6200 N N . SER B 1 94 ? 38.94650 28.29538 60.17884 1.000 54.34960 86 SER B N 1
ATOM 6201 C CA . SER B 1 94 ? 39.70864 28.91729 59.11099 1.000 56.26760 86 SER B CA 1
ATOM 6202 C C . SER B 1 94 ? 40.60626 30.01419 59.67840 1.000 54.90786 86 SER B C 1
ATOM 6203 O O . SER B 1 94 ? 40.31118 30.57980 60.73710 1.000 53.27000 86 SER B O 1
ATOM 6211 N N . PRO B 1 95 ? 41.71893 30.31847 59.00225 1.000 56.82614 87 PRO B N 1
ATOM 6212 C CA . PRO B 1 95 ? 42.58404 31.41182 59.48861 1.000 56.24400 87 PRO B CA 1
ATOM 6213 C C . PRO B 1 95 ? 41.81671 32.68554 59.80705 1.000 55.40987 87 PRO B C 1
ATOM 6214 O O . PRO B 1 95 ? 42.10887 33.34889 60.81084 1.000 53.76536 87 PRO B O 1
ATOM 6225 N N . LYS B 1 96 ? 40.83734 33.04415 58.97440 1.000 56.85821 88 LYS B N 1
ATOM 6226 C CA . LYS B 1 96 ? 39.99404 34.19739 59.26700 1.000 64.02273 88 LYS B CA 1
ATOM 6227 C C . LYS B 1 96 ? 39.35812 34.07101 60.64503 1.000 57.24893 88 LYS B C 1
ATOM 6228 O O . LYS B 1 96 ? 39.35478 35.02354 61.43237 1.000 52.11364 88 LYS B O 1
ATOM 6247 N N . SER B 1 97 ? 38.80412 32.89564 60.94939 1.000 53.88048 89 SER B N 1
ATOM 6248 C CA . SER B 1 97 ? 38.18112 32.69015 62.25150 1.000 49.28102 89 SER B CA 1
ATOM 6249 C C . SER B 1 97 ? 39.22220 32.68811 63.36301 1.000 50.36809 89 SER B C 1
ATOM 6250 O O . SER B 1 97 ? 38.97108 33.20736 64.45720 1.000 45.92295 89 SER B O 1
ATOM 6258 N N . VAL B 1 98 ? 40.39801 32.11397 63.10205 1.000 50.49464 90 VAL B N 1
ATOM 6259 C CA . VAL B 1 98 ? 41.45558 32.11044 64.10597 1.000 47.17749 90 VAL B CA 1
ATOM 6260 C C . VAL B 1 98 ? 41.97848 33.52371 64.33020 1.000 47.67610 90 VAL B C 1
ATOM 6261 O O . VAL B 1 98 ? 42.20655 33.93904 65.47222 1.000 46.42751 90 VAL B O 1
ATOM 6274 N N . GLU B 1 99 ? 42.17706 34.28630 63.25187 1.000 49.89397 91 GLU B N 1
ATOM 6275 C CA . GLU B 1 99 ? 42.63889 35.66303 63.40562 1.000 50.91435 91 GLU B CA 1
ATOM 6276 C C . GLU B 1 99 ? 41.63601 36.48633 64.20526 1.000 49.68237 91 GLU B C 1
ATOM 6277 O O . GLU B 1 99 ? 42.00533 37.19407 65.15007 1.000 49.28925 91 GLU B O 1
ATOM 6289 N N . TYR B 1 100 ? 40.35778 36.41730 63.82690 1.000 49.43549 92 TYR B N 1
ATOM 6290 C CA . TYR B 1 100 ? 39.31710 37.14766 64.54405 1.000 48.51313 92 TYR B CA 1
ATOM 6291 C C . TYR B 1 100 ? 39.31082 36.77824 66.02335 1.000 46.15504 92 TYR B C 1
ATOM 6292 O O . TYR B 1 100 ? 39.26317 37.65431 66.89366 1.000 49.93098 92 TYR B O 1
ATOM 6310 N N . SER B 1 101 ? 39.38257 35.48095 66.32627 1.000 44.74233 93 SER B N 1
ATOM 6311 C CA . SER B 1 101 ? 39.28621 35.03890 67.71227 1.000 42.78647 93 SER B CA 1
ATOM 6312 C C . SER B 1 101 ? 40.46671 35.53374 68.53949 1.000 43.96315 93 SER B C 1
ATOM 6313 O O . SER B 1 101 ? 40.28718 35.96364 69.68462 1.000 42.20071 93 SER B O 1
ATOM 6321 N N . LEU B 1 102 ? 41.67905 35.48464 67.98079 1.000 50.51603 94 LEU B N 1
ATOM 6322 C CA . LEU B 1 102 ? 42.84681 35.94055 68.72669 1.000 44.80977 94 LEU B CA 1
ATOM 6323 C C . LEU B 1 102 ? 42.83601 37.45529 68.89775 1.000 46.19742 94 LEU B C 1
ATOM 6324 O O . LEU B 1 102 ? 43.19530 37.96603 69.96619 1.000 46.32977 94 LEU B O 1
ATOM 6340 N N . ASP B 1 103 ? 42.43402 38.19202 67.85792 1.000 47.63478 95 ASP B N 1
ATOM 6341 C CA . ASP B 1 103 ? 42.31585 39.64122 67.98586 1.000 49.77187 95 ASP B CA 1
ATOM 6342 C C . ASP B 1 103 ? 41.30367 40.01378 69.06157 1.000 50.89849 95 ASP B C 1
ATOM 6343 O O . ASP B 1 103 ? 41.55604 40.90405 69.88253 1.000 53.54476 95 ASP B O 1
ATOM 6352 N N . GLN B 1 104 ? 40.14634 39.34774 69.06935 1.000 49.88834 96 GLN B N 1
ATOM 6353 C CA . GLN B 1 104 ? 39.13528 39.64116 70.07853 1.000 56.46024 96 GLN B CA 1
ATOM 6354 C C . GLN B 1 104 ? 39.64207 39.31251 71.47713 1.000 50.69783 96 GLN B C 1
ATOM 6355 O O . GLN B 1 104 ? 39.37435 40.05190 72.43212 1.000 52.46914 96 GLN B O 1
ATOM 6369 N N . LEU B 1 105 ? 40.38500 38.21166 71.61716 1.000 51.02801 97 LEU B N 1
ATOM 6370 C CA . LEU B 1 105 ? 40.82269 37.77978 72.93994 1.000 53.92137 97 LEU B CA 1
ATOM 6371 C C . LEU B 1 105 ? 41.92962 38.67220 73.48045 1.000 51.87283 97 LEU B C 1
ATOM 6372 O O . LEU B 1 105 ? 41.92585 39.02213 74.66530 1.000 51.94518 97 LEU B O 1
ATOM 6388 N N . LEU B 1 106 ? 42.88532 39.04840 72.63523 1.000 51.32490 98 LEU B N 1
ATOM 6389 C CA . LEU B 1 106 ? 44.03478 39.81184 73.09807 1.000 56.61109 98 LEU B CA 1
ATOM 6390 C C . LEU B 1 106 ? 43.73222 41.28938 73.29706 1.000 59.47727 98 LEU B C 1
ATOM 6391 O O . LEU B 1 106 ? 44.60319 42.01974 73.78415 1.000 61.49279 98 LEU B O 1
ATOM 6407 N N . SER B 1 107 ? 42.52982 41.74396 72.95531 1.000 60.97767 99 SER B N 1
ATOM 6408 C CA . SER B 1 107 ? 42.19486 43.15873 73.03474 1.000 63.35087 99 SER B CA 1
ATOM 6409 C C . SER B 1 107 ? 41.21814 43.48906 74.15401 1.000 67.08699 99 SER B C 1
ATOM 6410 O O . SER B 1 107 ? 40.93317 44.67227 74.37536 1.000 69.06472 99 SER B O 1
ATOM 6418 N N . MET B 1 108 ? 40.69840 42.49276 74.86031 1.000 65.86079 100 MET B N 1
ATOM 6419 C CA . MET B 1 108 ? 39.65642 42.73172 75.84428 1.000 63.06817 100 MET B CA 1
ATOM 6420 C C . MET B 1 108 ? 40.24616 42.95290 77.23534 1.000 74.09331 100 MET B C 1
ATOM 6421 O O . MET B 1 108 ? 41.41385 42.66576 77.50554 1.000 68.17642 100 MET B O 1
ATOM 6435 N N . ASP B 1 109 ? 39.40569 43.47951 78.12514 1.000 70.42452 101 ASP B N 1
ATOM 6436 C CA . ASP B 1 109 ? 39.78425 43.78970 79.50247 1.000 71.10463 101 ASP B CA 1
ATOM 6437 C C . ASP B 1 109 ? 39.37300 42.60727 80.37325 1.000 73.88840 101 ASP B C 1
ATOM 6438 O O . ASP B 1 109 ? 38.19498 42.43994 80.69824 1.000 66.00133 101 ASP B O 1
ATOM 6447 N N . PHE B 1 110 ? 40.35371 41.78964 80.75804 1.000 76.84179 102 PHE B N 1
ATOM 6448 C CA . PHE B 1 110 ? 40.05061 40.56667 81.49199 1.000 73.42692 102 PHE B CA 1
ATOM 6449 C C . PHE B 1 110 ? 39.58101 40.86640 82.91034 1.000 72.90382 102 PHE B C 1
ATOM 6450 O O . PHE B 1 110 ? 38.65374 40.21856 83.40873 1.000 69.53128 102 PHE B O 1
ATOM 6467 N N . ALA B 1 111 ? 40.20764 41.83752 83.57923 1.000 74.32168 103 ALA B N 1
ATOM 6468 C CA . ALA B 1 111 ? 39.79311 42.17867 84.93592 1.000 77.17732 103 ALA B CA 1
ATOM 6469 C C . ALA B 1 111 ? 38.35258 42.67776 84.95737 1.000 73.35414 103 ALA B C 1
ATOM 6470 O O . ALA B 1 111 ? 37.57433 42.32309 85.85030 1.000 72.85740 103 ALA B O 1
ATOM 6477 N N . GLU B 1 112 ? 37.97923 43.51038 83.98050 1.000 69.31932 104 GLU B N 1
ATOM 6478 C CA . GLU B 1 112 ? 36.60504 43.99136 83.89009 1.000 65.54069 104 GLU B CA 1
ATOM 6479 C C . GLU B 1 112 ? 35.63178 42.85472 83.61063 1.000 61.22299 104 GLU B C 1
ATOM 6480 O O . GLU B 1 112 ? 34.48666 42.89136 84.07383 1.000 55.99681 104 GLU B O 1
ATOM 6492 N N . THR B 1 113 ? 36.06882 41.83637 82.87035 1.000 61.03540 105 THR B N 1
ATOM 6493 C CA . THR B 1 113 ? 35.17022 40.75731 82.48182 1.000 51.44519 105 THR B CA 1
ATOM 6494 C C . THR B 1 113 ? 34.90655 39.79404 83.63314 1.000 51.78186 105 THR B C 1
ATOM 6495 O O . THR B 1 113 ? 33.79004 39.27918 83.76793 1.000 50.97324 105 THR B O 1
ATOM 6506 N N . LEU B 1 114 ? 35.91433 39.53190 84.46874 1.000 57.04877 106 LEU B N 1
ATOM 6507 C CA . LEU B 1 114 ? 35.74561 38.53881 85.52227 1.000 53.64482 106 LEU B CA 1
ATOM 6508 C C . LEU B 1 114 ? 34.85294 39.04702 86.64626 1.000 55.48489 106 LEU B C 1
ATOM 6509 O O . LEU B 1 114 ? 34.19613 38.24332 87.31685 1.000 55.54841 106 LEU B O 1
ATOM 6525 N N . LYS B 1 115 ? 34.81150 40.36269 86.87610 1.000 66.04576 107 LYS B N 1
ATOM 6526 C CA . LYS B 1 115 ? 33.92885 40.89596 87.90960 1.000 67.32949 107 LYS B CA 1
ATOM 6527 C C . LYS B 1 115 ? 32.46988 40.61495 87.56870 1.000 67.38263 107 LYS B C 1
ATOM 6528 O O . LYS B 1 115 ? 31.72466 40.06172 88.38611 1.000 62.77811 107 LYS B O 1
ATOM 6547 N N . ARG B 1 116 ? 32.04222 40.99337 86.36036 1.000 64.31953 108 ARG B N 1
ATOM 6548 C CA . ARG B 1 116 ? 30.69605 40.65502 85.90766 1.000 66.95023 108 ARG B CA 1
ATOM 6549 C C . ARG B 1 116 ? 30.42840 39.16427 86.07597 1.000 68.49375 108 ARG B C 1
ATOM 6550 O O . ARG B 1 116 ? 29.42299 38.76219 86.67269 1.000 71.54814 108 ARG B O 1
ATOM 6571 N N . ARG B 1 117 ? 31.32839 38.32967 85.55125 1.000 69.79612 109 ARG B N 1
ATOM 6572 C CA . ARG B 1 117 ? 31.22816 36.88605 85.73722 1.000 65.03606 109 ARG B CA 1
ATOM 6573 C C . ARG B 1 117 ? 30.95840 36.53821 87.19325 1.000 64.41053 109 ARG B C 1
ATOM 6574 O O . ARG B 1 117 ? 30.05113 35.75773 87.49958 1.000 61.22583 109 ARG B O 1
ATOM 6595 N N . GLY B 1 118 ? 31.73239 37.12264 88.10861 1.000 70.46476 110 GLY B N 1
ATOM 6596 C CA . GLY B 1 118 ? 31.48413 36.88872 89.52011 1.000 77.85697 110 GLY B CA 1
ATOM 6597 C C . GLY B 1 118 ? 30.14349 37.43706 89.96625 1.000 84.85544 110 GLY B C 1
ATOM 6598 O O . GLY B 1 118 ? 29.38196 36.76090 90.66210 1.000 88.68243 110 GLY B O 1
ATOM 6602 N N . ASP B 1 119 ? 29.83321 38.67196 89.56421 1.000 82.18310 111 ASP B N 1
ATOM 6603 C CA . ASP B 1 119 ? 28.57362 39.28419 89.97114 1.000 80.90517 111 ASP B CA 1
ATOM 6604 C C . ASP B 1 119 ? 27.38035 38.51259 89.42089 1.000 80.17157 111 ASP B C 1
ATOM 6605 O O . ASP B 1 119 ? 26.37252 38.33855 90.11596 1.000 81.82589 111 ASP B O 1
ATOM 6614 N N . TYR B 1 120 ? 27.46560 38.05184 88.16912 1.000 74.91297 112 TYR B N 1
ATOM 6615 C CA . TYR B 1 120 ? 26.35963 37.29025 87.59722 1.000 71.05090 112 TYR B CA 1
ATOM 6616 C C . TYR B 1 120 ? 26.09727 36.02120 88.39874 1.000 66.00644 112 TYR B C 1
ATOM 6617 O O . TYR B 1 120 ? 24.93868 35.66958 88.65480 1.000 63.77798 112 TYR B O 1
ATOM 6635 N N . TYR B 1 121 ? 27.15987 35.31716 88.80507 1.000 63.87641 113 TYR B N 1
ATOM 6636 C CA . TYR B 1 121 ? 26.97902 34.16254 89.67863 1.000 59.95895 113 TYR B CA 1
ATOM 6637 C C . TYR B 1 121 ? 26.39328 34.57963 91.01987 1.000 60.56876 113 TYR B C 1
ATOM 6638 O O . TYR B 1 121 ? 25.66328 33.80295 91.64753 1.000 60.19455 113 TYR B O 1
ATOM 6656 N N . ASP B 1 122 ? 26.69527 35.79968 91.47540 1.000 64.42930 114 ASP B N 1
ATOM 6657 C CA . ASP B 1 122 ? 26.04258 36.33964 92.66127 1.000 67.92660 114 ASP B CA 1
ATOM 6658 C C . ASP B 1 122 ? 24.56926 36.63842 92.42206 1.000 63.34125 114 ASP B C 1
ATOM 6659 O O . ASP B 1 122 ? 23.85112 36.94031 93.38148 1.000 65.91308 114 ASP B O 1
ATOM 6668 N N . SER B 1 123 ? 24.10367 36.56159 91.17531 1.000 74.87961 115 SER B N 1
ATOM 6669 C CA . SER B 1 123 ? 22.69212 36.72920 90.85000 1.000 73.77559 115 SER B CA 1
ATOM 6670 C C . SER B 1 123 ? 21.96233 35.40241 90.69386 1.000 81.48309 115 SER B C 1
ATOM 6671 O O . SER B 1 123 ? 20.85016 35.24674 91.20731 1.000 86.38126 115 SER B O 1
ATOM 6679 N N . VAL B 1 124 ? 22.56873 34.43588 90.00379 1.000 86.76582 116 VAL B N 1
ATOM 6680 C CA . VAL B 1 124 ? 21.90438 33.15634 89.78025 1.000 100.96147 116 VAL B CA 1
ATOM 6681 C C . VAL B 1 124 ? 21.65992 32.44296 91.10465 1.000 113.42202 116 VAL B C 1
ATOM 6682 O O . VAL B 1 124 ? 20.58828 31.86646 91.32918 1.000 117.34727 116 VAL B O 1
ATOM 6695 N N . ALA B 1 125 ? 22.65211 32.45874 91.99786 1.000 112.90702 117 ALA B N 1
ATOM 6696 C CA . ALA B 1 125 ? 22.54846 31.68101 93.22737 1.000 104.81853 117 ALA B CA 1
ATOM 6697 C C . ALA B 1 125 ? 21.45454 32.21799 94.14144 1.000 65.77175 117 ALA B C 1
ATOM 6698 O O . ALA B 1 125 ? 20.75057 31.44679 94.79527 1.000 67.39806 117 ALA B O 1
ATOM 6705 N N . SER B 1 126 ? 21.30310 33.53514 94.20386 1.000 87.14329 118 SER B N 1
ATOM 6706 C CA . SER B 1 126 ? 20.34001 34.14216 95.11489 1.000 81.78367 118 SER B CA 1
ATOM 6707 C C . SER B 1 126 ? 18.92965 34.19965 94.54557 1.000 88.99464 118 SER B C 1
ATOM 6708 O O . SER B 1 126 ? 17.96116 33.99094 95.28658 1.000 85.89852 118 SER B O 1
ATOM 6716 N N . THR B 1 127 ? 18.79708 34.46238 93.25387 1.000 92.59272 119 THR B N 1
ATOM 6717 C CA . THR B 1 127 ? 17.50452 34.73300 92.65055 1.000 93.48392 119 THR B CA 1
ATOM 6718 C C . THR B 1 127 ? 16.83315 33.44918 92.17730 1.000 91.86474 119 THR B C 1
ATOM 6719 O O . THR B 1 127 ? 17.47686 32.42479 91.93808 1.000 91.59041 119 THR B O 1
ATOM 6730 N N . ASN B 1 128 ? 15.50978 33.52587 92.04355 1.000 86.39340 120 ASN B N 1
ATOM 6731 C CA . ASN B 1 128 ? 14.69990 32.40765 91.59013 1.000 83.70033 120 ASN B CA 1
ATOM 6732 C C . ASN B 1 128 ? 14.09468 32.62994 90.21214 1.000 72.94166 120 ASN B C 1
ATOM 6733 O O . ASN B 1 128 ? 13.59751 31.67146 89.61153 1.000 73.67882 120 ASN B O 1
ATOM 6744 N N . ARG B 1 129 ? 14.12557 33.85690 89.69634 1.000 70.24290 121 ARG B N 1
ATOM 6745 C CA . ARG B 1 129 ? 13.54243 34.16730 88.40058 1.000 67.47669 121 ARG B CA 1
ATOM 6746 C C . ARG B 1 129 ? 14.27487 35.35505 87.79898 1.000 60.84448 121 ARG B C 1
ATOM 6747 O O . ARG B 1 129 ? 14.56983 36.33134 88.49438 1.000 60.66152 121 ARG B O 1
ATOM 6768 N N . MET B 1 130 ? 14.56443 35.26076 86.50661 1.000 56.40953 122 MET B N 1
ATOM 6769 C CA . MET B 1 130 ? 15.22534 36.32456 85.76731 1.000 65.12108 122 MET B CA 1
ATOM 6770 C C . MET B 1 130 ? 14.36966 36.71859 84.57335 1.000 66.50667 122 MET B C 1
ATOM 6771 O O . MET B 1 130 ? 13.72377 35.86974 83.95060 1.000 56.56906 122 MET B O 1
ATOM 6785 N N . GLU B 1 131 ? 14.36012 38.01232 84.26587 1.000 55.63579 123 GLU B N 1
ATOM 6786 C CA . GLU B 1 131 ? 13.65842 38.54521 83.10500 1.000 60.06973 123 GLU B CA 1
ATOM 6787 C C . GLU B 1 131 ? 14.67356 39.20784 82.18709 1.000 55.15430 123 GLU B C 1
ATOM 6788 O O . GLU B 1 131 ? 15.41745 40.09768 82.61547 1.000 53.65982 123 GLU B O 1
ATOM 6800 N N . VAL B 1 132 ? 14.71100 38.76583 80.93493 1.000 50.67411 124 VAL B N 1
ATOM 6801 C CA . VAL B 1 132 ? 15.59663 39.32263 79.91927 1.000 51.43240 124 VAL B CA 1
ATOM 6802 C C . VAL B 1 132 ? 14.74062 40.14175 78.96666 1.000 49.67650 124 VAL B C 1
ATOM 6803 O O . VAL B 1 132 ? 13.85884 39.59720 78.29051 1.000 49.12673 124 VAL B O 1
ATOM 6816 N N . VAL B 1 133 ? 14.99020 41.44719 78.91611 1.000 51.99224 125 VAL B N 1
ATOM 6817 C CA . VAL B 1 133 ? 14.22613 42.35914 78.07178 1.000 51.83100 125 VAL B CA 1
ATOM 6818 C C . VAL B 1 133 ? 15.10665 42.78880 76.90326 1.000 51.80479 125 VAL B C 1
ATOM 6819 O O . VAL B 1 133 ? 16.13363 43.44934 77.09772 1.000 51.89049 125 VAL B O 1
ATOM 6832 N N . THR B 1 134 ? 14.70402 42.40942 75.69233 1.000 51.55153 126 THR B N 1
ATOM 6833 C CA . THR B 1 134 ? 15.33485 42.83237 74.44750 1.000 52.05536 126 THR B CA 1
ATOM 6834 C C . THR B 1 134 ? 14.27990 43.57184 73.63243 1.000 53.87337 126 THR B C 1
ATOM 6835 O O . THR B 1 134 ? 13.09924 43.56727 74.00862 1.000 53.96169 126 THR B O 1
ATOM 6846 N N . PRO B 1 135 ? 14.65382 44.22900 72.52780 1.000 55.51873 127 PRO B N 1
ATOM 6847 C CA . PRO B 1 135 ? 13.66885 45.04419 71.79558 1.000 56.91884 127 PRO B CA 1
ATOM 6848 C C . PRO B 1 135 ? 12.39080 44.29481 71.45271 1.000 59.15718 127 PRO B C 1
ATOM 6849 O O . PRO B 1 135 ? 12.41601 43.29167 70.73220 1.000 58.81110 127 PRO B O 1
ATOM 6860 N N . GLY B 1 136 ? 11.26828 44.78226 71.97582 1.000 61.79118 128 GLY B N 1
ATOM 6861 C CA . GLY B 1 136 ? 9.97822 44.18682 71.68120 1.000 62.40196 128 GLY B CA 1
ATOM 6862 C C . GLY B 1 136 ? 9.81886 42.77060 72.17725 1.000 60.74610 128 GLY B C 1
ATOM 6863 O O . GLY B 1 136 ? 9.02262 42.00997 71.61552 1.000 59.43686 128 GLY B O 1
ATOM 6867 N N . ALA B 1 137 ? 10.54764 42.39266 73.22204 1.000 60.08317 129 ALA B N 1
ATOM 6868 C CA . ALA B 1 137 ? 10.47698 41.02987 73.72155 1.000 57.78394 129 ALA B CA 1
ATOM 6869 C C . ALA B 1 137 ? 10.89597 41.00197 75.18200 1.000 55.80826 129 ALA B C 1
ATOM 6870 O O . ALA B 1 137 ? 11.65516 41.85709 75.64484 1.000 53.49419 129 ALA B O 1
ATOM 6877 N N . VAL B 1 138 ? 10.38163 40.00705 75.89731 1.000 55.58143 130 VAL B N 1
ATOM 6878 C CA . VAL B 1 138 ? 10.74035 39.75281 77.28642 1.000 55.64492 130 VAL B CA 1
ATOM 6879 C C . VAL B 1 138 ? 10.83742 38.24477 77.46033 1.000 56.97987 130 VAL B C 1
ATOM 6880 O O . VAL B 1 138 ? 9.93622 37.50850 77.04587 1.000 49.87242 130 VAL B O 1
ATOM 6893 N N . LEU B 1 139 ? 11.93223 37.78402 78.05744 1.000 58.99448 131 LEU B N 1
ATOM 6894 C CA . LEU B 1 139 ? 12.17131 36.36521 78.27438 1.000 49.92570 131 LEU B CA 1
ATOM 6895 C C . LEU B 1 139 ? 12.27454 36.08833 79.76492 1.000 50.93189 131 LEU B C 1
ATOM 6896 O O . LEU B 1 139 ? 12.91273 36.84353 80.50286 1.000 50.14699 131 LEU B O 1
ATOM 6912 N N . THR B 1 140 ? 11.64811 35.00119 80.20123 1.000 58.81778 132 THR B N 1
ATOM 6913 C CA . THR B 1 140 ? 11.63650 34.61242 81.60185 1.000 55.83216 132 THR B CA 1
ATOM 6914 C C . THR B 1 140 ? 12.42249 33.32368 81.79469 1.000 52.19504 132 THR B C 1
ATOM 6915 O O . THR B 1 140 ? 12.32780 32.39639 80.98374 1.000 50.67145 132 THR B O 1
ATOM 6926 N N . CYS B 1 141 ? 13.19706 33.27647 82.87571 1.000 52.57968 133 CYS B N 1
ATOM 6927 C CA . CYS B 1 141 ? 13.96601 32.09699 83.25173 1.000 52.62799 133 CYS B CA 1
ATOM 6928 C C . CYS B 1 141 ? 13.71402 31.81509 84.72360 1.000 54.80182 133 CYS B C 1
ATOM 6929 O O . CYS B 1 141 ? 14.00200 32.66070 85.57613 1.000 54.23203 133 CYS B O 1
ATOM 6937 N N . ASP B 1 142 ? 13.17485 30.63528 85.01925 1.000 53.75045 134 ASP B N 1
ATOM 6938 C CA . ASP B 1 142 ? 12.93282 30.19176 86.38713 1.000 56.33926 134 ASP B CA 1
ATOM 6939 C C . ASP B 1 142 ? 13.94837 29.11224 86.73302 1.000 55.79841 134 ASP B C 1
ATOM 6940 O O . ASP B 1 142 ? 14.00545 28.07612 86.06252 1.000 54.81179 134 ASP B O 1
ATOM 6949 N N . PHE B 1 143 ? 14.74190 29.35345 87.77398 1.000 56.86884 135 PHE B N 1
ATOM 6950 C CA . PHE B 1 143 ? 15.77340 28.41395 88.18768 1.000 56.84935 135 PHE B CA 1
ATOM 6951 C C . PHE B 1 143 ? 15.22013 27.43281 89.21350 1.000 59.33082 135 PHE B C 1
ATOM 6952 O O . PHE B 1 143 ? 14.51108 27.82245 90.14298 1.000 61.60577 135 PHE B O 1
ATOM 6969 N N . GLY B 1 144 ? 15.56200 26.16130 89.04147 1.000 67.93372 136 GLY B N 1
ATOM 6970 C CA . GLY B 1 144 ? 15.16763 25.12446 89.97315 1.000 66.44271 136 GLY B CA 1
ATOM 6971 C C . GLY B 1 144 ? 15.94565 25.18655 91.26270 1.000 65.90063 136 GLY B C 1
ATOM 6972 O O . GLY B 1 144 ? 16.69940 26.11733 91.53046 1.000 66.42021 136 GLY B O 1
ATOM 6976 N N . ASN B 1 145 ? 15.75194 24.14978 92.08705 1.000 73.70028 137 ASN B N 1
ATOM 6977 C CA . ASN B 1 145 ? 16.45205 24.06732 93.36085 1.000 79.67300 137 ASN B CA 1
ATOM 6978 C C . ASN B 1 145 ? 17.90288 23.64151 93.18017 1.000 75.97292 137 ASN B C 1
ATOM 6979 O O . ASN B 1 145 ? 18.75974 24.01076 93.99105 1.000 77.29675 137 ASN B O 1
ATOM 6990 N N . GLU B 1 146 ? 18.19476 22.87413 92.13223 1.000 72.05389 138 GLU B N 1
ATOM 6991 C CA . GLU B 1 146 ? 19.53863 22.37027 91.86810 1.000 73.74033 138 GLU B CA 1
ATOM 6992 C C . GLU B 1 146 ? 19.91611 22.75149 90.44401 1.000 64.58009 138 GLU B C 1
ATOM 6993 O O . GLU B 1 146 ? 19.39437 22.17236 89.48436 1.000 63.26652 138 GLU B O 1
ATOM 7005 N N . ILE B 1 147 ? 20.81444 23.72334 90.30355 1.000 65.21037 139 ILE B N 1
ATOM 7006 C CA . ILE B 1 147 ? 21.26425 24.17853 88.99265 1.000 63.35172 139 ILE B CA 1
ATOM 7007 C C . ILE B 1 147 ? 22.66655 23.64716 88.73406 1.000 68.33316 139 ILE B C 1
ATOM 7008 O O . ILE B 1 147 ? 23.52072 23.64508 89.62954 1.000 68.36014 139 ILE B O 1
ATOM 7024 N N . GLU B 1 148 ? 22.90512 23.19306 87.50499 1.000 65.48410 140 GLU B N 1
ATOM 7025 C CA . GLU B 1 148 ? 24.22373 22.74788 87.07355 1.000 64.63635 140 GLU B CA 1
ATOM 7026 C C . GLU B 1 148 ? 24.99413 23.92827 86.49769 1.000 61.99978 140 GLU B C 1
ATOM 7027 O O . GLU B 1 148 ? 24.44301 24.74217 85.75043 1.000 62.15186 140 GLU B O 1
ATOM 7039 N N . ILE B 1 149 ? 26.27172 24.01776 86.85601 1.000 59.77508 141 ILE B N 1
ATOM 7040 C CA . ILE B 1 149 ? 27.04657 25.24082 86.69721 1.000 57.38542 141 ILE B CA 1
ATOM 7041 C C . ILE B 1 149 ? 28.34795 24.94543 85.96841 1.000 51.98632 141 ILE B C 1
ATOM 7042 O O . ILE B 1 149 ? 28.97778 23.90566 86.19187 1.000 50.65737 141 ILE B O 1
ATOM 7058 N N . ALA B 1 150 ? 28.74597 25.86991 85.09855 1.000 50.81433 142 ALA B N 1
ATOM 7059 C CA . ALA B 1 150 ? 30.05401 25.82093 84.46664 1.000 47.91276 142 ALA B CA 1
ATOM 7060 C C . ALA B 1 150 ? 31.11197 26.34192 85.43327 1.000 48.58490 142 ALA B C 1
ATOM 7061 O O . ALA B 1 150 ? 30.86385 27.26100 86.21884 1.000 49.36065 142 ALA B O 1
ATOM 7068 N N . ASN B 1 151 ? 32.30151 25.74641 85.36259 1.000 50.56088 143 ASN B N 1
ATOM 7069 C CA . ASN B 1 151 ? 33.38048 26.04308 86.30087 1.000 53.38412 143 ASN B CA 1
ATOM 7070 C C . ASN B 1 151 ? 33.47861 27.53705 86.57952 1.000 50.49663 143 ASN B C 1
ATOM 7071 O O . ASN B 1 151 ? 33.48214 28.35596 85.65670 1.000 48.98066 143 ASN B O 1
ATOM 7082 N N . ASN B 1 152 ? 33.54703 27.88569 87.86619 1.000 57.47614 144 ASN B N 1
ATOM 7083 C CA . ASN B 1 152 ? 33.57604 29.27938 88.29613 1.000 62.10825 144 ASN B CA 1
ATOM 7084 C C . ASN B 1 152 ? 34.82429 29.60987 89.10814 1.000 58.57880 144 ASN B C 1
ATOM 7085 O O . ASN B 1 152 ? 34.80646 30.55329 89.90683 1.000 61.63678 144 ASN B O 1
ATOM 7096 N N . ASP B 1 153 ? 35.90921 28.86639 88.91456 1.000 57.41395 145 ASP B N 1
ATOM 7097 C CA . ASP B 1 153 ? 37.12868 29.12115 89.66803 1.000 60.36690 145 ASP B CA 1
ATOM 7098 C C . ASP B 1 153 ? 37.69585 30.49350 89.32242 1.000 56.69373 145 ASP B C 1
ATOM 7099 O O . ASP B 1 153 ? 37.75644 30.88325 88.15353 1.000 55.26332 145 ASP B O 1
ATOM 7108 N N . VAL B 1 154 ? 38.10691 31.23013 90.35566 1.000 58.88602 146 VAL B N 1
ATOM 7109 C CA . VAL B 1 154 ? 38.76324 32.52018 90.17379 1.000 67.62199 146 VAL B CA 1
ATOM 7110 C C . VAL B 1 154 ? 40.27919 32.41488 90.31277 1.000 66.24385 146 VAL B C 1
ATOM 7111 O O . VAL B 1 154 ? 40.99908 33.26945 89.77433 1.000 67.39871 146 VAL B O 1
ATOM 7124 N N . GLU B 1 155 ? 40.78170 31.41102 91.02701 1.000 68.80031 147 GLU B N 1
ATOM 7125 C CA . GLU B 1 155 ? 42.19277 31.04956 91.01785 1.000 78.17711 147 GLU B CA 1
ATOM 7126 C C . GLU B 1 155 ? 42.32886 29.73435 90.26225 1.000 74.90267 147 GLU B C 1
ATOM 7127 O O . GLU B 1 155 ? 41.62047 28.76683 90.56001 1.000 71.50448 147 GLU B O 1
ATOM 7139 N N . MET B 1 156 ? 43.21600 29.70679 89.27151 1.000 68.95040 148 MET B N 1
ATOM 7140 C CA . MET B 1 156 ? 43.32398 28.56447 88.37164 1.000 74.68124 148 MET B CA 1
ATOM 7141 C C . MET B 1 156 ? 44.05380 27.42183 89.06668 1.000 71.38803 148 MET B C 1
ATOM 7142 O O . MET B 1 156 ? 45.20181 27.57748 89.49888 1.000 71.23662 148 MET B O 1
ATOM 7156 N N . GLN B 1 157 ? 43.38318 26.27811 89.17179 1.000 66.08033 149 GLN B N 1
ATOM 7157 C CA . GLN B 1 157 ? 43.93286 25.12839 89.87270 1.000 71.05274 149 GLN B CA 1
ATOM 7158 C C . GLN B 1 157 ? 44.95474 24.40624 89.00612 1.000 77.19936 149 GLN B C 1
ATOM 7159 O O . GLN B 1 157 ? 44.79075 24.29360 87.78785 1.000 69.62182 149 GLN B O 1
ATOM 7173 N N . LYS B 1 158 ? 46.01479 23.91631 89.64500 1.000 83.34637 150 LYS B N 1
ATOM 7174 C CA . LYS B 1 158 ? 47.00515 23.11097 88.94568 1.000 85.74446 150 LYS B CA 1
ATOM 7175 C C . LYS B 1 158 ? 46.37513 21.79795 88.49781 1.000 83.91958 150 LYS B C 1
ATOM 7176 O O . LYS B 1 158 ? 45.66538 21.14093 89.26620 1.000 79.95062 150 LYS B O 1
ATOM 7195 N N . GLY B 1 159 ? 46.61533 21.42778 87.24396 1.000 82.89983 151 GLY B N 1
ATOM 7196 C CA . GLY B 1 159 ? 46.11081 20.18239 86.71099 1.000 82.80225 151 GLY B CA 1
ATOM 7197 C C . GLY B 1 159 ? 44.72204 20.23583 86.11596 1.000 76.96828 151 GLY B C 1
ATOM 7198 O O . GLY B 1 159 ? 44.23896 19.20565 85.62738 1.000 76.65168 151 GLY B O 1
ATOM 7202 N N . TRP B 1 160 ? 44.06023 21.38677 86.14698 1.000 72.10897 152 TRP B N 1
ATOM 7203 C CA . TRP B 1 160 ? 42.74199 21.54591 85.54883 1.000 67.78106 152 TRP B CA 1
ATOM 7204 C C . TRP B 1 160 ? 42.88029 22.28217 84.22274 1.000 60.10137 152 TRP B C 1
ATOM 7205 O O . TRP B 1 160 ? 43.52608 23.33374 84.15446 1.000 60.54498 152 TRP B O 1
ATOM 7226 N N . LEU B 1 161 ? 42.27456 21.72796 83.17356 1.000 58.77273 153 LEU B N 1
ATOM 7227 C CA . LEU B 1 161 ? 42.36336 22.30536 81.83324 1.000 57.03779 153 LEU B CA 1
ATOM 7228 C C . LEU B 1 161 ? 41.20223 23.27251 81.64642 1.000 53.61186 153 LEU B C 1
ATOM 7229 O O . LEU B 1 161 ? 40.10385 22.89367 81.23357 1.000 51.42375 153 LEU B O 1
ATOM 7245 N N . TYR B 1 162 ? 41.45360 24.54396 81.94398 1.000 52.23795 154 TYR B N 1
ATOM 7246 C CA . TYR B 1 162 ? 40.42217 25.56577 81.84161 1.000 48.12310 154 TYR B CA 1
ATOM 7247 C C . TYR B 1 162 ? 40.18164 25.93903 80.38455 1.000 47.16628 154 TYR B C 1
ATOM 7248 O O . TYR B 1 162 ? 41.12865 26.17433 79.62954 1.000 48.64893 154 TYR B O 1
ATOM 7266 N N . SER B 1 163 ? 38.91184 25.98411 79.99030 1.000 49.42996 155 SER B N 1
ATOM 7267 C CA . SER B 1 163 ? 38.51488 26.56470 78.71451 1.000 44.59128 155 SER B CA 1
ATOM 7268 C C . SER B 1 163 ? 38.32394 28.06281 78.92078 1.000 46.45860 155 SER B C 1
ATOM 7269 O O . SER B 1 163 ? 37.54519 28.47836 79.78754 1.000 39.28657 155 SER B O 1
ATOM 7277 N N . VAL B 1 164 ? 39.03775 28.87263 78.13465 1.000 48.21196 156 VAL B N 1
ATOM 7278 C CA . VAL B 1 164 ? 39.00185 30.31835 78.33695 1.000 44.79066 156 VAL B CA 1
ATOM 7279 C C . VAL B 1 164 ? 37.58225 30.85090 78.21159 1.000 39.57884 156 VAL B C 1
ATOM 7280 O O . VAL B 1 164 ? 37.23305 31.85932 78.83948 1.000 34.96258 156 VAL B O 1
ATOM 7293 N N . ALA B 1 165 ? 36.74322 30.19360 77.40564 1.000 38.46120 157 ALA B N 1
ATOM 7294 C CA . ALA B 1 165 ? 35.38277 30.67863 77.19970 1.000 38.08860 157 ALA B CA 1
ATOM 7295 C C . ALA B 1 165 ? 34.61803 30.74124 78.51422 1.000 39.10776 157 ALA B C 1
ATOM 7296 O O . ALA B 1 165 ? 33.84540 31.67823 78.74833 1.000 38.16723 157 ALA B O 1
ATOM 7303 N N . GLU B 1 166 ? 34.81765 29.75382 79.38860 1.000 40.98778 158 GLU B N 1
ATOM 7304 C CA . GLU B 1 166 ? 34.14296 29.77290 80.68070 1.000 43.21644 158 GLU B CA 1
ATOM 7305 C C . GLU B 1 166 ? 34.54376 30.98258 81.51491 1.000 43.91170 158 GLU B C 1
ATOM 7306 O O . GLU B 1 166 ? 33.81391 31.35430 82.44223 1.000 41.90037 158 GLU B O 1
ATOM 7318 N N . PHE B 1 167 ? 35.68543 31.60266 81.21309 1.000 46.08749 159 PHE B N 1
ATOM 7319 C CA . PHE B 1 167 ? 36.08480 32.81850 81.90882 1.000 50.94075 159 PHE B CA 1
ATOM 7320 C C . PHE B 1 167 ? 35.35186 34.05442 81.40224 1.000 53.09582 159 PHE B C 1
ATOM 7321 O O . PHE B 1 167 ? 35.50967 35.13471 81.98517 1.000 55.77789 159 PHE B O 1
ATOM 7338 N N . PHE B 1 168 ? 34.57033 33.93035 80.32960 1.000 55.35604 160 PHE B N 1
ATOM 7339 C CA . PHE B 1 168 ? 33.95059 35.07751 79.67985 1.000 55.52616 160 P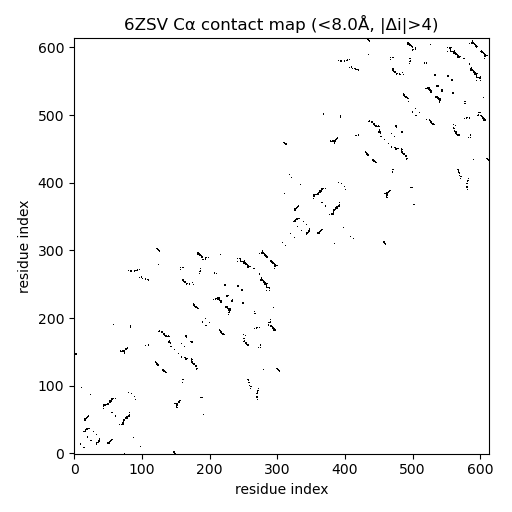HE B CA 1
ATOM 7340 C C . PHE B 1 168 ? 32.43473 35.09299 79.82387 1.000 54.64603 160 PHE B C 1
ATOM 7341 O O . PHE B 1 168 ? 31.77088 35.94289 79.21595 1.000 51.74192 160 PHE B O 1
ATOM 7358 N N . GLU B 1 169 ? 31.86889 34.18414 80.61140 1.000 60.07853 161 GLU B N 1
ATOM 7359 C CA . GLU B 1 169 ? 30.42219 34.12385 80.74490 1.000 45.66363 161 GLU B CA 1
ATOM 7360 C C . GLU B 1 169 ? 30.04892 33.39554 82.02612 1.000 70.15508 161 GLU B C 1
ATOM 7361 O O . GLU B 1 169 ? 30.82359 32.60091 82.56402 1.000 69.75344 161 GLU B O 1
ATOM 7373 N N . THR B 1 170 ? 28.83978 33.69201 82.50487 1.000 82.15102 162 THR B N 1
ATOM 7374 C CA . THR B 1 170 ? 28.19476 32.94794 83.58245 1.000 94.67417 162 THR B CA 1
ATOM 7375 C C . THR B 1 170 ? 27.14690 32.05118 82.93359 1.000 95.56798 162 THR B C 1
ATOM 7376 O O . THR B 1 170 ? 26.15493 32.54464 82.38673 1.000 105.89783 162 THR B O 1
ATOM 7387 N N . SER B 1 171 ? 27.36183 30.73836 82.98915 1.000 81.36877 163 SER B N 1
ATOM 7388 C CA . SER B 1 171 ? 26.57524 29.79416 82.20523 1.000 66.74583 163 SER B CA 1
ATOM 7389 C C . SER B 1 171 ? 25.89451 28.77695 83.10790 1.000 51.05711 163 SER B C 1
ATOM 7390 O O . SER B 1 171 ? 26.56585 28.05271 83.85196 1.000 49.19774 163 SER B O 1
ATOM 7398 N N . VAL B 1 172 ? 24.56478 28.72172 83.02553 1.000 46.79648 164 VAL B N 1
ATOM 7399 C CA . VAL B 1 172 ? 23.76671 27.66587 83.63571 1.000 41.18711 164 VAL B CA 1
ATOM 7400 C C . VAL B 1 172 ? 23.28359 26.75621 82.51552 1.000 34.85090 164 VAL B C 1
ATOM 7401 O O . VAL B 1 172 ? 23.02210 27.20870 81.39353 1.000 30.53587 164 VAL B O 1
ATOM 7414 N N . ILE B 1 173 ? 23.15960 25.46415 82.81364 1.000 32.41971 165 ILE B N 1
ATOM 7415 C CA . ILE B 1 173 ? 22.86093 24.48755 81.77368 1.000 33.22543 165 ILE B CA 1
ATOM 7416 C C . ILE B 1 173 ? 21.92361 23.40728 82.29317 1.000 34.60030 165 ILE B C 1
ATOM 7417 O O . ILE B 1 173 ? 21.92819 23.06859 83.47966 1.000 34.17839 165 ILE B O 1
ATOM 7433 N N . ASN B 1 174 ? 21.11263 22.86677 81.37871 1.000 47.87641 166 ASN B N 1
ATOM 7434 C CA . ASN B 1 174 ? 20.22510 21.74163 81.67119 1.000 53.32402 166 ASN B CA 1
ATOM 7435 C C . ASN B 1 174 ? 20.89541 20.47170 81.15416 1.000 52.46562 166 ASN B C 1
ATOM 7436 O O . ASN B 1 174 ? 20.57895 19.95585 80.08214 1.000 52.23362 166 ASN B O 1
ATOM 7447 N N . LEU B 1 175 ? 21.84211 19.96430 81.94242 1.000 53.09158 167 LEU B N 1
ATOM 7448 C CA . LEU B 1 175 ? 22.65371 18.81982 81.54482 1.000 61.69472 167 LEU B CA 1
ATOM 7449 C C . LEU B 1 175 ? 22.06911 17.49906 82.02930 1.000 61.68146 167 LEU B C 1
ATOM 7450 O O . LEU B 1 175 ? 21.97551 16.54081 81.25647 1.000 58.22023 167 LEU B O 1
ATOM 7466 N N . GLU B 1 176 ? 21.67803 17.43005 83.30232 1.000 58.84330 168 GLU B N 1
ATOM 7467 C CA . GLU B 1 176 ? 21.13003 16.18885 83.83648 1.000 66.02372 168 GLU B CA 1
ATOM 7468 C C . GLU B 1 176 ? 19.84846 15.80524 83.10967 1.000 66.12219 168 GLU B C 1
ATOM 7469 O O . GLU B 1 176 ? 19.65919 14.64375 82.72905 1.000 64.78469 168 GLU B O 1
ATOM 7481 N N . ALA B 1 177 ? 18.95547 16.77021 82.90341 1.000 65.76259 169 ALA B N 1
ATOM 7482 C CA . ALA B 1 177 ? 17.68800 16.50135 82.24093 1.000 59.76149 169 ALA B CA 1
ATOM 7483 C C . ALA B 1 177 ? 17.23744 17.75374 81.49608 1.000 62.02040 169 ALA B C 1
ATOM 7484 O O . ALA B 1 177 ? 17.94491 18.76232 81.44772 1.000 55.96914 169 ALA B O 1
ATOM 7491 N N . ASP B 1 178 ? 16.03151 17.68142 80.92343 1.000 63.15802 170 ASP B N 1
ATOM 7492 C CA . ASP B 1 178 ? 15.52195 18.75628 80.07588 1.000 59.10468 170 ASP B CA 1
ATOM 7493 C C . ASP B 1 178 ? 15.51250 20.08723 80.80681 1.000 55.74257 170 ASP B C 1
ATOM 7494 O O . ASP B 1 178 ? 15.92833 21.11247 80.25165 1.000 56.08297 170 ASP B O 1
ATOM 7503 N N . ARG B 1 179 ? 15.06968 20.08556 82.05892 1.000 56.84725 171 ARG B N 1
ATOM 7504 C CA . ARG B 1 179 ? 14.96437 21.32307 82.82415 1.000 59.42680 171 ARG B CA 1
ATOM 7505 C C . ARG B 1 179 ? 15.48637 21.11935 84.23809 1.000 60.95340 171 ARG B C 1
ATOM 7506 O O . ARG B 1 179 ? 14.86802 21.52083 85.22712 1.000 56.91226 171 ARG B O 1
ATOM 7527 N N . SER B 1 180 ? 16.66793 20.50786 84.33328 1.000 64.37523 172 SER B N 1
ATOM 7528 C CA . SER B 1 180 ? 17.24564 20.21671 85.63678 1.000 64.98284 172 SER B CA 1
ATOM 7529 C C . SER B 1 180 ? 17.61984 21.48771 86.37940 1.000 59.49697 172 SER B C 1
ATOM 7530 O O . SER B 1 180 ? 17.63903 21.49247 87.61367 1.000 58.65048 172 SER B O 1
ATOM 7538 N N . SER B 1 181 ? 17.89535 22.56607 85.66053 1.000 53.34289 173 SER B N 1
ATOM 7539 C CA . SER B 1 181 ? 18.33681 23.80959 86.27912 1.000 54.71156 173 SER B CA 1
ATOM 7540 C C . SER B 1 181 ? 17.38524 24.97022 86.04859 1.000 50.42394 173 SER B C 1
ATOM 7541 O O . SER B 1 181 ? 17.15656 25.76050 86.96710 1.000 51.39718 173 SER B O 1
ATOM 7549 N N . TYR B 1 182 ? 16.81484 25.09286 84.85193 1.000 47.84220 174 TYR B N 1
ATOM 7550 C CA . TYR B 1 182 ? 16.00146 26.25025 84.51517 1.000 49.22808 174 TYR B CA 1
ATOM 7551 C C . TYR B 1 182 ? 14.97979 25.87273 83.45324 1.000 51.31494 174 TYR B C 1
ATOM 7552 O O . TYR B 1 182 ? 15.18476 24.93824 82.67393 1.000 52.51990 174 TYR B O 1
ATOM 7570 N N . THR B 1 183 ? 13.87133 26.61067 83.43999 1.000 51.83529 175 THR B N 1
ATOM 7571 C CA . THR B 1 183 ? 12.88319 26.54875 82.37573 1.000 50.48583 175 THR B CA 1
ATOM 7572 C C . THR B 1 183 ? 12.75499 27.93488 81.75986 1.000 50.94677 175 THR B C 1
ATOM 7573 O O . THR B 1 183 ? 12.90197 28.95209 82.44581 1.000 47.99839 175 THR B O 1
ATOM 7584 N N . LEU B 1 184 ? 12.49340 27.97222 80.45708 1.000 50.11722 176 LEU B N 1
ATOM 7585 C CA . LEU B 1 184 ? 12.38988 29.22076 79.71676 1.000 50.83636 176 LEU B CA 1
ATOM 7586 C C . LEU B 1 184 ? 10.99447 29.36433 79.12882 1.000 49.15376 176 LEU B C 1
ATOM 7587 O O . LEU B 1 184 ? 10.42309 28.39802 78.61008 1.000 51.02482 176 LEU B O 1
ATOM 7603 N N . ASN B 1 185 ? 10.44280 30.57466 79.22138 1.000 48.97817 177 ASN B N 1
ATOM 7604 C CA . ASN B 1 185 ? 9.14052 30.88687 78.63860 1.000 50.78728 177 ASN B CA 1
ATOM 7605 C C . ASN B 1 185 ? 9.18949 32.34072 78.19807 1.000 52.80277 177 ASN B C 1
ATOM 7606 O O . ASN B 1 185 ? 9.30145 33.24217 79.03546 1.000 50.20900 177 ASN B O 1
ATOM 7617 N N . GLY B 1 186 ? 9.10251 32.57622 76.90199 1.000 45.87890 178 GLY B N 1
ATOM 7618 C CA . GLY B 1 186 ? 9.08647 33.91678 76.36999 1.000 46.13884 178 GLY B CA 1
ATOM 7619 C C . GLY B 1 186 ? 9.94535 34.01082 75.13440 1.000 44.87366 178 GLY B C 1
ATOM 7620 O O . GLY B 1 186 ? 10.38912 33.00739 74.58127 1.000 43.95827 178 GLY B O 1
ATOM 7624 N N . ASP B 1 187 ? 10.18325 35.24726 74.70775 1.000 47.56017 179 ASP B N 1
ATOM 7625 C CA . ASP B 1 187 ? 10.88945 35.54124 73.47187 1.000 44.76370 179 ASP B CA 1
ATOM 7626 C C . ASP B 1 187 ? 12.18232 36.28323 73.77153 1.000 47.56701 179 ASP B C 1
ATOM 7627 O O . ASP B 1 187 ? 12.29262 36.99470 74.77448 1.000 44.73680 179 ASP B O 1
ATOM 7636 N N . LEU B 1 188 ? 13.15982 36.10930 72.88597 1.000 42.45259 180 LEU B N 1
ATOM 7637 C CA . LEU B 1 188 ? 14.46161 36.75523 73.02397 1.000 41.83010 180 LEU B CA 1
ATOM 7638 C C . LEU B 1 188 ? 14.85062 37.32704 71.66849 1.000 46.20550 180 LEU B C 1
ATOM 7639 O O . LEU B 1 188 ? 15.07791 36.57355 70.71796 1.000 41.22654 180 LEU B O 1
ATOM 7655 N N . CYS B 1 189 ? 14.91109 38.65316 71.57728 1.000 46.75489 181 CYS B N 1
ATOM 7656 C CA . CYS B 1 189 ? 15.43787 39.33685 70.40209 1.000 43.67116 181 CYS B CA 1
ATOM 7657 C C . CYS B 1 189 ? 16.94890 39.44845 70.56051 1.000 42.60664 181 CYS B C 1
ATOM 7658 O O . CYS B 1 189 ? 17.43006 40.07655 71.51013 1.000 43.41121 181 CYS B O 1
ATOM 7666 N N . PHE B 1 190 ? 17.69304 38.84063 69.64021 1.000 49.06640 182 PHE B N 1
ATOM 7667 C CA . PHE B 1 190 ? 19.13220 38.67685 69.78499 1.000 47.02087 182 PHE B CA 1
ATOM 7668 C C . PHE B 1 190 ? 19.87098 39.26821 68.59052 1.000 43.23714 182 PHE B C 1
ATOM 7669 O O . PHE B 1 190 ? 19.28651 39.57010 67.54694 1.000 42.17231 182 PHE B O 1
ATOM 7686 N N . THR B 1 191 ? 21.18482 39.42110 68.76394 1.000 44.76929 183 THR B N 1
ATOM 7687 C CA . THR B 1 191 ? 22.02471 40.08306 67.76974 1.000 46.20353 183 THR B CA 1
ATOM 7688 C C . THR B 1 191 ? 22.49411 39.11015 66.69078 1.000 44.37134 183 THR B C 1
ATOM 7689 O O . THR B 1 191 ? 22.24279 39.32431 65.50061 1.000 44.71957 183 THR B O 1
ATOM 7700 N N . GLY B 1 192 ? 23.18115 38.04530 67.09253 1.000 42.39852 184 GLY B N 1
ATOM 7701 C CA . GLY B 1 192 ? 23.64136 37.04090 66.15650 1.000 40.28813 184 GLY B CA 1
ATOM 7702 C C . GLY B 1 192 ? 23.65326 35.67008 66.79171 1.000 37.30143 184 GLY B C 1
ATOM 7703 O O . GLY B 1 192 ? 23.01333 35.46112 67.82558 1.000 36.94476 184 GLY B O 1
ATOM 7707 N N . LEU B 1 193 ? 24.37860 34.72560 66.19947 1.000 36.86911 185 LEU B N 1
ATOM 7708 C CA . LEU B 1 193 ? 24.43596 33.38680 66.76025 1.000 42.86120 185 LEU B CA 1
ATOM 7709 C C . LEU B 1 193 ? 25.73119 32.70692 66.35534 1.000 35.79660 185 LEU B C 1
ATOM 7710 O O . LEU B 1 193 ? 26.36949 33.06860 65.36428 1.000 36.35131 185 LEU B O 1
ATOM 7726 N N . ILE B 1 194 ? 26.10810 31.70599 67.14747 1.000 35.18457 186 ILE B N 1
ATOM 7727 C CA . ILE B 1 194 ? 27.16011 30.76654 66.79551 1.000 36.49192 186 ILE B CA 1
ATOM 7728 C C . ILE B 1 194 ? 26.59793 29.36358 66.98998 1.000 35.92055 186 ILE B C 1
ATOM 7729 O O . ILE B 1 194 ? 25.53947 29.17361 67.58743 1.000 36.39186 186 ILE B O 1
ATOM 7745 N N . TYR B 1 195 ? 27.32578 28.36876 66.48939 1.000 43.12303 187 TYR B N 1
ATOM 7746 C CA . TYR B 1 195 ? 26.91772 26.97785 66.62857 1.000 38.01682 187 TYR B CA 1
ATOM 7747 C C . TYR B 1 195 ? 28.15381 26.11801 66.84500 1.000 44.81053 187 TYR B C 1
ATOM 7748 O O . TYR B 1 195 ? 29.23201 26.40785 66.32055 1.000 38.79772 187 TYR B O 1
ATOM 7766 N N . LEU B 1 196 ? 27.98141 25.05656 67.62984 1.000 40.06411 188 LEU B N 1
ATOM 7767 C CA . LEU B 1 196 ? 29.08276 24.22985 68.10156 1.000 43.27458 188 LEU B CA 1
ATOM 7768 C C . LEU B 1 196 ? 28.78627 22.77046 67.80686 1.000 46.83115 188 LEU B C 1
ATOM 7769 O O . LEU B 1 196 ? 27.66998 22.29795 68.04430 1.000 48.73135 188 LEU B O 1
ATOM 7785 N N . CYS B 1 197 ? 29.78966 22.06622 67.29395 1.000 50.11210 189 CYS B N 1
ATOM 7786 C CA . CYS B 1 197 ? 29.67923 20.65140 66.97168 1.000 51.31607 189 CYS B CA 1
ATOM 7787 C C . CYS B 1 197 ? 30.80945 19.90425 67.66108 1.000 54.04488 189 CYS B C 1
ATOM 7788 O O . CYS B 1 197 ? 31.97464 20.30207 67.55827 1.000 53.53190 189 CYS B O 1
ATOM 7796 N N . ASN B 1 198 ? 30.46456 18.83059 68.36468 1.000 59.16083 190 ASN B N 1
ATOM 7797 C CA . ASN B 1 198 ? 31.45249 18.01054 69.05236 1.000 65.89656 190 ASN B CA 1
ATOM 7798 C C . ASN B 1 198 ? 32.00515 16.88983 68.18124 1.000 67.65536 190 ASN B C 1
ATOM 7799 O O . ASN B 1 198 ? 32.90416 16.16617 68.62367 1.000 64.11190 190 ASN B O 1
ATOM 7810 N N . ARG B 1 199 ? 31.49493 16.72319 66.96579 1.000 71.13688 191 ARG B N 1
ATOM 7811 C CA . ARG B 1 199 ? 31.87112 15.60907 66.11251 1.000 75.22383 191 ARG B CA 1
ATOM 7812 C C . ARG B 1 199 ? 32.08793 16.09384 64.68628 1.000 82.65373 191 ARG B C 1
ATOM 7813 O O . ARG B 1 199 ? 31.44549 17.05783 64.25221 1.000 80.05984 191 ARG B O 1
ATOM 7834 N N . PRO B 1 200 ? 32.98281 15.44168 63.93719 1.000 89.97840 192 PRO B N 1
ATOM 7835 C CA . PRO B 1 200 ? 33.12466 15.80815 62.51628 1.000 90.54779 192 PRO B CA 1
ATOM 7836 C C . PRO B 1 200 ? 31.90305 15.45573 61.68468 1.000 92.66828 192 PRO B C 1
ATOM 7837 O O . PRO B 1 200 ? 31.57468 16.19440 60.74796 1.000 92.28200 192 PRO B O 1
ATOM 7848 N N . ASP B 1 201 ? 31.22061 14.34902 61.99241 1.000 94.97546 193 ASP B N 1
ATOM 7849 C CA . ASP B 1 201 ? 30.07444 13.93959 61.18652 1.000 95.49244 193 ASP B CA 1
ATOM 7850 C C . ASP B 1 201 ? 28.96710 14.98571 61.23063 1.000 95.77440 193 ASP B C 1
ATOM 7851 O O . ASP B 1 201 ? 28.38597 15.32850 60.19441 1.000 98.23653 193 ASP B O 1
ATOM 7860 N N . LEU B 1 202 ? 28.66246 15.50761 62.42064 1.000 95.61372 194 LEU B N 1
ATOM 7861 C CA . LEU B 1 202 ? 27.63710 16.53952 62.53254 1.000 98.18101 194 LEU B CA 1
ATOM 7862 C C . LEU B 1 202 ? 28.06296 17.81983 61.82584 1.000 97.65975 194 LEU B C 1
ATOM 7863 O O . LEU B 1 202 ? 27.24084 18.48469 61.18550 1.000 100.65534 194 LEU B O 1
ATOM 7879 N N . LYS B 1 203 ? 29.34131 18.18419 61.93754 1.000 93.48207 195 LYS B N 1
ATOM 7880 C CA . LYS B 1 203 ? 29.81915 19.42253 61.33336 1.000 107.77461 195 LYS B CA 1
ATOM 7881 C C . LYS B 1 203 ? 29.68757 19.38221 59.81610 1.000 150.61617 195 LYS B C 1
ATOM 7882 O O . LYS B 1 203 ? 29.35565 20.39189 59.18713 1.000 101.72612 195 LYS B O 1
ATOM 7901 N N . GLU B 1 204 ? 29.94538 18.22070 59.21136 1.000 90.79579 196 GLU B N 1
ATOM 7902 C CA . GLU B 1 204 ? 29.82517 18.08666 57.76400 1.000 89.99508 196 GLU B CA 1
ATOM 7903 C C . GLU B 1 204 ? 28.38666 18.27164 57.30438 1.000 109.18217 196 GLU B C 1
ATOM 7904 O O . GLU B 1 204 ? 28.13708 18.90094 56.27142 1.000 122.11300 196 GLU B O 1
ATOM 7916 N N . ARG B 1 205 ? 27.42789 17.73873 58.06337 1.000 132.12724 197 ARG B N 1
ATOM 7917 C CA . ARG B 1 205 ? 26.03682 17.74854 57.63260 1.000 143.54477 197 ARG B CA 1
ATOM 7918 C C . ARG B 1 205 ? 25.37297 19.09549 57.88425 1.000 137.71552 197 ARG B C 1
ATOM 7919 O O . ARG B 1 205 ? 24.65455 19.60337 57.01613 1.000 139.33066 197 ARG B O 1
ATOM 7940 N N . ALA B 1 206 ? 25.60407 19.69073 59.05427 1.000 133.69361 198 ALA B N 1
ATOM 7941 C CA . ALA B 1 206 ? 24.82971 20.84882 59.47749 1.000 125.47600 198 ALA B CA 1
ATOM 7942 C C . ALA B 1 206 ? 25.52278 22.18229 59.23897 1.000 108.12688 198 ALA B C 1
ATOM 7943 O O . ALA B 1 206 ? 24.85119 23.21932 59.27946 1.000 110.41551 198 ALA B O 1
ATOM 7950 N N . SER B 1 207 ? 26.83160 22.18728 58.98759 1.000 95.00915 199 SER B N 1
ATOM 7951 C CA . SER B 1 207 ? 27.56093 23.44824 58.89325 1.000 72.93461 199 SER B CA 1
ATOM 7952 C C . SER B 1 207 ? 26.98616 24.33984 57.79866 1.000 61.62611 199 SER B C 1
ATOM 7953 O O . SER B 1 207 ? 26.74611 25.53296 58.01773 1.000 65.33798 199 SER B O 1
ATOM 7961 N N . ALA B 1 208 ? 26.76398 23.77736 56.60772 1.000 63.59718 200 ALA B N 1
ATOM 7962 C CA . ALA B 1 208 ? 26.24815 24.56571 55.49244 1.000 62.77113 200 ALA B CA 1
ATOM 7963 C C . ALA B 1 208 ? 24.95103 25.27025 55.87185 1.000 60.73101 200 ALA B C 1
ATOM 7964 O O . ALA B 1 208 ? 24.80355 26.48081 55.66921 1.000 56.57230 200 ALA B O 1
ATOM 7971 N N . THR B 1 209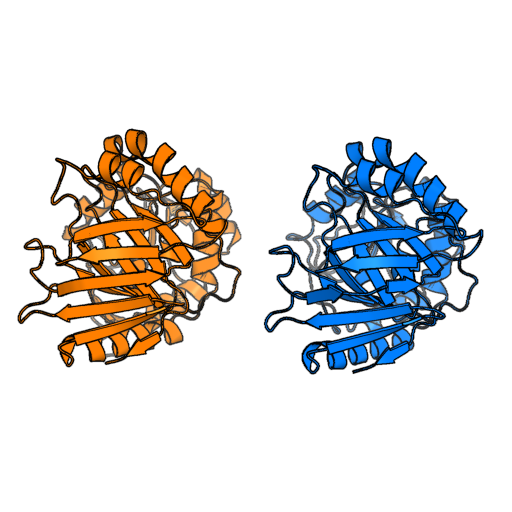 ? 23.99696 24.52360 56.42956 1.000 60.73789 201 THR B N 1
ATOM 7972 C CA . THR B 1 209 ? 22.73737 25.12673 56.84970 1.000 51.47328 201 THR B CA 1
ATOM 7973 C C . THR B 1 209 ? 22.96705 26.19190 57.91721 1.000 51.01637 201 THR B C 1
ATOM 7974 O O . THR B 1 209 ? 22.39268 27.28535 57.85484 1.000 45.95442 201 THR B O 1
ATOM 7985 N N . MET B 1 210 ? 23.80584 25.88999 58.91184 1.000 54.28003 202 MET B N 1
ATOM 7986 C CA . MET B 1 210 ? 23.98897 26.81610 60.02472 1.000 50.74422 202 MET B CA 1
ATOM 7987 C C . MET B 1 210 ? 24.60849 28.13124 59.57177 1.000 52.61974 202 MET B C 1
ATOM 7988 O O . MET B 1 210 ? 24.28816 29.18654 60.12955 1.000 53.99547 202 MET B O 1
ATOM 8002 N N . ASP B 1 211 ? 25.48130 28.10033 58.56138 1.000 46.05008 203 ASP B N 1
ATOM 8003 C CA . ASP B 1 211 ? 26.07156 29.33952 58.06626 1.000 48.70881 203 ASP B CA 1
ATOM 8004 C C . ASP B 1 211 ? 25.02239 30.20533 57.38408 1.000 47.49041 203 ASP B C 1
ATOM 8005 O O . ASP B 1 211 ? 25.07807 31.43684 57.47535 1.000 46.49148 203 ASP B O 1
ATOM 8014 N N . GLU B 1 212 ? 24.05888 29.58443 56.69887 1.000 48.18100 204 GLU B N 1
ATOM 8015 C CA . GLU B 1 212 ? 22.94487 30.34435 56.14358 1.000 48.56404 204 GLU B CA 1
ATOM 8016 C C . GLU B 1 212 ? 22.21971 31.13722 57.22335 1.000 50.99840 204 GLU B C 1
ATOM 8017 O O . GLU B 1 212 ? 21.89494 32.31246 57.02778 1.000 48.98787 204 GLU B O 1
ATOM 8029 N N . LEU B 1 213 ? 21.95756 30.50778 58.37444 1.000 48.35030 205 LEU B N 1
ATOM 8030 C CA . LEU B 1 213 ? 21.21938 31.18678 59.43267 1.000 48.68685 205 LEU B CA 1
ATOM 8031 C C . LEU B 1 213 ? 22.02792 32.33681 60.01951 1.000 48.30597 205 LEU B C 1
ATOM 8032 O O . LEU B 1 213 ? 21.46282 33.37867 60.37368 1.000 47.71283 205 LEU B O 1
ATOM 8048 N N . MET B 1 214 ? 23.35019 32.17424 60.12165 1.000 48.12085 206 MET B N 1
ATOM 8049 C CA . MET B 1 214 ? 24.18470 33.24755 60.65381 1.000 50.17557 206 MET B CA 1
ATOM 8050 C C . MET B 1 214 ? 24.13264 34.47747 59.75585 1.000 50.23904 206 MET B C 1
ATOM 8051 O O . MET B 1 214 ? 24.07699 35.61209 60.24501 1.000 49.99785 206 MET B O 1
ATOM 8065 N N . ARG B 1 215 ? 24.15352 34.27377 58.43745 1.000 49.62559 207 ARG B N 1
ATOM 8066 C CA . ARG B 1 215 ? 24.10109 35.40279 57.51539 1.000 52.98701 207 ARG B CA 1
ATOM 8067 C C . ARG B 1 215 ? 22.71329 36.02918 57.49106 1.000 58.59170 207 ARG B C 1
ATOM 8068 O O . ARG B 1 215 ? 22.58427 37.25513 57.39620 1.000 54.80583 207 ARG B O 1
ATOM 8089 N N . MET B 1 216 ? 21.66367 35.20827 57.58686 1.000 68.53828 208 MET B N 1
ATOM 8090 C CA . MET B 1 216 ? 20.31640 35.75966 57.68847 1.000 76.84489 208 MET B CA 1
ATOM 8091 C C . MET B 1 216 ? 20.19822 36.68403 58.89578 1.000 85.68743 208 MET B C 1
ATOM 8092 O O . MET B 1 216 ? 19.50089 37.70351 58.84205 1.000 106.21692 208 MET B O 1
ATOM 8106 N N . SER B 1 217 ? 20.87172 36.34204 59.99832 1.000 74.31466 209 SER B N 1
ATOM 8107 C CA . SER B 1 217 ? 20.74663 37.11708 61.22723 1.000 78.92205 209 SER B CA 1
ATOM 8108 C C . SER B 1 217 ? 21.28409 38.53220 61.08149 1.000 92.73483 209 SER B C 1
ATOM 8109 O O . SER B 1 217 ? 20.93583 39.39526 61.89398 1.000 107.04087 209 SER B O 1
ATOM 8117 N N . THR B 1 218 ? 22.11038 38.79126 60.06781 1.000 91.75636 210 THR B N 1
ATOM 8118 C CA . THR B 1 218 ? 22.64959 40.12699 59.85472 1.000 72.40435 210 THR B CA 1
ATOM 8119 C C . THR B 1 218 ? 21.66630 41.06579 59.16775 1.000 80.86024 210 THR B C 1
ATOM 8120 O O . THR B 1 218 ? 21.91940 42.27505 59.11494 1.000 58.72661 210 THR B O 1
ATOM 8131 N N . ARG B 1 219 ? 20.57133 40.54676 58.62033 1.000 66.63145 211 ARG B N 1
ATOM 8132 C CA . ARG B 1 219 ? 19.68747 41.33930 57.77432 1.000 66.89880 211 ARG B CA 1
ATOM 8133 C C . ARG B 1 219 ? 18.73310 42.18160 58.60904 1.000 71.72384 211 ARG B C 1
ATOM 8134 O O . ARG B 1 219 ? 19.06825 43.31152 58.97918 1.000 73.63757 211 ARG B O 1
ATOM 8155 N N . GLY B 1 220 ? 17.56009 41.64326 58.92244 1.000 73.59194 212 GLY B N 1
ATOM 8156 C CA . GLY B 1 220 ? 16.59880 42.37444 59.71827 1.000 83.59469 212 GLY B CA 1
ATOM 8157 C C . GLY B 1 220 ? 16.58651 41.97969 61.18120 1.000 81.22628 212 GLY B C 1
ATOM 8158 O O . GLY B 1 220 ? 17.59389 42.11334 61.88337 1.000 84.58214 212 GLY B O 1
ATOM 8162 N N . ARG B 1 221 ? 15.44538 41.47845 61.64664 1.000 71.71317 213 ARG B N 1
ATOM 8163 C CA . ARG B 1 221 ? 15.19665 41.23425 63.06039 1.000 70.17856 213 ARG B CA 1
ATOM 8164 C C . ARG B 1 221 ? 15.25562 39.74357 63.36371 1.000 63.40504 213 ARG B C 1
ATOM 8165 O O . ARG B 1 221 ? 14.78517 38.92035 62.57296 1.000 61.10830 213 ARG B O 1
ATOM 8186 N N . ASN B 1 222 ? 15.82134 39.40372 64.51882 1.000 58.51626 214 ASN B N 1
ATOM 8187 C CA . ASN B 1 222 ? 15.98227 38.02013 64.94243 1.000 46.87456 214 ASN B CA 1
ATOM 8188 C C . ASN B 1 222 ? 15.32506 37.82447 66.29954 1.000 46.74666 214 ASN B C 1
ATOM 8189 O O . ASN B 1 222 ? 15.57430 38.59766 67.23157 1.000 46.51479 214 ASN B O 1
ATOM 8200 N N . VAL B 1 223 ? 14.49549 36.79184 66.40479 1.000 45.61410 215 VAL B N 1
ATOM 8201 C CA . VAL B 1 223 ? 13.75741 36.50219 67.62911 1.000 48.92265 215 VAL B CA 1
ATOM 8202 C C . VAL B 1 223 ? 13.56049 34.99802 67.73626 1.000 47.30897 215 VAL B C 1
ATOM 8203 O O . VAL B 1 223 ? 13.16535 34.34403 66.76599 1.000 42.96315 215 VAL B O 1
ATOM 8216 N N . VAL B 1 224 ? 13.81812 34.45155 68.92118 1.000 45.85588 216 VAL B N 1
ATOM 8217 C CA . VAL B 1 224 ? 13.54000 33.05380 69.22224 1.000 41.23127 216 VAL B CA 1
ATOM 8218 C C . VAL B 1 224 ? 12.55211 32.99964 70.37822 1.000 41.85851 216 VAL B C 1
ATOM 8219 O O . VAL B 1 224 ? 12.64798 33.78371 71.32965 1.000 41.80867 216 VAL B O 1
ATOM 8232 N N . SER B 1 225 ? 11.60173 32.07473 70.28960 1.000 42.73423 217 SER B N 1
ATOM 8233 C CA . SER B 1 225 ? 10.51533 31.97043 71.25088 1.000 43.71841 217 SER B CA 1
ATOM 8234 C C . SER B 1 225 ? 10.53812 30.60826 71.92321 1.000 43.62610 217 SER B C 1
ATOM 8235 O O . SER B 1 225 ? 10.72764 29.58143 71.26422 1.000 43.72151 217 SER B O 1
ATOM 8243 N N . PHE B 1 226 ? 10.31243 30.60599 73.23346 1.000 43.77769 218 PHE B N 1
ATOM 8244 C CA . PHE B 1 226 ? 10.29029 29.38953 74.02836 1.000 44.01261 218 PHE B CA 1
ATOM 8245 C C . PHE B 1 226 ? 8.95714 29.25564 74.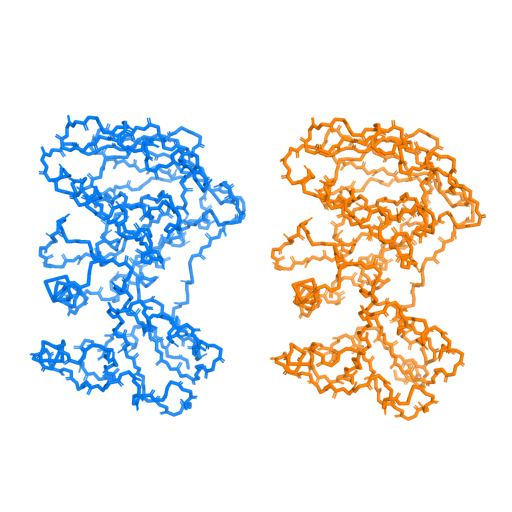74809 1.000 45.69254 218 PHE B C 1
ATOM 8246 O O . PHE B 1 226 ? 8.42563 30.23280 75.28715 1.000 46.22482 218 PHE B O 1
ATOM 8263 N N . VAL B 1 227 ? 8.42210 28.03870 74.74060 1.000 46.80501 219 VAL B N 1
ATOM 8264 C CA . VAL B 1 227 ? 7.25982 27.67196 75.53901 1.000 48.59607 219 VAL B CA 1
ATOM 8265 C C . VAL B 1 227 ? 7.63379 26.43574 76.34304 1.000 48.89094 219 VAL B C 1
ATOM 8266 O O . VAL B 1 227 ? 7.90586 25.37681 75.76525 1.000 49.20178 219 VAL B O 1
ATOM 8279 N N . ASP B 1 228 ? 7.65249 26.56379 77.67035 1.000 59.97635 220 ASP B N 1
ATOM 8280 C CA . ASP B 1 228 ? 7.95045 25.42692 78.54350 1.000 50.26616 220 ASP B CA 1
ATOM 8281 C C . ASP B 1 228 ? 9.36269 24.90452 78.28815 1.000 56.97028 220 ASP B C 1
ATOM 8282 O O . ASP B 1 228 ? 9.60276 23.69701 78.22586 1.000 49.91423 220 ASP B O 1
ATOM 8291 N N . ASN B 1 229 ? 10.30330 25.83237 78.12976 1.000 57.97827 221 ASN B N 1
ATOM 8292 C CA . ASN B 1 229 ? 11.71062 25.55864 77.85469 1.000 44.84413 221 ASN B CA 1
ATOM 8293 C C . ASN B 1 229 ? 11.93553 24.94010 76.48168 1.000 48.50520 221 ASN B C 1
ATOM 8294 O O . ASN B 1 229 ? 13.03562 24.43860 76.20679 1.000 43.91853 221 ASN B O 1
ATOM 8305 N N . GLN B 1 230 ? 10.93394 24.96288 75.60942 1.000 46.23946 222 GLN B N 1
ATOM 8306 C CA . GLN B 1 230 ? 11.03075 24.38082 74.27864 1.000 52.31651 222 GLN B CA 1
ATOM 8307 C C . GLN B 1 230 ? 10.98354 25.49879 73.24560 1.000 46.57039 222 GLN B C 1
ATOM 8308 O O . GLN B 1 230 ? 10.03538 26.28969 73.22590 1.000 51.56087 222 GLN B O 1
ATOM 8322 N N . ILE B 1 231 ? 12.00874 25.56702 72.39741 1.000 49.82217 223 ILE B N 1
ATOM 8323 C CA . ILE B 1 231 ? 12.00716 26.52138 71.29693 1.000 46.95946 223 ILE B CA 1
ATOM 8324 C C . ILE B 1 231 ? 10.90239 26.14482 70.32007 1.000 45.52329 223 ILE B C 1
ATOM 8325 O O . ILE B 1 231 ? 10.75445 24.97238 69.94562 1.000 46.81707 223 ILE B O 1
ATOM 8341 N N . VAL B 1 232 ? 10.11610 27.13848 69.90643 1.000 53.62296 224 VAL B N 1
ATOM 8342 C CA . VAL B 1 232 ? 8.94432 26.88109 69.07495 1.000 54.18924 224 VAL B CA 1
ATOM 8343 C C . VAL B 1 232 ? 8.90184 27.81341 67.87302 1.000 51.78165 224 VAL B C 1
ATOM 8344 O O . VAL B 1 232 ? 8.03627 27.67768 66.99780 1.000 49.84400 224 VAL B O 1
ATOM 8357 N N . ARG B 1 233 ? 9.82166 28.76987 67.82357 1.000 46.41061 225 ARG B N 1
ATOM 8358 C CA . ARG B 1 233 ? 9.86662 29.71339 66.71826 1.000 50.27290 225 ARG B CA 1
ATOM 8359 C C . ARG B 1 233 ? 11.24197 30.35986 66.67450 1.000 44.84268 225 ARG B C 1
ATOM 8360 O O . ARG B 1 233 ? 11.80209 30.71485 67.71573 1.000 43.56409 225 ARG B O 1
ATOM 8381 N N . MET B 1 234 ? 11.77252 30.51213 65.46430 1.000 46.87729 226 MET B N 1
ATOM 8382 C CA . MET B 1 234 ? 13.07826 31.12994 65.25216 1.000 43.66539 226 MET B CA 1
ATOM 8383 C C . MET B 1 234 ? 12.96887 32.05993 64.05366 1.000 44.61367 226 MET B C 1
ATOM 8384 O O . MET B 1 234 ? 12.87352 31.59677 62.91343 1.000 45.72835 226 MET B O 1
ATOM 8398 N N . GLU B 1 235 ? 12.98048 33.36367 64.30881 1.000 44.48265 227 GLU B N 1
ATOM 8399 C CA . GLU B 1 235 ? 12.96887 34.37018 63.25674 1.000 46.69985 227 GLU B CA 1
ATOM 8400 C C . GLU B 1 235 ? 14.38352 34.90086 63.07580 1.000 44.52194 227 GLU B C 1
ATOM 8401 O O . GLU B 1 235 ? 15.05310 35.24279 64.05598 1.000 43.59285 227 GLU B O 1
ATOM 8413 N N . LEU B 1 236 ? 14.84083 34.94957 61.82840 1.000 45.24170 228 LEU B N 1
ATOM 8414 C CA . LEU B 1 236 ? 16.16951 35.44197 61.49444 1.000 45.50590 228 LEU B CA 1
ATOM 8415 C C . LEU B 1 236 ? 16.04645 36.39692 60.31834 1.000 46.78450 228 LEU B C 1
ATOM 8416 O O . LEU B 1 236 ? 15.35631 36.09261 59.33928 1.000 51.13507 228 LEU B O 1
ATOM 8432 N N . GLY B 1 237 ? 16.70459 37.54934 60.41985 1.000 55.69794 229 GLY B N 1
ATOM 8433 C CA . GLY B 1 237 ? 16.63062 38.54034 59.36334 1.000 61.03902 229 GLY B CA 1
ATOM 8434 C C . GLY B 1 237 ? 15.22154 38.95758 59.01815 1.000 65.16688 229 GLY B C 1
ATOM 8435 O O . GLY B 1 237 ? 14.94889 39.30113 57.86336 1.000 69.37975 229 GLY B O 1
ATOM 8439 N N . GLY B 1 238 ? 14.31534 38.93693 59.99110 1.000 66.85135 230 GLY B N 1
ATOM 8440 C CA . GLY B 1 238 ? 12.93919 39.29678 59.74822 1.000 67.99842 230 GLY B CA 1
ATOM 8441 C C . GLY B 1 238 ? 12.10246 38.22698 59.09451 1.000 77.25448 230 GLY B C 1
ATOM 8442 O O . GLY B 1 238 ? 10.97516 38.51609 58.67759 1.000 54.37555 230 GLY B O 1
ATOM 8446 N N . VAL B 1 239 ? 12.60732 37.00265 59.00350 1.000 79.30993 231 VAL B N 1
ATOM 8447 C CA . VAL B 1 239 ? 11.91494 35.90577 58.34294 1.000 77.05938 231 VAL B CA 1
ATOM 8448 C C . VAL B 1 239 ? 11.77249 34.75049 59.32234 1.000 80.83828 231 VAL B C 1
ATOM 8449 O O . VAL B 1 239 ? 12.70547 34.43923 60.06980 1.000 91.31759 231 VAL B O 1
ATOM 8462 N N . ASP B 1 240 ? 10.60486 34.11162 59.30674 1.000 80.72848 232 ASP B N 1
ATOM 8463 C CA . ASP B 1 240 ? 10.36371 32.93555 60.13181 1.000 83.14018 232 ASP B CA 1
ATOM 8464 C C . ASP B 1 240 ? 11.08835 31.74037 59.52554 1.000 98.24754 232 ASP B C 1
ATOM 8465 O O . ASP B 1 240 ? 10.78166 31.32418 58.40299 1.000 113.50428 232 ASP B O 1
ATOM 8474 N N . MET B 1 241 ? 12.05145 31.18800 60.26378 1.000 49.45366 233 MET B N 1
ATOM 8475 C CA . MET B 1 241 ? 12.81138 30.02892 59.81220 1.000 49.50564 233 MET B CA 1
ATOM 8476 C C . MET B 1 241 ? 12.53038 28.79871 60.67073 1.000 49.34861 233 MET B C 1
ATOM 8477 O O . MET B 1 241 ? 13.37855 27.91139 60.79594 1.000 48.79903 233 MET B O 1
ATOM 8491 N N . THR B 1 242 ? 11.33306 28.72638 61.25466 1.000 50.09715 234 THR B N 1
ATOM 8492 C CA . THR B 1 242 ? 11.02277 27.62541 62.15845 1.000 50.15738 234 THR B CA 1
ATOM 8493 C C . THR B 1 242 ? 11.02736 26.28543 61.43384 1.000 52.00795 234 THR B C 1
ATOM 8494 O O . THR B 1 242 ? 11.35047 25.25712 62.03956 1.000 51.88832 234 THR B O 1
ATOM 8505 N N . ALA B 1 243 ? 10.67148 26.27077 60.14735 1.000 54.03524 235 ALA B N 1
ATOM 8506 C CA . ALA B 1 243 ? 10.70212 25.02373 59.38972 1.000 56.24423 235 ALA B CA 1
ATOM 8507 C C . ALA B 1 243 ? 12.12183 24.48075 59.28593 1.000 55.22217 235 ALA B C 1
ATOM 8508 O O . ALA B 1 243 ? 12.34809 23.27693 59.45514 1.000 56.19469 235 ALA B O 1
ATOM 8515 N N . THR B 1 244 ? 13.09243 25.35228 58.99930 1.000 53.53705 236 THR B N 1
ATOM 8516 C CA . THR B 1 244 ? 14.48529 24.92310 58.96607 1.000 52.51900 236 THR B CA 1
ATOM 8517 C C . THR B 1 244 ? 14.96637 24.49580 60.34723 1.000 50.66599 236 THR B C 1
ATOM 8518 O O . THR B 1 244 ? 15.79675 23.58583 60.45938 1.000 50.75629 236 THR B O 1
ATOM 8529 N N . LEU B 1 245 ? 14.46005 25.13380 61.40505 1.000 49.23496 237 LEU B N 1
ATOM 8530 C CA . LEU B 1 245 ? 14.81514 24.71287 62.75620 1.000 50.04669 237 LEU B CA 1
ATOM 8531 C C . LEU B 1 245 ? 14.29874 23.30612 63.04060 1.000 55.69534 237 LEU B C 1
ATOM 8532 O O . LEU B 1 245 ? 14.99693 22.49210 63.65849 1.000 56.98299 237 LEU B O 1
ATOM 8548 N N . ARG B 1 246 ? 13.07333 23.00711 62.60497 1.000 58.56602 238 ARG B N 1
ATOM 8549 C CA . ARG B 1 246 ? 12.49853 21.68717 62.84603 1.000 62.87210 238 ARG B CA 1
ATOM 8550 C C . ARG B 1 246 ? 13.27415 20.60814 62.10277 1.000 66.00097 238 ARG B C 1
ATOM 8551 O O . ARG B 1 246 ? 13.50412 19.51862 62.63952 1.000 65.38680 238 ARG B O 1
ATOM 8572 N N . GLU B 1 247 ? 13.69901 20.89745 60.87195 1.000 68.35691 239 GLU B N 1
ATOM 8573 C CA . GLU B 1 247 ? 14.55803 19.96700 60.15184 1.000 70.84334 239 GLU B CA 1
ATOM 8574 C C . GLU B 1 247 ? 15.85717 19.70257 60.90044 1.000 65.52463 239 GLU B C 1
ATOM 8575 O O . GLU B 1 247 ? 16.50439 18.67545 60.66363 1.000 65.73770 239 GLU B O 1
ATOM 8587 N N . LEU B 1 248 ? 16.24815 20.60068 61.80148 1.000 61.75885 240 LEU B N 1
ATOM 8588 C CA . LEU B 1 248 ? 17.52244 20.48798 62.49166 1.000 58.48992 240 LEU B CA 1
ATOM 8589 C C . LEU B 1 248 ? 17.42818 19.77486 63.83171 1.000 54.84629 240 LEU B C 1
ATOM 8590 O O . LEU B 1 248 ? 18.44724 19.26187 64.31108 1.000 56.17782 240 LEU B O 1
ATOM 8606 N N . ILE B 1 249 ? 16.24512 19.71458 64.44051 1.000 53.61290 241 ILE B N 1
ATOM 8607 C CA . ILE B 1 249 ? 16.13582 19.22882 65.81348 1.000 52.73347 241 ILE B CA 1
ATOM 8608 C C . ILE B 1 249 ? 15.13447 18.10104 65.99013 1.000 57.87066 241 ILE B C 1
ATOM 8609 O O . ILE B 1 249 ? 15.23211 17.35433 66.98133 1.000 56.45718 241 ILE B O 1
ATOM 8625 N N . VAL B 1 250 ? 14.16324 17.91418 65.09961 1.000 65.16377 242 VAL B N 1
ATOM 8626 C CA . VAL B 1 250 ? 13.07586 16.98305 65.37517 1.000 70.66381 242 VAL B CA 1
ATOM 8627 C C . VAL B 1 250 ? 13.60646 15.55634 65.38582 1.000 74.46839 242 VAL B C 1
ATOM 8628 O O . VAL B 1 250 ? 14.36329 15.14728 64.49552 1.000 73.28707 242 VAL B O 1
ATOM 8641 N N . GLY B 1 251 ? 13.20667 14.79241 66.39714 1.000 78.03608 243 GLY B N 1
ATOM 8642 C CA . GLY B 1 251 ? 13.61272 13.40203 66.49712 1.000 83.25045 243 GLY B CA 1
ATOM 8643 C C . GLY B 1 251 ? 15.10069 13.21007 66.66923 1.000 83.23647 243 GLY B C 1
ATOM 8644 O O . GLY B 1 251 ? 15.67021 12.26193 66.11168 1.000 86.61823 243 GLY B O 1
ATOM 8648 N N . LYS B 1 252 ? 15.74807 14.08696 67.44050 1.000 81.52185 244 LYS B N 1
ATOM 8649 C CA . LYS B 1 252 ? 17.18665 14.01051 67.62810 1.000 80.39726 244 LYS B CA 1
ATOM 8650 C C . LYS B 1 252 ? 17.46621 13.81761 69.09822 1.000 76.22401 244 LYS B C 1
ATOM 8651 O O . LYS B 1 252 ? 17.30404 12.70606 69.62706 1.000 79.81694 244 LYS B O 1
ATOM 8670 N N . GLU B 1 253 ? 17.88785 14.86032 69.82101 1.000 69.21713 245 GLU B N 1
ATOM 8671 C CA . GLU B 1 253 ? 18.32045 14.74006 71.21377 1.000 66.78157 245 GLU B CA 1
ATOM 8672 C C . GLU B 1 253 ? 17.70171 15.86370 72.03689 1.000 63.05542 245 GLU B C 1
ATOM 8673 O O . GLU B 1 253 ? 18.22404 16.98198 72.07427 1.000 60.12850 245 GLU B O 1
ATOM 8685 N N . ARG B 1 254 ? 16.59292 15.55717 72.70038 1.000 62.16714 246 ARG B N 1
ATOM 8686 C CA . ARG B 1 254 ? 15.77389 16.53484 73.40943 1.000 58.18641 246 ARG B CA 1
ATOM 8687 C C . ARG B 1 254 ? 15.25662 17.63448 72.49204 1.000 54.84778 246 ARG B C 1
ATOM 8688 O O . ARG B 1 254 ? 14.71108 18.63519 72.97765 1.000 53.12680 246 ARG B O 1
ATOM 8709 N N . GLU B 1 255 ? 15.44290 17.48884 71.17811 1.000 57.62868 247 GLU B N 1
ATOM 8710 C CA . GLU B 1 255 ? 14.81264 18.35547 70.18940 1.000 57.61005 247 GLU B CA 1
ATOM 8711 C C . GLU B 1 255 ? 14.96610 19.82273 70.55835 1.000 51.45221 247 GLU B C 1
ATOM 8712 O O . GLU B 1 255 ? 16.07717 20.35712 70.52080 1.000 55.48583 247 GLU B O 1
ATOM 8724 N N . GLY B 1 256 ? 13.87021 20.47798 70.90500 1.000 48.24728 248 GLY B N 1
ATOM 8725 C CA . GLY B 1 256 ? 13.89794 21.90675 71.11933 1.000 46.18703 248 GLY B CA 1
ATOM 8726 C C . GLY B 1 256 ? 14.24079 22.38471 72.50793 1.000 50.62641 248 GLY B C 1
ATOM 8727 O O . GLY B 1 256 ? 14.30469 23.59838 72.73278 1.000 44.64762 248 GLY B O 1
ATOM 8731 N N . SER B 1 257 ? 14.46598 21.47797 73.45189 1.000 48.02627 249 SER B N 1
ATOM 8732 C CA . SER B 1 257 ? 14.72047 21.88733 74.82568 1.000 51.53379 249 SER B CA 1
ATOM 8733 C C . SER B 1 257 ? 15.95086 22.78384 74.89742 1.000 45.68447 249 SER B C 1
ATOM 8734 O O . SER B 1 257 ? 16.97796 22.51246 74.26883 1.000 43.56390 249 SER B O 1
ATOM 8742 N N . SER B 1 258 ? 15.84633 23.85632 75.67908 1.000 45.42984 250 SER B N 1
ATOM 8743 C CA . SER B 1 258 ? 16.98710 24.73357 75.89782 1.000 47.16520 250 SER B CA 1
ATOM 8744 C C . SER B 1 258 ? 18.02920 24.01414 76.74090 1.000 50.13568 250 SER B C 1
ATOM 8745 O O . SER B 1 258 ? 17.71777 23.47408 77.80689 1.000 45.86988 250 SER B O 1
ATOM 8753 N N . THR B 1 259 ? 19.27027 24.00582 76.26216 1.000 47.05567 251 THR B N 1
ATOM 8754 C CA . THR B 1 259 ? 20.35283 23.32799 76.95796 1.000 50.61881 251 THR B CA 1
ATOM 8755 C C . THR B 1 259 ? 21.24865 24.27815 77.73654 1.000 49.67405 251 THR B C 1
ATOM 8756 O O . THR B 1 259 ? 21.94866 23.83193 78.65288 1.000 55.04287 251 THR B O 1
ATOM 8767 N N . GLU B 1 260 ? 21.23884 25.56653 77.40417 1.000 48.29228 252 GLU B N 1
ATOM 8768 C CA . GLU B 1 260 ? 22.08308 26.53244 78.08742 1.000 48.97739 252 GLU B CA 1
ATOM 8769 C C . GLU B 1 260 ? 21.37336 27.86920 78.22989 1.000 46.03358 252 GLU B C 1
ATOM 8770 O O . GLU B 1 260 ? 20.74290 28.35580 77.28582 1.000 39.63231 252 GLU B O 1
ATOM 8782 N N . PHE B 1 261 ? 21.48649 28.44950 79.42368 1.000 39.53074 253 PHE B N 1
ATOM 8783 C CA . PHE B 1 261 ? 21.14906 29.84072 79.69213 1.000 46.55147 253 PHE B CA 1
ATOM 8784 C C . PHE B 1 261 ? 22.38705 30.48362 80.29710 1.000 42.13306 253 PHE B C 1
ATOM 8785 O O . PHE B 1 261 ? 22.92156 29.98433 81.29274 1.000 55.72657 253 PHE B O 1
ATOM 8802 N N . ALA B 1 262 ? 22.86170 31.56953 79.68964 1.000 43.43750 254 ALA B N 1
ATOM 8803 C CA . ALA B 1 262 ? 24.15123 32.12277 80.07294 1.000 42.84446 254 ALA B CA 1
ATOM 8804 C C . ALA B 1 262 ? 24.16435 33.62632 79.85258 1.000 42.20244 254 ALA B C 1
ATOM 8805 O O . ALA B 1 262 ? 23.32062 34.18238 79.14734 1.000 45.12020 254 ALA B O 1
ATOM 8812 N N . MET B 1 263 ? 25.14784 34.27447 80.47276 1.000 43.24872 255 MET B N 1
ATOM 8813 C CA . MET B 1 263 ? 25.29616 35.72375 80.43184 1.000 49.79107 255 MET B CA 1
ATOM 8814 C C . MET B 1 263 ? 26.74228 36.05356 80.09560 1.000 52.75992 255 MET B C 1
ATOM 8815 O O . MET B 1 263 ? 27.65275 35.66805 80.83517 1.000 48.51810 255 MET B O 1
ATOM 8829 N N . GLY B 1 264 ? 26.95104 36.75621 78.98209 1.000 57.51532 256 GLY B N 1
ATOM 8830 C CA . GLY B 1 264 ? 28.28159 37.19575 78.63071 1.000 49.99067 256 GLY B CA 1
ATOM 8831 C C . GLY B 1 264 ? 28.76256 38.36032 79.46563 1.000 51.85488 256 GLY B C 1
ATOM 8832 O O . GLY B 1 264 ? 27.97616 39.12244 80.01988 1.000 52.36214 256 GLY B O 1
ATOM 8836 N N . CYS B 1 265 ? 30.08960 38.47569 79.57157 1.000 51.42172 257 CYS B N 1
ATOM 8837 C CA . CYS B 1 265 ? 30.68293 39.47171 80.45829 1.000 53.12595 257 CYS B CA 1
ATOM 8838 C C . CYS B 1 265 ? 31.77062 40.29545 79.78130 1.000 55.29442 257 CYS B C 1
ATOM 8839 O O . CYS B 1 265 ? 32.56074 40.94919 80.47457 1.000 56.09491 257 CYS B O 1
ATOM 8847 N N . VAL B 1 266 ? 31.82600 40.29971 78.45505 1.000 56.23839 258 VAL B N 1
ATOM 8848 C CA . VAL B 1 266 ? 32.94429 40.88539 77.72587 1.000 57.93099 258 VA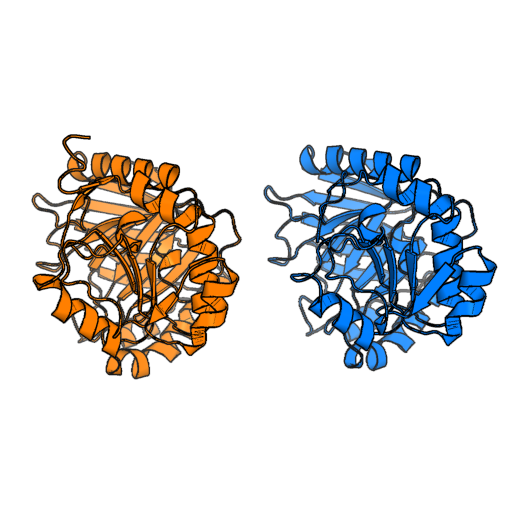L B CA 1
ATOM 8849 C C . VAL B 1 266 ? 32.48536 42.14467 77.00521 1.000 61.25066 258 VAL B C 1
ATOM 8850 O O . VAL B 1 266 ? 31.51397 42.11536 76.24009 1.000 61.42816 258 VAL B O 1
ATOM 8863 N N . GLU B 1 267 ? 33.19904 43.24436 77.23975 1.000 64.57866 259 GLU B N 1
ATOM 8864 C CA . GLU B 1 267 ? 33.03989 44.47795 76.46986 1.000 68.20420 259 GLU B CA 1
ATOM 8865 C C . GLU B 1 267 ? 34.12923 44.47250 75.40072 1.000 68.05586 259 GLU B C 1
ATOM 8866 O O . GLU B 1 267 ? 35.25482 44.91462 75.63233 1.000 70.81159 259 GLU B O 1
ATOM 8878 N N . TYR B 1 268 ? 33.79933 43.95610 74.22638 1.000 67.27377 260 TYR B N 1
ATOM 8879 C CA . TYR B 1 268 ? 34.78490 43.84891 73.15477 1.000 72.68654 260 TYR B CA 1
ATOM 8880 C C . TYR B 1 268 ? 35.07434 45.21637 72.55446 1.000 70.71208 260 TYR B C 1
ATOM 8881 O O . TYR B 1 268 ? 34.16447 45.83873 71.98714 1.000 71.61891 260 TYR B O 1
ATOM 8899 N N . PRO B 1 269 ? 36.30955 45.71765 72.64094 1.000 72.30936 261 PRO B N 1
ATOM 8900 C CA . PRO B 1 269 ? 36.58204 47.03867 72.04770 1.000 74.50786 261 PRO B CA 1
ATOM 8901 C C . PRO B 1 269 ? 36.50318 47.03815 70.53148 1.000 73.72711 261 PRO B C 1
ATOM 8902 O O . PRO B 1 269 ? 36.03693 48.01942 69.94041 1.000 74.93203 261 PRO B O 1
ATOM 8913 N N . LEU B 1 270 ? 36.95398 45.97351 69.87857 1.000 72.85910 262 LEU B N 1
ATOM 8914 C CA . LEU B 1 270 ? 36.96208 45.93645 68.42683 1.000 77.20298 262 LEU B CA 1
ATOM 8915 C C . LEU B 1 270 ? 35.60069 45.50006 67.89009 1.000 75.81071 262 LEU B C 1
ATOM 8916 O O . LEU B 1 270 ? 34.82480 44.81720 68.56566 1.000 69.05081 262 LEU B O 1
ATOM 8932 N N . ALA B 1 271 ? 35.32551 45.89154 66.64707 1.000 79.52154 263 ALA B N 1
ATOM 8933 C CA . ALA B 1 271 ? 34.02954 45.62141 66.03858 1.000 73.82628 263 ALA B CA 1
ATOM 8934 C C . ALA B 1 271 ? 33.76933 44.12307 65.95651 1.000 70.88290 263 ALA B C 1
ATOM 8935 O O . ALA B 1 271 ? 34.58947 43.36346 65.43313 1.000 69.13112 263 ALA B O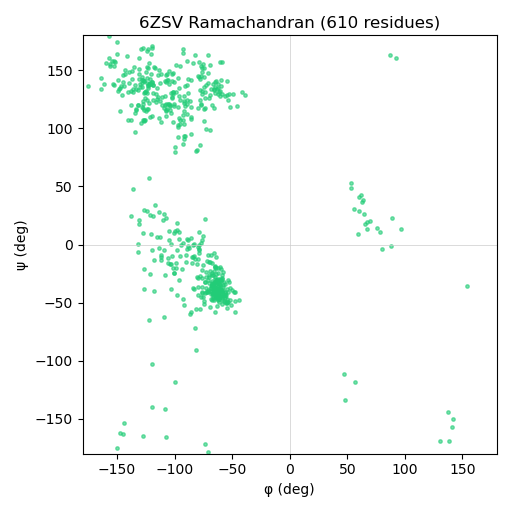 1
ATOM 8942 N N . GLN B 1 272 ? 32.61707 43.70387 66.47194 1.000 68.07191 264 GLN B N 1
ATOM 8943 C CA . GLN B 1 272 ? 32.22473 42.30451 66.40131 1.000 64.84047 264 GLN B CA 1
ATOM 8944 C C . GLN B 1 272 ? 31.78616 41.94811 64.98574 1.000 58.90293 264 GLN B C 1
ATOM 8945 O O . GLN B 1 272 ? 31.17822 42.76026 64.28216 1.000 58.29893 264 GLN B O 1
ATOM 8959 N N . ASP B 1 273 ? 32.10667 40.72463 64.56711 1.000 56.65854 265 ASP B N 1
ATOM 8960 C CA . ASP B 1 273 ? 31.74839 40.21412 63.24585 1.000 51.96924 265 ASP B CA 1
ATOM 8961 C C . ASP B 1 273 ? 30.90434 38.96133 63.44249 1.000 51.94821 265 ASP B C 1
ATOM 8962 O O . ASP B 1 273 ? 31.41570 37.92347 63.87605 1.000 47.81241 265 ASP B O 1
ATOM 8971 N N . TRP B 1 274 ? 29.61596 39.05692 63.12421 1.000 51.34222 266 TRP B N 1
ATOM 8972 C CA . TRP B 1 274 ? 28.67549 37.96871 63.35460 1.000 48.82863 266 TRP B CA 1
ATOM 8973 C C . TRP B 1 274 ? 28.57317 37.00661 62.18135 1.000 46.55252 266 TRP B C 1
ATOM 8974 O O . TRP B 1 274 ? 27.73866 36.09791 62.21807 1.000 44.91930 266 TRP B O 1
ATOM 8995 N N . THR B 1 275 ? 29.39316 37.18356 61.14881 1.000 48.05013 267 THR B N 1
ATOM 8996 C CA . THR B 1 275 ? 29.53159 36.18089 60.10344 1.000 48.85986 267 THR B CA 1
ATOM 8997 C C . THR B 1 275 ? 30.48887 35.06580 60.49825 1.000 47.40918 267 THR B C 1
ATOM 8998 O O . THR B 1 275 ? 30.51992 34.02899 59.82516 1.000 43.25418 267 THR B O 1
ATOM 9009 N N . ILE B 1 276 ? 31.24766 35.24299 61.57688 1.000 48.64673 268 ILE B N 1
ATOM 9010 C CA . ILE B 1 276 ? 32.27841 34.29326 61.97790 1.000 46.61226 268 ILE B CA 1
ATOM 9011 C C . ILE B 1 276 ? 31.73319 33.42798 63.10479 1.000 42.42325 268 ILE B C 1
ATOM 9012 O O . ILE B 1 276 ? 31.35950 33.93655 64.16926 1.000 40.31658 268 ILE B O 1
ATOM 9028 N N . ASN B 1 277 ? 31.70260 32.11770 62.87523 1.000 49.58614 269 ASN B N 1
ATOM 9029 C CA . ASN B 1 277 ? 31.37092 31.15173 63.91938 1.000 37.21237 269 ASN B CA 1
ATOM 9030 C C . ASN B 1 277 ? 32.60135 30.97916 64.80082 1.000 37.52727 269 ASN B C 1
ATOM 9031 O O . ASN B 1 277 ? 33.42320 30.08679 64.59407 1.000 37.30633 269 ASN B O 1
ATOM 9042 N N . SER B 1 278 ? 32.74295 31.85883 65.78818 1.000 38.47779 270 SER B N 1
ATOM 9043 C CA . SER B 1 278 ? 33.84575 31.79875 66.73722 1.000 43.38087 270 SER B CA 1
ATOM 9044 C C . SER B 1 278 ? 33.28948 31.81224 68.15265 1.000 45.90688 270 SER B C 1
ATOM 9045 O O . SER B 1 278 ? 32.32017 32.52218 68.44118 1.000 37.01709 270 SER B O 1
ATOM 9053 N N . VAL B 1 279 ? 33.91425 31.02578 69.03307 1.000 46.52682 271 VAL B N 1
ATOM 9054 C CA . VAL B 1 279 ? 33.44226 30.92594 70.40989 1.000 45.56396 271 VAL B CA 1
ATOM 9055 C C . VAL B 1 279 ? 33.49027 32.28299 71.09523 1.000 39.74834 271 VAL B C 1
ATOM 9056 O O . VAL B 1 279 ? 32.67114 32.56849 71.97691 1.000 34.82750 271 VAL B O 1
ATOM 9069 N N . MET B 1 280 ? 34.42750 33.14653 70.69421 1.000 39.76756 272 MET B N 1
ATOM 9070 C CA . MET B 1 280 ? 34.56261 34.44989 71.33509 1.000 40.53014 272 MET B CA 1
ATOM 9071 C C . MET B 1 280 ? 33.24999 35.21998 71.33884 1.000 38.58899 272 MET B C 1
ATOM 9072 O O . MET B 1 280 ? 32.99853 36.01582 72.25138 1.000 42.78997 272 MET B O 1
ATOM 9086 N N . ASN B 1 281 ? 32.40173 35.00686 70.33048 1.000 45.06325 273 ASN B N 1
ATOM 9087 C CA . ASN B 1 281 ? 31.14007 35.73414 70.27347 1.000 44.57377 273 ASN B CA 1
ATOM 9088 C C . ASN B 1 281 ? 30.16686 35.25653 71.34279 1.000 45.16467 273 ASN B C 1
ATOM 9089 O O . ASN B 1 281 ? 29.33858 36.04579 71.81157 1.000 51.22908 273 ASN B O 1
ATOM 9100 N N . GLU B 1 282 ? 30.23651 33.97699 71.72949 1.000 45.22490 274 GLU B N 1
ATOM 9101 C CA . GLU B 1 282 ? 29.40660 33.49278 72.82963 1.000 52.96189 274 GLU B CA 1
ATOM 9102 C C . GLU B 1 282 ? 29.58727 34.35856 74.06833 1.000 66.64911 274 GLU B C 1
ATOM 9103 O O . GLU B 1 282 ? 28.60867 34.69761 74.74731 1.000 72.38425 274 GLU B O 1
ATOM 9115 N N . GLY B 1 283 ? 30.82933 34.75385 74.35507 1.000 75.19943 275 GLY B N 1
ATOM 9116 C CA . GLY B 1 283 ? 31.10157 35.72472 75.38420 1.000 77.77211 275 GLY B CA 1
ATOM 9117 C C . GLY B 1 283 ? 30.88846 37.11914 74.86627 1.000 75.18494 275 GLY B C 1
ATOM 9118 O O . GLY B 1 283 ? 31.84731 37.78733 74.50029 1.000 82.41059 275 GLY B O 1
ATOM 9122 N N . SER B 1 284 ? 29.63406 37.56040 74.81485 1.000 68.83144 276 SER B N 1
ATOM 9123 C CA . SER B 1 284 ? 29.28632 38.92011 74.40704 1.000 64.12519 276 SER B CA 1
ATOM 9124 C C . SER B 1 284 ? 28.39822 39.49780 75.50025 1.000 58.25700 276 SER B C 1
ATOM 9125 O O . SER B 1 284 ? 27.36300 38.90978 75.82841 1.000 57.15538 276 SER B O 1
ATOM 9133 N N . HIS B 1 285 ? 28.80454 40.63896 76.06718 1.000 55.12592 277 HIS B N 1
ATOM 9134 C CA . HIS B 1 285 ? 28.06121 41.24059 77.17039 1.000 51.01488 277 HIS B CA 1
ATOM 9135 C C . HIS B 1 285 ? 26.57225 41.24297 76.86850 1.000 50.52879 277 HIS B C 1
ATOM 9136 O O . HIS B 1 285 ? 26.11938 41.82136 75.87374 1.000 43.12902 277 HIS B O 1
ATOM 9150 N N . GLY B 1 286 ? 25.82525 40.55589 77.71415 1.000 43.10119 278 GLY B N 1
ATOM 9151 C CA . GLY B 1 286 ? 24.43454 40.32618 77.43922 1.000 43.29256 278 GLY B CA 1
ATOM 9152 C C . GLY B 1 286 ? 23.99807 38.94060 77.84820 1.000 42.08514 278 GLY B C 1
ATOM 9153 O O . GLY B 1 286 ? 24.54947 38.36380 78.78987 1.000 41.12309 278 GLY B O 1
ATOM 9157 N N . ILE B 1 287 ? 23.00995 38.39125 77.15051 1.000 40.25887 279 ILE B N 1
ATOM 9158 C CA . ILE B 1 287 ? 22.48977 37.06429 77.44368 1.000 48.90837 279 ILE B CA 1
ATOM 9159 C C . ILE B 1 287 ? 22.41810 36.26909 76.14847 1.000 52.12929 279 ILE B C 1
ATOM 9160 O O . ILE B 1 287 ? 22.09588 36.81947 75.09055 1.000 40.65930 279 ILE B O 1
ATOM 9176 N N . HIS B 1 288 ? 22.72060 34.97249 76.22843 1.000 43.89659 280 HIS B N 1
ATOM 9177 C CA . HIS B 1 288 ? 22.50105 34.05698 75.11771 1.000 42.84448 280 HIS B CA 1
ATOM 9178 C C . HIS B 1 288 ? 21.86473 32.77435 75.63849 1.000 49.74099 280 HIS B C 1
ATOM 9179 O O . HIS B 1 288 ? 22.02350 32.40567 76.80702 1.000 45.63255 280 HIS B O 1
ATOM 9193 N N . VAL B 1 289 ? 21.11315 32.11776 74.75948 1.000 39.35908 281 VAL B N 1
ATOM 9194 C CA . VAL B 1 289 ? 20.40747 30.88301 75.07004 1.000 44.77340 281 VAL B CA 1
ATOM 9195 C C . VAL B 1 289 ? 20.94710 29.78528 74.16710 1.000 44.31617 281 VAL B C 1
ATOM 9196 O O . VAL B 1 289 ? 21.42574 30.04750 73.05963 1.000 45.03722 281 VAL B O 1
ATOM 9209 N N . GLY B 1 290 ? 20.86098 28.55224 74.63963 1.000 46.29977 282 GLY B N 1
ATOM 9210 C CA . GLY B 1 290 ? 21.39096 27.40793 73.91630 1.000 47.97878 282 GLY B CA 1
ATOM 9211 C C . GLY B 1 290 ? 20.32621 26.36306 73.64532 1.000 54.17954 282 GLY B C 1
ATOM 9212 O O . GLY B 1 290 ? 19.53383 26.02964 74.52850 1.000 56.58524 282 GLY B O 1
ATOM 9216 N N . VAL B 1 291 ? 20.31068 25.86054 72.41428 1.000 52.79445 283 VAL B N 1
ATOM 9217 C CA . VAL B 1 291 ? 19.51887 24.69680 72.03965 1.000 55.54653 283 VAL B CA 1
ATOM 9218 C C . VAL B 1 291 ? 20.46176 23.69637 71.38872 1.000 66.51958 283 VAL B C 1
ATOM 9219 O O . VAL B 1 291 ? 21.35542 24.07912 70.62616 1.000 57.45532 283 VAL B O 1
ATOM 9232 N N . GLY B 1 292 ? 20.26850 22.41847 71.68752 1.000 67.91480 284 GLY B N 1
ATOM 9233 C CA . GLY B 1 292 ? 21.12064 21.38071 71.15017 1.000 75.80749 284 GLY B CA 1
ATOM 9234 C C . GLY B 1 292 ? 22.35142 21.13144 72.00542 1.000 76.84576 284 GLY B C 1
ATOM 9235 O O . GLY B 1 292 ? 22.73540 21.93359 72.85447 1.000 78.99923 284 GLY B O 1
ATOM 9239 N N . MET B 1 293 ? 22.96996 19.97336 71.76965 1.000 77.60324 285 MET B N 1
ATOM 9240 C CA . MET B 1 293 ? 24.14467 19.54452 72.51798 1.000 74.01111 285 MET B CA 1
ATOM 9241 C C . MET B 1 293 ? 25.36469 19.31908 71.63140 1.000 74.07088 285 MET B C 1
ATOM 9242 O O . MET B 1 293 ? 26.37577 18.78678 72.10898 1.000 79.19594 285 MET B O 1
ATOM 9256 N N . GLY B 1 294 ? 25.29802 19.70160 70.36047 1.000 79.34919 286 GLY B N 1
ATOM 9257 C CA . GLY B 1 294 ? 26.41931 19.49566 69.45805 1.000 86.38658 286 GLY B CA 1
ATOM 9258 C C . GLY B 1 294 ? 26.75654 18.03735 69.24357 1.000 93.32000 286 GLY B C 1
ATOM 9259 O O . GLY B 1 294 ? 27.93497 17.68471 69.11995 1.000 97.74032 286 GLY B O 1
ATOM 9263 N N . LYS B 1 295 ? 25.73962 17.17915 69.19353 1.000 87.35249 287 LYS B N 1
ATOM 9264 C CA . LYS B 1 295 ? 25.91946 15.73594 69.08382 1.000 85.89401 287 LYS B CA 1
ATOM 9265 C C . LYS B 1 295 ? 25.21764 15.18651 67.85048 1.000 80.01980 287 LYS B C 1
ATOM 9266 O O . LYS B 1 295 ? 25.87982 14.66383 66.94944 1.000 81.87257 287 LYS B O 1
ATOM 9285 N N . GLU B 1 296 ? 23.88946 15.26311 67.80263 1.000 70.56272 288 GLU B N 1
ATOM 9286 C CA . GLU B 1 296 ? 23.12449 15.10785 66.57489 1.000 64.00860 288 GLU B CA 1
ATOM 9287 C C . GLU B 1 296 ? 22.53696 16.42445 66.09900 1.000 57.36894 288 GLU B C 1
ATOM 9288 O O . GLU B 1 296 ? 22.28736 16.58353 64.90295 1.000 53.29709 288 GLU B O 1
ATOM 9300 N N . ILE B 1 297 ? 22.31264 17.35745 67.01950 1.000 54.25835 289 ILE B N 1
ATOM 9301 C CA . ILE B 1 297 ? 21.95154 18.74058 66.72239 1.000 46.28288 289 ILE B CA 1
ATOM 9302 C C . ILE B 1 297 ? 23.17677 19.58647 67.04880 1.000 49.08330 289 ILE B C 1
ATOM 9303 O O . ILE B 1 297 ? 23.83838 19.32750 68.06518 1.000 47.49951 289 ILE B O 1
ATOM 9319 N N . PRO B 1 298 ? 23.52433 20.59877 66.25165 1.000 49.92355 290 PRO B N 1
ATOM 9320 C CA . PRO B 1 298 ? 24.60136 21.51411 66.66329 1.000 49.98768 290 PRO B CA 1
ATOM 9321 C C . PRO B 1 298 ? 24.12469 22.46149 67.75369 1.000 51.45223 290 PRO B C 1
ATOM 9322 O O . PRO B 1 298 ? 23.02330 23.01368 67.68718 1.000 49.74564 290 PRO B O 1
ATOM 9333 N N . HIS B 1 299 ? 24.96291 22.64429 68.77095 1.000 50.64336 291 HIS B N 1
ATOM 9334 C CA . HIS B 1 299 ? 24.59178 23.47807 69.91308 1.000 44.85005 291 HIS B CA 1
ATOM 9335 C C . HIS B 1 299 ? 24.60915 24.93956 69.48289 1.000 45.37243 291 HIS B C 1
ATOM 9336 O O . HIS B 1 299 ? 25.66434 25.57712 69.44236 1.000 42.61106 291 HIS B O 1
ATOM 9350 N N . MET B 1 300 ? 23.43224 25.48121 69.18231 1.000 41.05015 292 MET B N 1
ATOM 9351 C CA . MET B 1 300 ? 23.31449 26.86246 68.74363 1.000 42.63810 292 MET B CA 1
ATOM 9352 C C . MET B 1 300 ? 23.23144 27.79804 69.93987 1.000 35.89511 292 MET B C 1
ATOM 9353 O O . MET B 1 300 ? 22.56957 27.49585 70.93637 1.000 37.69040 292 MET B O 1
ATOM 9367 N N . ASP B 1 301 ? 23.88312 28.95345 69.82522 1.000 32.61313 293 ASP B N 1
ATOM 9368 C CA . ASP B 1 301 ? 23.82438 29.99437 70.84676 1.000 31.67312 293 ASP B CA 1
ATOM 9369 C C . ASP B 1 301 ? 23.23975 31.25864 70.22809 1.000 32.55856 293 ASP B C 1
ATOM 9370 O O . ASP B 1 301 ? 23.88303 31.90152 69.39249 1.000 33.31013 293 ASP B O 1
ATOM 9379 N N . PHE B 1 302 ? 22.02765 31.61625 70.64517 1.000 35.87459 294 PHE B N 1
ATOM 9380 C CA . PHE B 1 302 ? 21.38095 32.85579 70.22672 1.000 40.39879 294 PHE B CA 1
ATOM 9381 C C . PHE B 1 302 ? 21.77877 33.94874 71.21213 1.000 29.21367 294 PHE B C 1
ATOM 9382 O O . PHE B 1 302 ? 21.37640 33.91699 72.37864 1.000 30.33160 294 PHE B O 1
ATOM 9399 N N . ILE B 1 303 ? 22.55139 34.92296 70.74101 1.000 35.20476 295 ILE B N 1
ATOM 9400 C CA . ILE B 1 303 ? 23.27472 35.85388 71.60304 1.000 32.71445 295 ILE B CA 1
ATOM 9401 C C . ILE B 1 303 ? 22.65033 37.23468 71.47475 1.000 29.83375 295 ILE B C 1
ATOM 9402 O O . ILE B 1 303 ? 22.63500 37.81759 70.38294 1.000 30.12950 295 ILE B O 1
ATOM 9418 N N . ALA B 1 304 ? 22.16097 37.76921 72.59076 1.000 32.43879 296 ALA B N 1
ATOM 9419 C CA . ALA B 1 304 ? 21.56731 39.10040 72.64348 1.000 35.99413 296 ALA B CA 1
ATOM 9420 C C . ALA B 1 304 ? 22.51346 40.02176 73.40133 1.000 39.53419 296 ALA B C 1
ATOM 9421 O O . ALA B 1 304 ? 22.77971 39.80228 74.58802 1.000 38.80385 296 ALA B O 1
ATOM 9428 N N . LYS B 1 305 ? 23.01234 41.05362 72.72019 1.000 44.47417 297 LYS B N 1
ATOM 9429 C CA . LYS B 1 305 ? 24.07320 41.88269 73.28412 1.000 47.40504 297 LYS B CA 1
ATOM 9430 C C . LYS B 1 305 ? 23.52087 42.92119 74.25376 1.000 51.88169 297 LYS B C 1
ATOM 9431 O O . LYS B 1 305 ? 23.93704 42.98749 75.41488 1.000 52.11616 297 LYS B O 1
ATOM 9450 N N . GLY B 1 306 ? 22.58505 43.74004 73.79655 1.000 56.55501 298 GLY B N 1
ATOM 9451 C CA . GLY B 1 306 ? 22.04191 44.78374 74.63611 1.000 59.90772 298 GLY B CA 1
ATOM 9452 C C . GLY B 1 306 ? 21.07469 44.33351 75.70219 1.000 62.46538 298 GLY B C 1
ATOM 9453 O O . GLY B 1 306 ? 20.47599 45.17585 76.37759 1.000 63.34795 298 GLY B O 1
ATOM 9457 N N . ALA B 1 307 ? 20.91459 43.02671 75.88687 1.000 63.65195 299 ALA B N 1
ATOM 9458 C CA . ALA B 1 307 ? 19.88681 42.51583 76.78214 1.000 65.22978 299 ALA B CA 1
ATOM 9459 C C . ALA B 1 307 ? 20.08260 43.04394 78.19935 1.000 68.42306 299 ALA B C 1
ATOM 9460 O O . ALA B 1 307 ? 21.18062 42.97890 78.76173 1.000 65.61409 299 ALA B O 1
ATOM 9467 N N . GLU B 1 308 ? 19.00775 43.58078 78.76541 1.000 74.10838 300 GLU B N 1
ATOM 9468 C CA . GLU B 1 308 ? 18.99781 44.07984 80.13120 1.000 77.25891 300 GLU B CA 1
ATOM 9469 C C . GLU B 1 308 ? 18.30639 43.07393 81.03934 1.000 72.67544 300 GLU B C 1
ATOM 9470 O O . GLU B 1 308 ? 17.29321 42.47421 80.66599 1.000 69.44067 300 GLU B O 1
ATOM 9482 N N . LEU B 1 309 ? 18.85141 42.90000 82.23655 1.000 69.77003 301 LEU B N 1
ATOM 9483 C CA . LEU B 1 309 ? 18.34409 41.91293 83.17606 1.000 65.12505 301 LEU B CA 1
ATOM 9484 C C . LEU B 1 309 ? 17.50670 42.58047 84.25591 1.000 69.16845 301 LEU B C 1
ATOM 9485 O O . LEU B 1 309 ? 17.96045 43.52569 84.91104 1.000 73.42128 301 LEU B O 1
ATOM 9501 N N . ARG B 1 310 ? 16.28422 42.08966 84.42736 1.000 68.93121 302 ARG B N 1
ATOM 9502 C CA . ARG B 1 310 ? 15.48233 42.36588 85.60876 1.000 77.39464 302 ARG B CA 1
ATOM 9503 C C . ARG B 1 310 ? 15.57738 41.16580 86.54198 1.000 74.14832 302 ARG B C 1
ATOM 9504 O O . ARG B 1 310 ? 15.55097 40.01587 86.09165 1.000 65.53259 302 ARG B O 1
ATOM 9525 N N . ILE B 1 311 ? 15.68285 41.43014 87.84127 1.000 79.36983 303 ILE B N 1
ATOM 9526 C CA . ILE B 1 311 ? 15.75678 40.35157 88.82190 1.000 85.35242 303 ILE B CA 1
ATOM 9527 C C . ILE B 1 311 ? 14.50694 40.36760 89.69872 1.000 83.27591 303 ILE B C 1
ATOM 9528 O O . ILE B 1 311 ? 14.16167 39.36827 90.33018 1.000 78.30038 303 ILE B O 1
#

Secondary structure (DSSP, 8-state):
--BHHHHHHHHHTT-SEEEES-GGGHHHHHTTT--EEEGGGS-SSSTTPPPEEEEE-SHHHHHHHHHTTTT--S-EEEEE-TTS--SHHHHHHHHHHHHHS-HHHHHHHHHHHHHHHTT-SEEEEEETTEEEEEEE-SS-EE----SBPPTT-EEEGGGGSEEEEE--SSTTSSEEEEEEEE-SEEEEE-SSHHHHHHHHHHHHHHHHHGGGS--EEEEETTEEEEEEETTEE-HHHHHHHHTTSTTTTBEEEEEEE-B--SSPP-TTS--GGGGGBSEEEEEE--SSSS-EEEEEESS-EEE-/--TTSSEEEHHHHHHHHHTT-SEEEES-GGGHHHHHTTT--EEEGGGS-TT-TTSPPEEEEE-SHHHHHHHHHTTTT--S-EEEEE-TTS--SHHHHHHHHHHHHTS-HHHHHHHHHHHHHHHTT-SEEEEEETTEEEEEEE-SS-EE----SEEETT-EEEGGGGGEEEEE--SSTTSSEEEEEEEE-SEEEEE-SSHHHHHHHHHHHHHHHHHTTSS--EEEEETTEEEEEEETTEE-HHHHHHHHTTSSSTTBEEEEEEE----SSPP-TTS--HHHHS-BEEEEEE--SSSS-EEEEEESSPEEE-

Solvent-accessible surface area: 26322 Å² total; per-residue (Å²): 92,32,44,0,70,86,0,1,95,78,0,110,96,86,94,9,18,2,1,0,11,36,98,173,13,25,113,16,0,63,177,36,51,9,89,35,54,41,20,98,100,25,69,15,34,120,120,131,10,64,38,0,0,1,0,0,9,108,61,77,37,19,29,94,0,76,136,23,77,143,64,10,104,8,22,4,0,5,0,13,0,5,37,3,51,46,42,87,135,0,0,63,25,0,2,62,3,0,18,39,5,78,17,53,72,2,14,127,52,3,21,64,42,25,106,33,3,88,81,22,117,118,0,50,0,50,10,132,59,11,73,0,33,0,46,16,41,158,146,54,50,70,16,42,73,43,78,98,0,71,164,12,104,2,6,28,0,16,58,4,4,9,0,4,0,48,4,104,113,48,36,111,31,0,3,27,0,60,22,54,0,24,8,48,0,0,0,9,37,2,68,100,86,89,3,54,148,144,11,24,74,44,0,51,108,1,1,144,50,6,83,187,39,145,8,10,0,14,3,91,75,0,56,11,56,84,0,16,0,14,45,79,71,34,14,78,40,1,125,140,19,8,87,63,46,48,74,81,5,2,0,12,12,0,0,0,0,0,2,89,26,84,88,95,38,52,28,59,7,4,0,10,2,0,16,3,0,43,2,4,0,0,0,0,2,69,0,86,72,0,1,28,0,4,0,0,2,83,82,18,110,55,162,113,113,156,54,71,126,36,7,22,68,0,78,58,0,2,94,64,0,102,97,92,107,8,16,2,4,1,13,33,104,168,12,27,102,13,0,62,156,45,50,10,86,35,55,42,25,101,102,27,71,20,38,134,140,123,11,72,28,0,1,1,0,0,8,107,41,82,42,24,37,95,0,74,118,29,72,123,57,4,83,4,13,1,1,6,1,12,0,0,43,1,51,47,43,80,129,0,0,65,25,0,3,52,3,1,19,35,4,74,17,60,72,2,17,129,51,3,28,56,34,26,106,29,5,88,90,30,109,128,0,46,0,43,7,103,84,16,71,0,16,0,52,11,44,154,136,52,49,86,22,34,71,42,90,63,0,69,99,17,103,3,6,19,0,19,55,2,5,8,0,6,1,43,4,106,131,49,46,121,27,0,2,20,0,60,21,53,0,16,7,50,0,1,0,9,32,0,74,84,96,86,14,43,150,175,3,24,74,33,0,53,116,3,3,138,49,5,77,197,49,111,7,7,0,14,4,94,88,0,57,8,56,84,0,15,0,14,43,74,75,39,16,77,28,0,116,140,15,5,86,61,88,23,87,82,3,2,0,11,9,0,0,0,0,0,2,85,23,91,86,74,25,53,31,48,8,5,0,8,3,0,18,3,0,46,2,2,0,0,0,0,1,61,0,95,86,0,1,28,1,2,0,0,1,88,67,14,126,52,140,150

InterPro domains:
  IPR058799 Crocagin biosynthetic protein CgnE/B [PF26231] (12-303)

B-factor: mean 67.46, std 20.6, range [27.0, 193.56]

Foldseek 3Di:
DAFPVRLVVCVLVQNAAEEEADCVCVVVVVVVPHDYDYNVVQDQQDQPGTAHEYEDLALVVVVVVVVCLVRGFYHYEYAYCRFFDRDSVLVSVQVVQSNQFDLVQQQVVLVVVVVVLQPDQWKWKDDDPKIKMKGFDNDWDWDDSDRGTDTSHHHHVLSSFKTKTFDPVDLRPTIWMAMKDWFQFKAWGASDPVQCVPCVVVVLVQLVQQVQDIWMWGDDRQFTQWTDGNNHTPNVVLCVQQPPDDVRRRWTMKMAARIPGPDDDDSSGNGSSCLNAGGIWIWGDDNYSHITMIRHHHPIDMDD/DVLVVFWAFPLRLVVCVLVQNAEEEEADCVCVCVVVVVPHDYDYNVPQDQLDLPGTEHEYEDQALVVVVVVVVCLQRGFAHYEYADFNFFDRDSVLVNVQVLQSNQWDLVQQQVVLVVVVVVLVPDQKKWKDDVPWIKIKGFDPDWDWDDSDRIGGGSHHHYVLNSFKTKTFDDVDLQNTIWMFIKDWAQFKAWGASDPVLCVPCVVVVLVQRVQQNAATWMWGDDRQFTQWTDHNNRTPNVVLCVQFPPDPSRGHWTMKMAGRIDGPDDDDSSGNGSSVLRAGGIWIWGDDNYSHITMIGHHHPIDMDD